Protein AF-A0A946JUH9-F1 (afdb_monomer_lite)

pLDDT: mean 84.05, std 14.05, range [28.42, 97.38]

Radius of gyration: 72.24 Å; chains: 1; bounding box: 137×57×230 Å

Foldseek 3Di:
DDDDDDDDDDPDPPPPDPQLPVPDDDDQVVFDFKEKAKEAEDEPPDDQDFPKKKFKDQVNHTFWMWTWDQDVVVRGTITIIMGGHRDQWDTKIWMWMQHPVVSDIWTWDDIDTDHGHYYHADSVGGHYIYTYGPPPPPDLPDQVVPQDDDQVVFDFKEKAKEAEAEPPDDDDFAKKKFKDQVPDTFWIFGWDQDVVVRGTITIIMGGHRDQWDTKIWMWIADPVVRDIWTWDDIDTDHGHYYAADPVGGHYTYTYPPPDDDPQPEFCCDPQFPGHDPPHPHYPVPGHFQDFLVSHGPDPWHQDPQRDTNDPNPQCLPQHGVWAFQDELVRHTPDPFHQDPQRDTNDPPPQCQPQHGVFDFQDFPVRHTPDPFHQDPQRDTNDPPPQCLPQHGVWAFQDFPVRDTPDPWYQDPVGRTNDPPPPDDWDWDWDKDADPVGDIDTDIDTPDDDPDDDDDDPDDDDDD

Structure (mmCIF, N/CA/C/O backbone):
data_AF-A0A946JUH9-F1
#
_entry.id   AF-A0A946JUH9-F1
#
loop_
_atom_site.group_PDB
_atom_site.id
_atom_site.type_symbol
_atom_site.label_atom_id
_atom_site.label_alt_id
_atom_site.label_comp_id
_atom_site.label_asym_id
_atom_site.label_entity_id
_atom_site.label_seq_id
_atom_site.pdbx_PDB_ins_code
_atom_site.Cartn_x
_atom_site.Cartn_y
_atom_site.Cartn_z
_atom_site.occupancy
_atom_site.B_iso_or_equiv
_atom_site.auth_seq_id
_atom_site.auth_comp_id
_atom_site.auth_asym_id
_atom_site.auth_atom_id
_atom_site.pdbx_PDB_model_num
ATOM 1 N N . MET A 1 1 ? 28.384 -38.200 64.371 1.00 39.59 1 MET A N 1
ATOM 2 C CA . MET A 1 1 ? 27.593 -37.032 63.929 1.00 39.59 1 MET A CA 1
ATOM 3 C C . MET A 1 1 ? 26.420 -37.548 63.113 1.00 39.59 1 MET A C 1
ATOM 5 O O . MET A 1 1 ? 26.635 -38.022 62.009 1.00 39.59 1 MET A O 1
ATOM 9 N N . LYS A 1 2 ? 25.215 -37.586 63.692 1.00 33.09 2 LYS A N 1
ATOM 10 C CA . LYS A 1 2 ? 23.981 -37.935 62.971 1.00 33.09 2 LYS A CA 1
ATOM 11 C C . LYS A 1 2 ? 23.335 -36.624 62.531 1.00 33.09 2 LYS A C 1
ATOM 13 O O . LYS A 1 2 ? 22.926 -35.842 63.382 1.00 33.09 2 LYS A O 1
ATOM 18 N N . LEU A 1 3 ? 23.326 -36.377 61.225 1.00 28.42 3 LEU A N 1
ATOM 19 C CA . LEU A 1 3 ? 22.698 -35.216 60.605 1.00 28.42 3 LEU A CA 1
ATOM 20 C C . LEU A 1 3 ? 21.184 -35.475 60.556 1.00 28.42 3 LEU A C 1
ATOM 22 O O . LEU A 1 3 ? 20.739 -36.404 59.888 1.00 28.42 3 LEU A O 1
ATOM 26 N N . VAL A 1 4 ? 20.403 -34.709 61.316 1.00 38.12 4 VAL A N 1
ATOM 27 C CA . VAL A 1 4 ? 18.935 -34.757 61.279 1.00 38.12 4 VAL A CA 1
ATOM 28 C C . VAL A 1 4 ? 18.476 -33.706 60.272 1.00 38.12 4 VAL A C 1
ATOM 30 O O . VAL A 1 4 ? 18.537 -32.513 60.556 1.00 38.12 4 VAL A O 1
ATOM 33 N N . ILE A 1 5 ? 18.052 -34.148 59.089 1.00 34.88 5 ILE A N 1
ATOM 34 C CA . ILE A 1 5 ? 17.405 -33.301 58.082 1.00 34.88 5 ILE A CA 1
ATOM 35 C C . ILE A 1 5 ? 15.925 -33.200 58.467 1.00 34.88 5 ILE A C 1
ATOM 37 O O . ILE A 1 5 ? 15.214 -34.204 58.487 1.00 34.88 5 ILE A O 1
ATOM 41 N N . LYS A 1 6 ? 15.470 -31.996 58.830 1.00 38.69 6 LYS A N 1
ATOM 42 C CA . LYS A 1 6 ? 14.047 -31.697 59.022 1.00 38.69 6 LYS A CA 1
ATOM 43 C C . LYS A 1 6 ? 13.387 -31.585 57.648 1.00 38.69 6 LYS A C 1
ATOM 45 O O . LYS A 1 6 ? 13.707 -30.681 56.885 1.00 38.69 6 LYS A O 1
ATOM 50 N N . LEU A 1 7 ? 12.474 -32.506 57.359 1.00 34.91 7 LEU A N 1
ATOM 51 C CA . LEU A 1 7 ? 11.600 -32.479 56.191 1.00 34.91 7 LEU A CA 1
ATOM 52 C C . LEU A 1 7 ? 10.474 -31.462 56.463 1.00 34.91 7 LEU A C 1
ATOM 54 O O . LEU A 1 7 ? 9.610 -31.710 57.303 1.00 34.91 7 LEU A O 1
ATOM 58 N N . MET A 1 8 ? 10.519 -30.295 55.818 1.00 35.69 8 MET A N 1
ATOM 59 C CA . MET A 1 8 ? 9.390 -29.358 55.770 1.00 35.69 8 MET A CA 1
ATOM 60 C C . MET A 1 8 ? 8.390 -29.879 54.733 1.00 35.69 8 MET A C 1
ATOM 62 O O . MET A 1 8 ? 8.703 -29.941 53.548 1.00 35.69 8 MET A O 1
ATOM 66 N N . ALA A 1 9 ? 7.206 -30.287 55.188 1.00 35.84 9 ALA A N 1
ATOM 67 C CA . ALA A 1 9 ? 6.087 -30.622 54.320 1.00 35.84 9 ALA A CA 1
ATOM 68 C C . ALA A 1 9 ? 5.416 -29.321 53.856 1.00 35.84 9 ALA A C 1
ATOM 70 O O . ALA A 1 9 ? 4.782 -28.633 54.655 1.00 35.84 9 ALA A O 1
ATOM 71 N N . PHE A 1 10 ? 5.582 -28.979 52.579 1.00 32.69 10 PHE A N 1
ATOM 72 C CA . PHE A 1 10 ? 4.762 -27.974 51.908 1.00 32.69 10 PHE A CA 1
ATOM 73 C C . PHE A 1 10 ? 3.414 -28.626 51.581 1.00 32.69 10 PHE A C 1
ATOM 75 O O . PHE A 1 10 ? 3.333 -29.506 50.726 1.00 32.69 10 PHE A O 1
ATOM 82 N N . VAL A 1 11 ? 2.363 -28.235 52.301 1.00 40.44 11 VAL A N 1
ATOM 83 C CA . VAL A 1 11 ? 0.981 -28.534 51.914 1.00 40.44 11 VAL A CA 1
ATOM 84 C C . VAL A 1 11 ? 0.639 -27.548 50.803 1.00 40.44 11 VAL A C 1
ATOM 86 O O . VAL A 1 11 ? 0.364 -26.382 51.070 1.00 40.44 11 VAL A O 1
ATOM 89 N N . GLY A 1 12 ? 0.747 -27.998 49.554 1.00 33.56 12 GLY A N 1
ATOM 90 C CA . GLY A 1 12 ? 0.259 -27.249 48.402 1.00 33.56 12 GLY A CA 1
ATOM 91 C C . GLY A 1 12 ? -1.263 -27.187 48.461 1.00 33.56 12 GLY A C 1
ATOM 92 O O . GLY A 1 12 ? -1.931 -28.189 48.217 1.00 33.56 12 GLY A O 1
ATOM 93 N N . LEU A 1 13 ? -1.798 -26.026 48.829 1.00 39.12 13 LEU A N 1
ATOM 94 C CA . LEU A 1 13 ? -3.203 -25.690 48.654 1.00 39.12 13 LEU A CA 1
ATOM 95 C C . LEU A 1 13 ? -3.411 -25.437 47.155 1.00 39.12 13 LEU A C 1
ATOM 97 O O . LEU A 1 13 ? -2.993 -24.406 46.636 1.00 39.12 13 LEU A O 1
ATOM 101 N N . SER A 1 14 ? -3.980 -26.409 46.443 1.00 31.36 14 SER A N 1
ATOM 102 C CA . SER A 1 14 ? -4.407 -26.222 45.058 1.00 31.36 14 SER A CA 1
ATOM 103 C C . SER A 1 14 ? -5.628 -25.305 45.054 1.00 31.36 14 SER A C 1
ATOM 105 O O . SER A 1 14 ? -6.746 -25.755 45.310 1.00 31.36 14 SER A O 1
ATOM 107 N N . VAL A 1 15 ? -5.407 -24.017 44.802 1.00 39.25 15 VAL A N 1
ATOM 108 C CA . VAL A 1 15 ? -6.466 -23.101 44.376 1.00 39.25 15 VAL A CA 1
ATOM 109 C C . VAL A 1 15 ? -6.900 -23.585 42.997 1.00 39.25 15 VAL A C 1
ATOM 111 O O . VAL A 1 15 ? -6.157 -23.463 42.027 1.00 39.25 15 VAL A O 1
ATOM 114 N N . GLY A 1 16 ? -8.053 -24.247 42.933 1.00 33.62 16 GLY A N 1
ATOM 115 C CA . GLY A 1 16 ? -8.713 -24.520 41.666 1.00 33.62 16 GLY A CA 1
ATOM 116 C C . GLY A 1 16 ? -9.215 -23.192 41.130 1.00 33.62 16 GLY A C 1
ATOM 117 O O . GLY A 1 16 ? -10.188 -22.658 41.653 1.00 33.62 16 GLY A O 1
ATOM 118 N N . VAL A 1 17 ? -8.512 -22.640 40.146 1.00 34.53 17 VAL A N 1
ATOM 119 C CA . VAL A 1 17 ? -9.039 -21.551 39.327 1.00 34.53 17 VAL A CA 1
ATOM 120 C C . VAL A 1 17 ? -10.219 -22.150 38.562 1.00 34.53 17 VAL A C 1
ATOM 122 O O . VAL A 1 17 ? -10.067 -23.168 37.883 1.00 34.53 17 VAL A O 1
ATOM 125 N N . VAL A 1 18 ? -11.416 -21.609 38.781 1.00 37.03 18 VAL A N 1
ATOM 126 C CA . VAL A 1 18 ? -12.607 -21.977 38.013 1.00 37.03 18 VAL A CA 1
ATOM 127 C C . VAL A 1 18 ? -12.441 -21.301 36.660 1.00 37.03 18 VAL A C 1
ATOM 129 O O . VAL A 1 18 ? -12.626 -20.096 36.565 1.00 37.03 18 VAL A O 1
ATOM 132 N N . PHE A 1 19 ? -12.009 -22.061 35.658 1.00 36.50 19 PHE A N 1
ATOM 133 C CA . PHE A 1 19 ? -11.976 -21.595 34.275 1.00 36.50 19 PHE A CA 1
ATOM 134 C C . PHE A 1 19 ? -1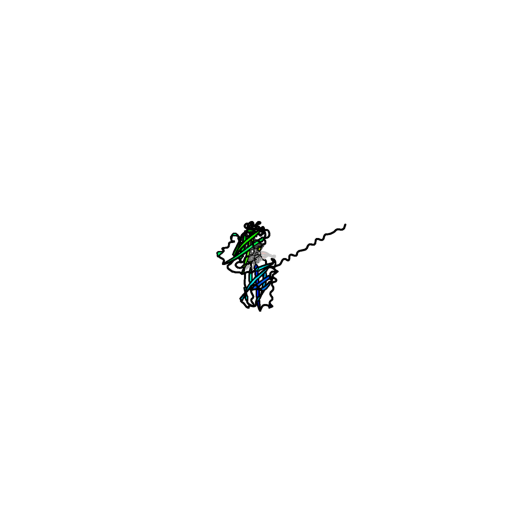3.411 -21.568 33.728 1.00 36.50 19 PHE A C 1
ATOM 136 O O . PHE A 1 19 ? -14.164 -22.527 33.934 1.00 36.50 19 PHE A O 1
ATOM 143 N N . ALA A 1 20 ? -13.790 -20.493 33.047 1.00 49.22 20 ALA A N 1
ATOM 144 C CA . ALA A 1 20 ? -15.082 -20.254 32.416 1.00 49.22 20 ALA A CA 1
ATOM 145 C C . ALA A 1 20 ? -15.255 -21.038 31.103 1.00 49.22 20 ALA A C 1
ATOM 147 O O . ALA A 1 20 ? -15.922 -20.570 30.187 1.00 49.22 20 ALA A O 1
ATOM 148 N N . ASN A 1 21 ? -14.716 -22.258 31.010 1.00 62.69 21 ASN A N 1
ATOM 149 C CA . ASN A 1 21 ? -14.970 -23.117 29.861 1.00 62.69 21 ASN A CA 1
ATOM 150 C C . ASN A 1 21 ? -16.470 -23.477 29.831 1.00 62.69 21 ASN A C 1
ATOM 152 O O . ASN A 1 21 ? -16.950 -24.187 30.729 1.00 62.69 21 ASN A O 1
ATOM 156 N N . PRO A 1 22 ? -17.226 -23.024 28.816 1.00 73.81 22 PRO A N 1
ATOM 157 C CA . PRO A 1 22 ? -18.679 -23.070 28.860 1.00 73.81 22 PRO A CA 1
ATOM 158 C C . PRO A 1 22 ? -19.262 -24.481 28.689 1.00 73.81 22 PRO A C 1
ATOM 160 O O . PRO A 1 22 ? -20.472 -24.657 28.837 1.00 73.81 22 PRO A O 1
ATOM 163 N N . ASN A 1 23 ? -18.434 -25.498 28.394 1.00 81.06 23 ASN A N 1
ATOM 164 C CA . ASN A 1 23 ? -18.867 -26.866 28.080 1.00 81.06 23 ASN A CA 1
ATOM 165 C C . ASN A 1 23 ? -20.041 -26.896 27.077 1.00 81.06 23 ASN A C 1
ATOM 167 O O . ASN A 1 23 ? -20.962 -27.710 27.204 1.00 81.06 23 ASN A O 1
ATOM 171 N N . TRP A 1 24 ? -20.033 -25.991 26.092 1.00 91.19 24 TRP A N 1
ATOM 172 C CA . TRP A 1 24 ? -21.095 -25.893 25.098 1.00 91.19 24 TRP A CA 1
ATOM 173 C C . TRP A 1 24 ? -21.166 -27.166 24.260 1.00 91.19 24 TRP A C 1
ATOM 175 O O . TRP A 1 24 ? -20.207 -27.591 23.620 1.00 91.19 24 TRP A O 1
ATOM 185 N N . SER A 1 25 ? -22.336 -27.793 24.272 1.00 91.31 25 SER A N 1
ATOM 186 C CA . SER A 1 25 ? -22.603 -29.004 23.514 1.00 91.31 25 SER A CA 1
ATOM 187 C C . SER A 1 25 ? -24.076 -29.055 23.151 1.00 91.31 25 SER A C 1
ATOM 189 O O . SER A 1 25 ? -24.942 -28.783 23.981 1.00 91.31 25 SER A O 1
ATOM 191 N N . VAL A 1 26 ? -24.357 -29.419 21.904 1.00 91.50 26 VAL A N 1
ATOM 192 C CA . VAL A 1 26 ? -25.716 -29.583 21.391 1.00 91.50 26 VAL A CA 1
ATOM 193 C C . VAL A 1 26 ? -25.864 -31.011 20.897 1.00 91.50 26 VAL A C 1
ATOM 195 O O . VAL A 1 26 ? -25.025 -31.498 20.141 1.00 91.50 26 VAL A O 1
ATOM 198 N N . ASN A 1 27 ? -26.932 -31.688 21.316 1.00 91.25 27 ASN A N 1
ATOM 199 C CA . ASN A 1 27 ? -27.293 -33.006 20.813 1.00 91.25 27 ASN A CA 1
ATOM 200 C C . ASN A 1 27 ? -28.280 -32.858 19.639 1.00 91.25 27 ASN A C 1
ATOM 202 O O . ASN A 1 27 ? -29.439 -32.505 19.861 1.00 91.25 27 ASN A O 1
ATOM 206 N N . PRO A 1 28 ? -27.876 -33.169 18.393 1.00 89.00 28 PRO A N 1
ATOM 207 C CA . PRO A 1 28 ? -28.740 -32.993 17.225 1.00 89.00 28 PRO A CA 1
ATOM 208 C C . PRO A 1 28 ? -30.030 -33.823 17.259 1.00 89.00 28 PRO A C 1
ATOM 210 O O . PRO A 1 28 ? -30.992 -33.481 16.581 1.00 89.00 28 PRO A O 1
ATOM 213 N N . ALA A 1 29 ? -30.067 -34.922 18.025 1.00 91.00 29 ALA A N 1
ATOM 214 C CA . ALA A 1 29 ? -31.231 -35.807 18.092 1.00 91.00 29 ALA A CA 1
ATOM 215 C C . ALA A 1 29 ? -32.443 -35.187 18.812 1.00 91.00 29 ALA A C 1
ATOM 217 O O . ALA A 1 29 ? -33.550 -35.711 18.683 1.00 91.00 29 ALA A O 1
ATOM 218 N N . ASP A 1 30 ? -32.242 -34.086 19.540 1.00 91.69 30 ASP A N 1
ATOM 219 C CA . ASP A 1 30 ? -33.296 -33.394 20.292 1.00 91.69 30 ASP A CA 1
ATOM 220 C C . ASP A 1 30 ? -34.093 -32.400 19.418 1.00 91.69 30 ASP A C 1
ATOM 222 O O . ASP A 1 30 ? -35.045 -31.767 19.887 1.00 91.69 30 ASP A O 1
ATOM 226 N N . TYR A 1 31 ? -33.732 -32.287 18.131 1.00 94.19 31 TYR A N 1
ATOM 227 C CA . TYR A 1 31 ? -34.246 -31.279 17.209 1.00 94.19 31 TYR A CA 1
ATOM 228 C C . TYR A 1 31 ? -34.718 -31.856 15.876 1.00 94.19 31 TYR A C 1
ATOM 230 O O . TYR A 1 31 ? -34.149 -32.809 15.343 1.00 94.19 31 TYR A O 1
ATOM 238 N N . GLN A 1 32 ? -35.762 -31.248 15.311 1.00 91.88 32 GLN A N 1
ATOM 239 C CA . GLN A 1 32 ? -36.353 -31.677 14.041 1.00 91.88 32 GLN A CA 1
ATOM 240 C C . GLN A 1 32 ? -35.767 -30.958 12.814 1.00 91.88 32 GLN A C 1
ATOM 242 O O . GLN A 1 32 ? -35.714 -31.551 11.734 1.00 91.88 32 GLN A O 1
ATOM 247 N N . TYR A 1 33 ? -35.347 -29.702 12.960 1.00 94.94 33 TYR A N 1
ATOM 248 C CA . TYR A 1 33 ? -34.859 -28.851 11.873 1.00 94.94 33 TYR A CA 1
ATOM 249 C C . TYR A 1 33 ? -33.417 -28.423 12.131 1.00 94.94 33 TYR A C 1
ATOM 251 O O . TYR A 1 33 ? -32.974 -28.341 13.278 1.00 94.94 33 TYR A O 1
ATOM 259 N N . ASN A 1 34 ? -32.681 -28.145 11.059 1.00 95.19 34 ASN A N 1
ATOM 260 C CA . ASN A 1 34 ? -31.307 -27.661 11.127 1.00 95.19 34 ASN A CA 1
ATOM 261 C C . ASN A 1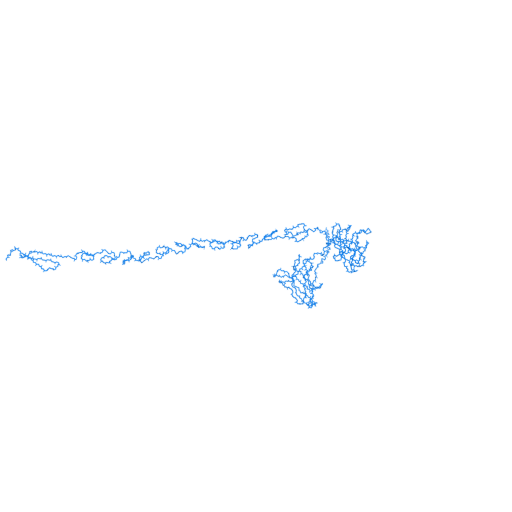 34 ? -31.060 -26.567 10.082 1.00 95.19 34 ASN A C 1
ATOM 263 O O . ASN A 1 34 ? -31.814 -26.444 9.120 1.00 95.19 34 ASN A O 1
ATOM 267 N N . GLY A 1 35 ? -30.007 -25.790 10.294 1.00 95.56 35 GLY A N 1
ATOM 268 C CA . GLY A 1 35 ? -29.459 -24.812 9.365 1.00 95.56 35 GLY A CA 1
ATOM 269 C C . GLY A 1 35 ? -27.963 -24.641 9.616 1.00 95.56 35 GLY A C 1
ATOM 270 O O . GLY A 1 35 ? -27.444 -25.076 10.646 1.00 95.56 35 GLY A O 1
ATOM 271 N N . SER A 1 36 ? -27.261 -24.018 8.677 1.00 96.00 36 SER A N 1
ATOM 272 C CA . SER A 1 36 ? -25.824 -23.760 8.772 1.00 96.00 36 SER A CA 1
ATOM 273 C C . SER A 1 36 ? -25.534 -22.270 8.672 1.00 96.00 36 SER A C 1
ATOM 275 O O . SER A 1 36 ? -26.049 -21.605 7.773 1.00 96.00 36 SER A O 1
ATOM 277 N N . VAL A 1 37 ? -24.659 -21.768 9.535 1.00 97.38 37 VAL A N 1
ATOM 278 C CA . VAL A 1 37 ? -24.162 -20.391 9.495 1.00 97.38 37 VAL A CA 1
ATOM 279 C C . VAL A 1 37 ? -22.643 -20.431 9.407 1.00 97.38 37 VAL A C 1
ATOM 281 O O . VAL A 1 37 ? -21.993 -21.105 10.202 1.00 97.38 37 VAL A O 1
ATOM 284 N N . THR A 1 38 ? -22.080 -19.731 8.425 1.00 97.00 38 THR A N 1
ATOM 285 C CA . THR A 1 38 ? -20.651 -19.413 8.376 1.00 97.00 38 THR A CA 1
ATOM 286 C C . THR A 1 38 ? -20.481 -17.958 8.779 1.00 97.00 38 THR A C 1
ATOM 288 O O . THR A 1 38 ? -20.911 -17.081 8.030 1.00 97.00 38 THR A O 1
ATOM 291 N N . SER A 1 39 ? -19.872 -17.694 9.932 1.00 96.25 39 SER A N 1
ATOM 292 C CA . SER A 1 39 ? -19.718 -16.340 10.473 1.00 96.25 39 SER A CA 1
ATOM 293 C C . SER A 1 39 ? -18.260 -15.933 10.673 1.00 96.25 39 SER A C 1
ATOM 295 O O . SER A 1 39 ? -17.367 -16.770 10.803 1.00 96.25 39 SER A O 1
ATOM 297 N N . SER A 1 40 ? -18.022 -14.626 10.679 1.00 94.00 40 SER A N 1
ATOM 298 C CA . SER A 1 40 ? -16.774 -13.993 11.108 1.00 94.00 40 SER A CA 1
ATOM 299 C C . SER A 1 40 ? -17.099 -13.113 12.300 1.00 94.00 40 SER A C 1
ATOM 301 O O . SER A 1 40 ? -18.089 -12.386 12.244 1.00 94.00 40 SER A O 1
ATOM 303 N N . VAL A 1 41 ? -16.272 -13.154 13.336 1.00 92.75 41 VAL A N 1
ATOM 304 C CA . VAL A 1 41 ? -16.483 -12.374 14.556 1.00 92.75 41 VAL A CA 1
ATOM 305 C C . VAL A 1 41 ? -15.416 -11.287 14.646 1.00 92.75 41 VAL A C 1
ATOM 307 O O . VAL A 1 41 ? -14.246 -11.561 14.382 1.00 92.75 41 VAL A O 1
ATOM 310 N N . SER A 1 42 ? -15.826 -10.072 14.995 1.00 88.19 42 SER A N 1
ATOM 311 C CA . SER A 1 42 ? -14.946 -8.940 15.283 1.00 88.19 42 SER A CA 1
ATOM 312 C C . SER A 1 42 ? -15.328 -8.365 16.641 1.00 88.19 42 SER A C 1
ATOM 314 O O . SER A 1 42 ? -16.404 -7.795 16.777 1.00 88.19 42 SER A O 1
ATOM 316 N N . VAL A 1 43 ? -14.465 -8.526 17.639 1.00 84.56 43 VAL A N 1
ATOM 317 C CA . VAL A 1 43 ? -14.651 -7.938 18.969 1.00 84.56 43 VAL A CA 1
ATOM 318 C C . VAL A 1 43 ? -13.447 -7.061 19.263 1.00 84.56 43 VAL A C 1
ATOM 320 O O . VAL A 1 43 ? -12.310 -7.522 19.142 1.00 84.56 43 VAL A O 1
ATOM 323 N N . ASP A 1 44 ? -13.692 -5.802 19.618 1.00 74.81 44 ASP A N 1
ATOM 324 C CA . ASP A 1 44 ? -12.621 -4.848 19.897 1.00 74.81 44 ASP A CA 1
ATOM 325 C C . ASP A 1 44 ? -11.757 -5.350 21.064 1.00 74.81 44 ASP A C 1
ATOM 327 O O . ASP A 1 44 ? -12.255 -5.699 22.135 1.00 74.81 44 ASP A O 1
ATOM 331 N N . GLY A 1 45 ? -10.445 -5.435 20.834 1.00 66.75 45 GLY A N 1
ATOM 332 C CA . GLY A 1 45 ? -9.477 -5.910 21.825 1.00 66.75 45 GLY A CA 1
ATOM 333 C C . GLY A 1 45 ? -9.316 -7.433 21.941 1.00 66.75 45 GLY A C 1
ATOM 334 O O . GLY A 1 45 ? -8.455 -7.864 22.706 1.00 66.75 45 GLY A O 1
ATOM 335 N N . LEU A 1 46 ? -10.060 -8.250 21.180 1.00 78.56 46 LEU A N 1
ATOM 336 C CA . LEU A 1 46 ? -9.874 -9.711 21.140 1.00 78.56 46 LEU A CA 1
ATOM 337 C C . LEU A 1 46 ? -9.331 -10.195 19.792 1.00 78.56 46 LEU A C 1
ATOM 339 O O . LEU A 1 46 ? -9.734 -9.740 18.721 1.00 78.56 46 LEU A O 1
ATOM 343 N N . SER A 1 47 ? -8.429 -11.176 19.846 1.00 82.00 47 SER A N 1
ATOM 344 C CA . SER A 1 47 ? -7.851 -11.813 18.664 1.00 82.00 47 SER A CA 1
ATOM 345 C C . SER A 1 47 ? -8.448 -13.201 18.459 1.00 82.00 47 SER A C 1
ATOM 347 O O . SER A 1 47 ? -8.044 -14.149 19.122 1.00 82.00 47 SER A O 1
ATOM 349 N N . ILE A 1 48 ? -9.314 -13.350 17.453 1.00 88.50 48 ILE A N 1
ATOM 350 C CA . ILE A 1 48 ? -9.930 -14.645 17.140 1.00 88.50 48 ILE A CA 1
ATOM 351 C C . ILE A 1 48 ? -8.886 -15.650 16.640 1.00 88.50 48 ILE A C 1
ATOM 353 O O . ILE A 1 48 ? -8.225 -15.439 15.611 1.00 88.50 48 ILE A O 1
ATOM 357 N N . GLY A 1 49 ? -8.786 -16.779 17.333 1.00 85.00 49 GLY A N 1
ATOM 358 C CA . GLY A 1 49 ? -7.760 -17.786 17.126 1.00 85.00 49 GLY A CA 1
ATOM 359 C C . GLY A 1 49 ? -8.228 -19.221 17.347 1.00 85.00 49 GLY A C 1
ATOM 360 O O . GLY A 1 49 ? -9.404 -19.542 17.502 1.00 85.00 49 GLY A O 1
ATOM 361 N N . ALA A 1 50 ? -7.265 -20.139 17.302 1.00 84.00 50 ALA A N 1
ATOM 362 C CA . ALA A 1 50 ? -7.529 -21.553 17.517 1.00 84.00 50 ALA A CA 1
ATOM 363 C C . ALA A 1 50 ? -7.878 -21.817 18.990 1.00 84.00 50 ALA A C 1
ATOM 365 O O . ALA A 1 50 ? -7.036 -21.631 19.865 1.00 84.00 50 ALA A O 1
ATOM 366 N N . GLY A 1 51 ? -9.081 -22.335 19.238 1.00 84.31 51 GLY A N 1
ATOM 367 C CA . GLY A 1 51 ? -9.592 -22.620 20.583 1.00 84.31 51 GLY A CA 1
ATOM 368 C C . GLY A 1 51 ? -10.895 -21.889 20.889 1.00 84.31 51 GLY A C 1
ATOM 369 O O . GLY A 1 51 ? -11.667 -22.377 21.712 1.00 84.31 51 GLY A O 1
ATOM 370 N N . ASP A 1 52 ? -11.165 -20.796 20.178 1.00 92.38 52 ASP A N 1
ATOM 371 C CA . ASP A 1 52 ? -12.386 -20.020 20.358 1.00 92.38 52 ASP A CA 1
ATOM 372 C C . ASP A 1 52 ? -13.598 -20.763 19.811 1.00 92.38 52 ASP A C 1
ATOM 374 O O . ASP A 1 52 ? -13.520 -21.523 18.834 1.00 92.38 52 ASP A O 1
ATOM 378 N N . GLN A 1 53 ? -14.743 -20.511 20.433 1.00 94.56 53 GLN A N 1
ATOM 379 C CA . GLN A 1 53 ? -16.005 -21.138 20.067 1.00 94.56 53 GLN A CA 1
ATOM 380 C C . GLN A 1 53 ? -17.091 -20.087 19.912 1.00 94.56 53 GLN A C 1
ATOM 382 O O . GLN A 1 53 ? -17.138 -19.107 20.647 1.00 94.56 53 GLN A O 1
ATOM 387 N N . ILE A 1 54 ? -18.024 -20.325 19.000 1.00 95.50 54 ILE A N 1
ATOM 388 C CA . ILE A 1 54 ? -19.255 -19.553 18.905 1.00 95.50 54 ILE A CA 1
ATOM 389 C C . ILE A 1 54 ? -20.443 -20.418 19.314 1.00 95.50 54 ILE A C 1
ATOM 391 O O . ILE A 1 54 ? -20.589 -21.552 18.853 1.00 95.50 54 ILE A O 1
ATOM 395 N N . GLY A 1 55 ? -21.306 -19.878 20.168 1.00 95.62 55 GLY A N 1
ATOM 396 C CA . GLY A 1 55 ? -22.586 -20.467 20.539 1.00 95.62 55 GLY A CA 1
ATOM 397 C C . GLY A 1 55 ? -23.741 -19.695 19.907 1.00 95.62 55 GLY A C 1
ATOM 398 O O . GLY A 1 55 ? -23.776 -18.471 19.978 1.00 95.62 55 GLY A O 1
ATOM 399 N N . ALA A 1 56 ? -24.700 -20.397 19.308 1.00 96.12 56 ALA A N 1
ATOM 400 C CA . ALA A 1 56 ? -25.961 -19.825 18.834 1.00 96.12 56 ALA A CA 1
ATOM 401 C C . ALA A 1 56 ? -27.094 -20.195 19.798 1.00 96.12 56 ALA A C 1
ATOM 403 O O . ALA A 1 56 ? -27.231 -21.367 20.148 1.00 96.12 56 ALA A O 1
ATOM 404 N N . PHE A 1 57 ? -27.923 -19.232 20.193 1.00 93.88 57 PHE A N 1
ATOM 405 C CA . PHE A 1 57 ? -28.933 -19.369 21.244 1.00 93.88 57 PHE A CA 1
ATOM 406 C C . PHE A 1 57 ? -30.310 -18.886 20.791 1.00 93.88 57 PHE A C 1
ATOM 408 O O . PHE A 1 57 ? -30.423 -17.917 20.044 1.00 93.88 57 PHE A O 1
ATOM 415 N N . VAL A 1 58 ? -31.366 -19.522 21.302 1.00 91.25 58 VAL A N 1
ATOM 416 C CA . VAL A 1 58 ? -32.747 -19.013 21.238 1.00 91.25 58 VAL A CA 1
ATOM 417 C C . VAL A 1 58 ? -33.220 -18.803 22.673 1.00 91.25 58 VAL A C 1
ATOM 419 O O . VAL A 1 58 ? -33.445 -19.771 23.400 1.00 91.25 58 VAL A O 1
ATOM 422 N N . GLY A 1 59 ? -33.337 -17.542 23.098 1.00 86.12 59 GLY A N 1
ATOM 423 C CA . GLY A 1 59 ? -33.422 -17.218 24.526 1.00 86.12 59 GLY A CA 1
ATOM 424 C C . GLY A 1 59 ? -32.137 -17.654 25.236 1.00 86.12 59 GLY A C 1
ATOM 425 O O . GLY A 1 59 ? -31.053 -17.300 24.785 1.00 86.12 59 GLY A O 1
ATOM 426 N N . ASP A 1 60 ? -32.261 -18.476 26.279 1.00 84.19 60 ASP A N 1
ATOM 427 C CA . ASP A 1 60 ? -31.120 -19.016 27.038 1.00 84.19 60 ASP A CA 1
ATOM 428 C C . ASP A 1 60 ? -30.660 -20.409 26.557 1.00 84.19 60 ASP A C 1
ATOM 430 O O . ASP A 1 60 ? -29.737 -20.998 27.119 1.00 84.19 60 ASP A O 1
ATOM 434 N N . GLU A 1 61 ? -31.309 -20.984 25.537 1.00 90.19 61 GLU A N 1
ATOM 435 C CA . GLU A 1 61 ? -31.063 -22.368 25.119 1.00 90.19 61 GLU A CA 1
ATOM 436 C C . GLU A 1 61 ? -30.085 -22.446 23.938 1.00 90.19 61 GLU A C 1
ATOM 438 O O . GLU A 1 61 ? -30.344 -21.893 22.866 1.00 90.19 61 GLU A O 1
ATOM 443 N N . LEU A 1 62 ? -28.971 -23.162 24.124 1.00 93.94 62 LEU A N 1
ATOM 444 C CA . LEU A 1 62 ? -27.942 -23.369 23.101 1.00 93.94 62 LEU A CA 1
ATOM 445 C C . LEU A 1 62 ? -28.473 -24.262 21.965 1.00 93.94 62 LEU A C 1
ATOM 447 O O . LEU A 1 62 ? -28.874 -25.409 22.174 1.00 93.94 62 LEU A O 1
ATOM 451 N N . ARG A 1 63 ? -28.443 -23.732 20.743 1.00 94.25 63 ARG A N 1
ATOM 452 C CA . ARG A 1 63 ? -28.930 -24.357 19.503 1.00 94.25 63 ARG A CA 1
ATOM 453 C C . ARG A 1 63 ? -27.835 -24.774 18.540 1.00 94.25 63 ARG A C 1
ATOM 455 O O . ARG A 1 63 ? -28.087 -25.612 17.682 1.00 94.25 63 ARG A O 1
ATOM 462 N N . GLY A 1 64 ? -26.643 -24.211 18.655 1.00 95.62 64 GLY A N 1
ATOM 463 C CA . GLY A 1 64 ? -25.506 -24.580 17.823 1.00 95.62 64 GLY A CA 1
ATOM 464 C C . GLY A 1 64 ? -24.205 -24.181 18.489 1.00 95.62 64 GLY A C 1
ATOM 465 O O . GLY A 1 64 ? -24.174 -23.201 19.227 1.00 95.62 64 GLY A O 1
ATOM 466 N N . VAL A 1 65 ? -23.149 -24.941 18.228 1.00 96.00 65 VAL A N 1
ATOM 467 C CA . VAL A 1 65 ? -21.783 -24.593 18.621 1.00 96.00 65 VAL A CA 1
ATOM 468 C C . VAL A 1 65 ? -20.863 -24.816 17.426 1.00 96.00 65 VAL A C 1
ATOM 470 O O . VAL A 1 65 ? -21.033 -25.797 16.695 1.00 96.00 65 VAL A O 1
ATOM 473 N N . GLY A 1 66 ? -19.944 -23.887 17.192 1.00 95.06 66 GLY A N 1
ATOM 474 C CA . GLY A 1 66 ? -18.943 -23.968 16.134 1.00 95.06 66 GLY A CA 1
ATOM 475 C C . GLY A 1 66 ? -17.581 -23.547 16.664 1.00 95.06 66 GLY A C 1
ATOM 476 O O . GLY A 1 66 ? -17.490 -22.595 17.431 1.00 95.06 66 GLY A O 1
ATOM 477 N N . ASP A 1 67 ? -16.532 -24.250 16.258 1.00 94.44 67 ASP A N 1
ATOM 478 C CA . ASP A 1 67 ? -15.156 -23.899 16.609 1.00 94.44 67 ASP A CA 1
ATOM 479 C C . ASP A 1 67 ? -14.565 -22.952 15.556 1.00 94.44 67 ASP A C 1
ATOM 481 O O . ASP A 1 67 ? -14.903 -23.034 14.366 1.00 94.44 67 ASP A O 1
ATOM 485 N N . ALA A 1 68 ? -13.656 -22.076 15.983 1.00 93.94 68 ALA A N 1
ATOM 486 C CA . ALA A 1 68 ? -12.903 -21.220 15.078 1.00 93.94 68 ALA A CA 1
ATOM 487 C C . ALA A 1 68 ? -12.051 -22.059 14.111 1.00 93.94 68 ALA A C 1
ATOM 489 O O . ALA A 1 68 ? -11.252 -22.913 14.505 1.00 93.94 68 ALA A O 1
ATOM 490 N N . ALA A 1 69 ? -12.193 -21.785 12.817 1.00 92.44 69 ALA A N 1
ATOM 491 C CA . ALA A 1 69 ? -11.449 -22.429 11.748 1.00 92.44 69 ALA A CA 1
ATOM 492 C C . ALA A 1 69 ? -10.724 -21.378 10.904 1.00 92.44 69 ALA A C 1
ATOM 494 O O . ALA A 1 69 ? -11.333 -20.454 10.369 1.00 92.44 69 ALA A O 1
ATOM 495 N N . PHE A 1 70 ? -9.411 -21.531 10.743 1.00 91.94 70 PHE A N 1
ATOM 496 C CA . PHE A 1 70 ? -8.637 -20.664 9.858 1.00 91.94 70 PHE A CA 1
ATOM 497 C C . PHE A 1 70 ? -9.018 -20.923 8.396 1.00 91.94 70 PHE A C 1
ATOM 499 O O . PHE A 1 70 ? -8.969 -22.070 7.940 1.00 91.94 70 PHE A O 1
ATOM 506 N N . PHE A 1 71 ? -9.363 -19.869 7.651 1.00 91.00 71 PHE A N 1
ATOM 507 C CA . PHE A 1 71 ? -9.662 -19.933 6.222 1.00 91.00 71 PHE A CA 1
ATOM 508 C C . PHE A 1 71 ? -8.510 -19.314 5.408 1.00 91.00 71 PHE A C 1
ATOM 510 O O . PHE A 1 71 ? -8.457 -18.096 5.220 1.00 91.00 71 PHE A O 1
ATOM 517 N N . PRO A 1 72 ? -7.578 -20.135 4.874 1.00 89.31 72 PRO A N 1
ATOM 518 C CA . PRO A 1 72 ? -6.385 -19.637 4.188 1.00 89.31 72 PRO A CA 1
ATOM 519 C C . PRO A 1 72 ? -6.629 -18.661 3.025 1.00 89.31 72 PRO A C 1
ATOM 521 O O . PRO A 1 72 ? -5.796 -17.778 2.844 1.00 89.31 72 PRO A O 1
ATOM 524 N N . PRO A 1 73 ? -7.710 -18.778 2.220 1.00 87.00 73 PRO A N 1
ATOM 525 C CA . PRO A 1 73 ? -7.928 -17.867 1.097 1.00 87.00 73 PRO A CA 1
ATOM 526 C C . PRO A 1 73 ? -8.150 -16.400 1.481 1.00 87.00 73 PRO A C 1
ATOM 528 O O . PRO A 1 73 ? -7.789 -15.533 0.691 1.00 87.00 73 PRO A O 1
ATOM 531 N N . THR A 1 74 ? -8.741 -16.116 2.648 1.00 84.44 74 THR A N 1
ATOM 532 C CA . THR A 1 74 ? -8.930 -14.737 3.144 1.00 84.44 74 THR A CA 1
ATOM 533 C C . THR A 1 74 ? -7.924 -14.361 4.228 1.00 84.44 74 THR A C 1
ATOM 535 O O . THR A 1 74 ? -7.743 -13.180 4.497 1.00 84.44 74 THR A O 1
ATOM 538 N N . GLY A 1 75 ? -7.253 -15.346 4.834 1.00 83.69 75 GLY A N 1
ATOM 539 C CA . GLY A 1 75 ? -6.317 -15.122 5.935 1.00 83.69 75 GLY A CA 1
ATOM 540 C C . GLY A 1 75 ? -7.000 -14.839 7.276 1.00 83.69 75 GLY A C 1
ATOM 541 O O . GLY A 1 75 ? -6.340 -14.359 8.190 1.00 83.69 75 GLY A O 1
ATOM 542 N N . SER A 1 76 ? -8.296 -15.135 7.407 1.00 85.31 76 SER A N 1
ATOM 543 C CA . SER A 1 76 ? -9.093 -14.865 8.613 1.00 85.31 76 SER A CA 1
ATOM 544 C C . SER A 1 76 ? -9.637 -16.154 9.232 1.00 85.31 76 SER A C 1
ATOM 546 O O . SER A 1 76 ? -9.801 -17.166 8.543 1.00 85.31 76 SER A O 1
ATOM 548 N N . HIS A 1 77 ? -9.951 -16.119 10.528 1.00 90.62 77 HIS A N 1
ATOM 549 C CA . HIS A 1 77 ? -10.725 -17.173 11.182 1.00 90.62 77 HIS A CA 1
ATOM 550 C C . HIS A 1 77 ? -12.222 -16.981 10.910 1.00 90.62 77 HIS A C 1
ATOM 552 O O . HIS A 1 77 ? -12.735 -15.863 10.918 1.00 90.62 77 HIS A O 1
ATOM 558 N N . ILE A 1 78 ? -12.913 -18.087 10.651 1.00 94.62 78 ILE A N 1
ATOM 559 C CA . ILE A 1 78 ? -14.364 -18.157 10.475 1.00 94.62 78 ILE A CA 1
ATOM 560 C C . ILE A 1 78 ? -14.923 -19.274 11.351 1.00 94.62 78 ILE A C 1
ATOM 562 O O . ILE A 1 78 ? -14.232 -20.248 11.645 1.00 94.62 78 ILE A O 1
ATOM 566 N N . PHE A 1 79 ? -16.192 -19.169 11.714 1.00 96.62 79 PHE A N 1
ATOM 567 C CA . PHE A 1 79 ? -16.905 -20.191 12.464 1.00 96.62 79 PHE A CA 1
ATOM 568 C C . PHE A 1 79 ? -17.913 -20.875 11.554 1.00 96.62 79 PHE A C 1
ATOM 570 O O . PHE A 1 79 ? -18.707 -20.212 10.887 1.00 96.62 79 PHE A O 1
ATOM 577 N N . LEU A 1 80 ? -17.879 -22.206 11.515 1.00 94.81 80 LEU A N 1
ATOM 578 C CA . LEU A 1 80 ? -18.860 -23.013 10.795 1.00 94.81 80 LEU A CA 1
ATOM 579 C C . LEU A 1 80 ? -19.782 -23.666 11.819 1.00 94.81 80 LEU A C 1
ATOM 581 O O . LEU A 1 80 ? -19.410 -24.643 12.468 1.00 94.81 80 LEU A O 1
ATOM 585 N N . THR A 1 81 ? -20.992 -23.136 11.937 1.00 96.25 81 THR A N 1
ATOM 586 C CA . THR A 1 81 ? -21.915 -23.500 13.011 1.00 96.25 81 THR A CA 1
ATOM 587 C C . THR A 1 81 ? -23.154 -24.168 12.440 1.00 96.25 81 THR A C 1
ATOM 589 O O . THR A 1 81 ? -23.896 -23.579 11.653 1.00 96.25 81 THR A O 1
ATOM 592 N N . MET A 1 82 ? -23.400 -25.408 12.866 1.00 95.44 82 MET A N 1
ATOM 593 C CA . MET A 1 82 ? -24.686 -26.072 12.657 1.00 95.44 82 MET A CA 1
ATOM 594 C C . MET A 1 82 ? -25.637 -25.682 13.785 1.00 95.44 82 MET A C 1
ATOM 596 O O . MET A 1 82 ? -25.307 -25.839 14.960 1.00 95.44 82 MET A O 1
ATOM 600 N N . ILE A 1 83 ? -26.813 -25.186 13.418 1.00 96.44 83 ILE A N 1
ATOM 601 C CA . ILE A 1 83 ? -27.828 -24.671 14.336 1.00 96.44 83 ILE A CA 1
ATOM 602 C C . ILE A 1 83 ? -29.086 -25.522 14.198 1.00 96.44 83 ILE A C 1
ATOM 604 O O . ILE A 1 83 ? -29.511 -25.830 13.085 1.00 96.44 83 ILE A O 1
ATOM 608 N N . PHE A 1 84 ? -29.688 -25.895 15.321 1.00 95.56 84 PHE A N 1
ATOM 609 C CA . PHE A 1 84 ? -30.835 -26.794 15.380 1.00 95.56 84 PHE A CA 1
ATOM 610 C C . PHE A 1 84 ? -32.068 -26.119 15.993 1.00 95.56 84 PHE A C 1
ATOM 612 O O . PHE A 1 84 ? -31.947 -25.238 16.839 1.00 95.56 84 PHE A O 1
ATOM 619 N N . SER A 1 85 ? -33.266 -26.539 15.583 1.00 94.44 85 SER A N 1
ATOM 620 C CA . SER A 1 85 ? -34.532 -26.019 16.117 1.00 94.44 85 SER A CA 1
ATOM 621 C C . SER A 1 85 ? -35.665 -27.050 16.028 1.00 94.44 85 SER A C 1
ATOM 623 O O . SER A 1 85 ? -35.618 -28.006 15.252 1.00 94.44 85 SER A O 1
ATOM 625 N N . ASN A 1 86 ? -36.719 -26.845 16.822 1.00 92.31 86 ASN A N 1
ATOM 626 C CA . ASN A 1 86 ? -37.993 -27.565 16.728 1.00 92.31 86 ASN A CA 1
ATOM 627 C C . ASN A 1 86 ? -39.096 -26.752 16.023 1.00 92.31 86 ASN A C 1
ATOM 629 O O . ASN A 1 86 ? -40.214 -27.245 15.856 1.00 92.31 86 ASN A O 1
ATOM 633 N N . GLN A 1 87 ? -38.786 -25.536 15.567 1.00 91.00 87 GLN A N 1
ATOM 634 C CA . GLN A 1 87 ? -39.651 -24.699 14.739 1.00 91.00 87 GLN A CA 1
ATOM 635 C C . GLN A 1 87 ? -39.064 -24.578 13.332 1.00 91.00 87 GLN A C 1
ATOM 637 O O . GLN A 1 87 ? -37.866 -24.390 13.158 1.00 91.00 87 GLN A O 1
ATOM 642 N N . ALA A 1 88 ? -39.911 -24.660 12.305 1.00 87.69 88 ALA A N 1
ATOM 643 C CA . ALA A 1 88 ? -39.440 -24.537 10.926 1.00 87.69 88 ALA A CA 1
ATOM 644 C C . ALA A 1 88 ? -39.023 -23.097 10.568 1.00 87.69 88 ALA A C 1
ATOM 646 O O . ALA A 1 88 ? -38.207 -22.916 9.672 1.00 87.69 88 ALA A O 1
ATOM 647 N N . THR A 1 89 ? -39.585 -22.082 11.235 1.00 90.94 89 THR A N 1
ATOM 648 C CA . THR A 1 89 ? -39.265 -20.652 11.062 1.00 90.94 89 THR A CA 1
ATOM 649 C C . THR A 1 89 ? -39.698 -19.850 12.292 1.00 90.94 89 THR A C 1
ATOM 651 O O . THR A 1 89 ? -40.660 -20.246 12.953 1.00 90.94 89 THR A O 1
ATOM 654 N N . GLY A 1 90 ? -39.117 -18.666 12.504 1.00 79.31 90 GLY A N 1
ATOM 655 C CA . GLY A 1 90 ? -39.672 -17.633 13.397 1.00 79.31 90 GLY A CA 1
ATOM 656 C C . GLY A 1 90 ? -39.022 -17.531 14.777 1.00 79.31 90 GLY A C 1
ATOM 657 O O . GLY A 1 90 ? -39.417 -16.675 15.564 1.00 79.31 90 GLY A O 1
ATOM 658 N N . GLU A 1 91 ? -38.021 -18.364 15.061 1.00 90.75 91 GLU A N 1
ATOM 659 C CA . GLU A 1 91 ? -37.119 -18.168 16.197 1.00 90.75 91 GLU A CA 1
ATOM 660 C C . GLU A 1 91 ? -36.024 -17.161 15.823 1.00 90.75 91 GLU A C 1
ATOM 662 O O . GLU A 1 91 ? -35.611 -17.100 14.667 1.00 90.75 91 GLU A O 1
ATOM 667 N N . SER A 1 92 ? -35.566 -16.365 16.789 1.00 91.81 92 SER A N 1
ATOM 668 C CA . SER A 1 92 ? -34.439 -15.445 16.610 1.00 91.81 92 SER A CA 1
ATOM 669 C C . SER A 1 92 ? -33.207 -16.040 17.274 1.00 91.81 92 SER A C 1
ATOM 671 O O . SER A 1 92 ? -33.262 -16.387 18.455 1.00 91.81 92 SER A O 1
ATOM 673 N N . LEU A 1 93 ? -32.126 -16.167 16.514 1.00 93.69 93 LEU A N 1
ATOM 674 C CA . LEU A 1 93 ? -30.829 -16.624 16.989 1.00 93.69 93 LEU A CA 1
ATOM 675 C C . LEU A 1 93 ? -30.037 -15.426 17.493 1.00 93.69 93 LEU A C 1
ATOM 677 O O . LEU A 1 93 ? -29.893 -14.453 16.758 1.00 93.69 93 LEU A O 1
ATOM 681 N N . ASN A 1 94 ? -29.507 -15.529 18.705 1.00 93.44 94 ASN A N 1
ATOM 682 C CA . ASN A 1 94 ? -28.480 -14.635 19.234 1.00 93.44 94 ASN A CA 1
ATOM 683 C C . ASN A 1 94 ? -27.173 -15.416 19.356 1.00 93.44 94 ASN A C 1
ATOM 685 O O . ASN A 1 94 ? -27.203 -16.637 19.541 1.00 93.44 94 ASN A O 1
ATOM 689 N N . PHE A 1 95 ? -26.038 -14.737 19.266 1.00 95.81 95 PHE A N 1
ATOM 690 C CA . PHE A 1 95 ? -24.736 -15.392 19.271 1.00 95.81 95 PHE A CA 1
ATOM 691 C C . PHE A 1 95 ? -23.899 -14.944 20.467 1.00 95.81 95 PHE A C 1
ATOM 693 O O . PHE A 1 95 ? -24.007 -13.811 20.924 1.00 95.81 95 PHE A O 1
ATOM 700 N N . LYS A 1 96 ? -23.067 -15.853 20.975 1.00 92.94 96 LYS A N 1
ATOM 701 C CA . LYS A 1 96 ? -22.037 -15.553 21.973 1.00 92.94 96 LYS A CA 1
ATOM 702 C C . LYS A 1 96 ? -20.704 -16.114 21.504 1.00 92.94 96 LYS A C 1
ATOM 704 O O . LYS A 1 96 ? -20.669 -17.230 20.981 1.00 92.94 96 LYS A O 1
ATOM 709 N N . LEU A 1 97 ? -19.628 -15.372 21.719 1.00 93.31 97 LEU A N 1
ATOM 710 C CA . LEU A 1 97 ? -18.255 -15.822 21.512 1.00 93.31 97 LEU A CA 1
ATOM 711 C C . LEU A 1 97 ? -17.682 -16.300 22.848 1.00 93.31 97 LEU A C 1
ATOM 713 O O . LEU A 1 97 ? -17.855 -15.633 23.860 1.00 93.31 97 LEU A O 1
ATOM 717 N N . TYR A 1 98 ? -16.998 -17.436 22.849 1.00 91.00 98 TYR A N 1
ATOM 718 C CA . TYR A 1 98 ? -16.077 -17.838 23.904 1.00 91.00 98 TYR A CA 1
ATOM 719 C C . TYR A 1 98 ? -14.652 -17.678 23.383 1.00 91.00 98 TYR A C 1
ATOM 721 O O . TYR A 1 98 ? -14.302 -18.300 22.378 1.00 91.00 98 TYR A O 1
ATOM 729 N N . ASP A 1 99 ? -13.864 -16.861 24.072 1.00 88.81 99 ASP A N 1
ATOM 730 C CA . ASP A 1 99 ? -12.452 -16.627 23.785 1.00 88.81 99 ASP A CA 1
ATOM 731 C C . ASP A 1 99 ? -11.591 -17.502 24.703 1.00 88.81 99 ASP A C 1
ATOM 733 O O . ASP A 1 99 ? -11.687 -17.435 25.932 1.00 88.81 99 ASP A O 1
ATOM 737 N N . ALA A 1 100 ? -10.771 -18.367 24.108 1.00 84.19 100 ALA A N 1
ATOM 738 C CA . ALA A 1 100 ? -9.984 -19.348 24.848 1.00 84.19 100 ALA A CA 1
ATOM 739 C C . ALA A 1 100 ? -8.708 -18.762 25.473 1.00 84.19 100 ALA A C 1
ATOM 741 O O . ALA A 1 100 ? -8.137 -19.387 26.371 1.00 84.19 100 ALA A O 1
ATOM 742 N N . GLU A 1 101 ? -8.239 -17.604 25.000 1.00 81.38 101 GLU A N 1
ATOM 743 C CA . GLU A 1 101 ? -7.035 -16.941 25.514 1.00 81.38 101 GLU A CA 1
ATOM 744 C C . GLU A 1 101 ? -7.323 -16.195 26.822 1.00 81.38 101 GLU A C 1
ATOM 746 O O . GLU A 1 101 ? -6.578 -16.319 27.799 1.00 81.38 101 GLU A O 1
ATOM 751 N N . THR A 1 102 ? -8.434 -15.466 26.854 1.00 74.75 102 THR A N 1
ATOM 752 C CA . THR A 1 102 ? -8.893 -14.652 27.985 1.00 74.75 102 THR A CA 1
ATOM 753 C C . THR A 1 102 ? -9.885 -15.382 28.889 1.00 74.75 102 THR A C 1
ATOM 755 O O . THR A 1 102 ? -10.116 -14.935 30.013 1.00 74.75 102 THR A O 1
ATOM 758 N N . ASP A 1 103 ? -10.423 -16.524 28.439 1.00 77.88 103 ASP A N 1
ATOM 759 C CA . ASP A 1 103 ? -11.433 -17.330 29.137 1.00 77.88 103 ASP A CA 1
ATOM 760 C C . ASP A 1 103 ? -12.713 -16.523 29.428 1.00 77.88 103 ASP A C 1
ATOM 762 O O . ASP A 1 103 ? -13.273 -16.561 30.525 1.00 77.88 103 ASP A O 1
ATOM 766 N N . GLN A 1 104 ? -13.164 -15.751 28.434 1.00 79.31 104 GLN A N 1
ATOM 767 C CA . GLN A 1 104 ? -14.328 -14.866 28.526 1.00 79.31 104 GLN A CA 1
ATOM 768 C C . GLN A 1 104 ? -15.442 -15.277 27.562 1.00 79.31 104 GLN A C 1
ATOM 770 O O . GLN A 1 104 ? -15.195 -15.843 26.498 1.00 79.31 104 GLN A O 1
ATOM 775 N N . ILE A 1 105 ? -16.688 -14.970 27.939 1.00 85.06 105 ILE A N 1
ATOM 776 C CA . ILE A 1 105 ? -17.860 -15.098 27.067 1.00 85.06 105 ILE A CA 1
ATOM 777 C C . ILE A 1 105 ? -18.359 -13.695 26.731 1.00 85.06 105 ILE A C 1
ATOM 779 O O . ILE A 1 105 ? -18.706 -12.938 27.636 1.00 85.06 105 ILE A O 1
ATOM 783 N N . VAL A 1 106 ? -18.425 -13.379 25.442 1.00 86.12 106 VAL A N 1
ATOM 784 C CA . VAL A 1 106 ? -18.868 -12.089 24.904 1.00 86.12 106 VAL A CA 1
ATOM 785 C C . VAL A 1 106 ? -20.206 -12.272 24.192 1.00 86.12 106 VAL A C 1
ATOM 787 O O . VAL A 1 106 ? -20.350 -13.171 23.360 1.00 86.12 106 VAL A O 1
ATOM 790 N N . ASP A 1 107 ? -21.192 -11.441 24.524 1.00 87.06 107 ASP A N 1
ATOM 791 C CA . ASP A 1 107 ? -22.449 -11.363 23.777 1.00 87.06 107 ASP A CA 1
ATOM 792 C C . ASP A 1 107 ? -22.211 -10.618 22.455 1.00 87.06 107 ASP A C 1
ATOM 794 O O . ASP A 1 107 ? -21.536 -9.591 22.434 1.00 87.06 107 ASP A O 1
ATOM 798 N N . LEU A 1 108 ? -22.737 -11.155 21.352 1.00 91.62 108 LEU A N 1
ATOM 799 C CA . LEU A 1 108 ? -22.606 -10.559 20.021 1.00 91.62 108 LEU A CA 1
ATOM 800 C C . LEU A 1 108 ? -23.897 -9.820 19.645 1.00 91.62 108 LEU A C 1
ATOM 802 O O . LEU A 1 108 ? -24.997 -10.266 19.984 1.00 91.62 108 LEU A O 1
ATOM 806 N N . ASP A 1 109 ? -23.756 -8.697 18.946 1.00 90.00 109 ASP A N 1
ATOM 807 C CA . ASP A 1 109 ? -24.819 -7.706 18.745 1.00 90.00 109 ASP A CA 1
ATOM 808 C C . ASP A 1 109 ? -25.878 -8.151 17.731 1.00 90.00 109 ASP A C 1
ATOM 810 O O . ASP A 1 109 ? -27.065 -7.815 17.838 1.00 90.00 109 ASP A O 1
ATOM 814 N N . GLU A 1 110 ? -25.464 -8.894 16.708 1.00 90.50 110 GLU A N 1
ATOM 815 C CA . GLU A 1 110 ? -26.353 -9.308 15.640 1.00 90.50 110 GLU A CA 1
ATOM 816 C C . GLU A 1 110 ? -27.208 -10.509 16.032 1.00 90.50 110 GLU A C 1
ATOM 818 O O . GLU A 1 110 ? -26.788 -11.473 16.675 1.00 90.50 110 GLU A O 1
ATOM 823 N N . SER A 1 111 ? -28.431 -10.489 15.512 1.00 92.38 111 SER A N 1
ATOM 824 C CA . SER A 1 111 ? -29.345 -11.617 15.572 1.00 92.38 111 SER A CA 1
ATOM 825 C C . SER A 1 111 ? -29.746 -12.060 14.172 1.00 92.38 111 SER A C 1
ATOM 827 O O . SER A 1 111 ? -29.778 -11.270 13.224 1.00 92.38 111 SER A O 1
ATOM 829 N N . LEU A 1 112 ? -30.063 -13.346 14.038 1.00 91.06 112 LEU A N 1
ATOM 830 C CA . LEU A 1 112 ? -30.434 -13.959 12.767 1.00 91.06 112 LEU A CA 1
ATOM 831 C C . LEU A 1 112 ? -31.740 -14.751 12.929 1.00 91.06 112 LEU A C 1
ATOM 833 O O . LEU A 1 112 ? -31.812 -15.633 13.785 1.00 91.06 112 LEU A O 1
ATOM 837 N N . PRO A 1 113 ? -32.792 -14.500 12.131 1.00 93.38 113 PRO A N 1
ATOM 838 C CA . PRO A 1 113 ? -33.992 -15.325 12.184 1.00 93.38 113 PRO A CA 1
ATOM 839 C C . PRO A 1 113 ? -33.697 -16.740 11.671 1.00 93.38 113 PRO A C 1
ATOM 841 O O . PRO A 1 113 ? -33.190 -16.919 10.565 1.00 93.38 113 PRO A O 1
ATOM 844 N N . PHE A 1 114 ? -34.067 -17.756 12.447 1.00 94.69 114 PHE A N 1
ATOM 845 C CA . PHE A 1 114 ? -33.937 -19.151 12.045 1.00 94.69 114 PHE A CA 1
ATOM 846 C C . PHE A 1 114 ? -34.998 -19.537 11.004 1.00 94.69 114 PHE A C 1
ATOM 848 O O . PHE A 1 114 ? -36.195 -19.253 11.165 1.00 94.69 114 PHE A O 1
ATOM 855 N N . ALA A 1 115 ? -34.562 -20.272 9.981 1.00 92.88 115 ALA A N 1
ATOM 856 C CA . ALA A 1 115 ? -35.405 -21.006 9.047 1.00 92.88 115 ALA A CA 1
ATOM 857 C C . ALA A 1 115 ? -34.813 -22.400 8.770 1.00 92.88 115 ALA A C 1
ATOM 859 O O . ALA A 1 115 ? -33.598 -22.566 8.682 1.00 92.88 115 ALA A O 1
ATOM 860 N N . SER A 1 116 ? -35.674 -23.407 8.610 1.00 94.75 116 SER A N 1
ATOM 861 C CA . SER A 1 116 ? -35.261 -24.771 8.259 1.00 94.75 116 SER A CA 1
ATOM 862 C C . SER A 1 116 ? -34.456 -24.781 6.965 1.00 94.75 116 SER A C 1
ATOM 864 O O . SER A 1 116 ? -34.837 -24.133 5.989 1.00 94.75 116 SER A O 1
ATOM 866 N N . ASP A 1 117 ? -33.376 -25.560 6.965 1.00 92.50 117 ASP A N 1
ATOM 867 C CA . ASP A 1 117 ? -32.448 -25.749 5.850 1.00 92.50 117 ASP A CA 1
ATOM 868 C C . ASP A 1 117 ? -31.784 -24.444 5.374 1.00 92.50 117 ASP A C 1
ATOM 870 O O . ASP A 1 117 ? -31.332 -24.350 4.231 1.00 92.50 117 ASP A O 1
ATOM 874 N N . MET A 1 118 ? -31.718 -23.421 6.237 1.00 94.75 118 MET A N 1
ATOM 875 C CA . MET A 1 118 ? -31.033 -22.173 5.908 1.00 94.75 118 MET A CA 1
ATOM 876 C C . MET A 1 118 ? -29.520 -22.377 5.787 1.00 94.75 118 MET A C 1
ATOM 878 O O . MET A 1 118 ? -28.909 -23.163 6.516 1.00 94.75 118 MET A O 1
ATOM 882 N N . THR A 1 119 ? -28.907 -21.616 4.886 1.00 95.12 119 THR A N 1
ATOM 883 C CA . THR A 1 119 ? -27.454 -21.497 4.756 1.00 95.12 119 THR A CA 1
ATOM 884 C C . THR A 1 119 ? -27.110 -20.018 4.730 1.00 95.12 119 THR A C 1
ATOM 886 O O . THR A 1 119 ? -27.359 -19.359 3.723 1.00 95.12 119 THR A O 1
ATOM 889 N N . GLU A 1 120 ? -26.564 -19.512 5.833 1.00 94.88 120 GLU A N 1
ATOM 890 C CA . GLU A 1 120 ? -26.174 -18.109 5.968 1.00 94.88 120 GLU A CA 1
ATOM 891 C C . GLU A 1 120 ? -24.652 -17.965 5.904 1.00 94.88 120 GLU A C 1
ATOM 893 O O . GLU A 1 120 ? -23.919 -18.682 6.587 1.00 94.88 120 GLU A O 1
ATOM 898 N N . GLY A 1 121 ? -24.175 -17.034 5.078 1.00 93.12 121 GLY A N 1
ATOM 899 C CA . GLY A 1 121 ? -22.750 -16.816 4.842 1.00 93.12 121 GLY A CA 1
ATOM 900 C C . GLY A 1 121 ? -22.027 -17.960 4.112 1.00 93.12 121 GLY A C 1
ATOM 901 O O . GLY A 1 121 ? -22.567 -19.028 3.819 1.00 93.12 121 GLY A O 1
ATOM 902 N N . ASN A 1 122 ? -20.764 -17.714 3.768 1.00 91.19 122 ASN A N 1
ATOM 903 C CA . ASN A 1 122 ? -19.818 -18.711 3.259 1.00 91.19 122 ASN A CA 1
ATOM 904 C C . ASN A 1 122 ? -18.373 -18.274 3.559 1.00 91.19 122 ASN A C 1
ATOM 906 O O . ASN A 1 122 ? -18.153 -17.169 4.036 1.00 91.19 122 ASN A O 1
ATOM 910 N N . GLY A 1 123 ? -17.374 -19.102 3.239 1.00 87.06 123 GLY A N 1
ATOM 911 C CA . GLY A 1 123 ? -15.969 -18.781 3.543 1.00 87.06 123 GLY A CA 1
ATOM 912 C C . GLY A 1 123 ? -15.423 -17.496 2.894 1.00 87.06 123 GLY A C 1
ATOM 913 O O . GLY A 1 123 ? -14.499 -16.901 3.431 1.00 87.06 123 GLY A O 1
ATOM 914 N N . PHE A 1 124 ? -15.986 -17.038 1.770 1.00 88.31 124 PHE A N 1
ATOM 915 C CA . PHE A 1 124 ? -15.591 -15.775 1.124 1.00 88.31 124 PHE A CA 1
ATOM 916 C C . PHE A 1 124 ? -16.440 -14.575 1.557 1.00 88.31 124 PHE A C 1
ATOM 918 O O . PHE A 1 124 ? -16.009 -13.438 1.405 1.00 88.31 124 PHE A O 1
ATOM 925 N N . SER A 1 125 ? -17.653 -14.823 2.047 1.00 90.88 125 SER A N 1
ATOM 926 C CA . SER A 1 125 ? -18.602 -13.804 2.496 1.00 90.88 125 SER A CA 1
ATOM 927 C C . SER A 1 125 ? -19.331 -14.323 3.737 1.00 90.88 125 SER A C 1
ATOM 929 O O . SER A 1 125 ? -20.481 -14.761 3.626 1.00 90.88 125 SER A O 1
ATOM 931 N N . PRO A 1 126 ? -18.651 -14.374 4.893 1.00 95.19 126 PRO A N 1
ATOM 932 C CA . PRO A 1 126 ? -19.249 -14.845 6.134 1.00 95.19 126 PRO A CA 1
ATOM 933 C C . PRO A 1 126 ? -20.286 -13.846 6.661 1.00 95.19 126 PRO A C 1
ATOM 935 O O . PRO A 1 126 ? -20.265 -12.667 6.310 1.00 95.19 126 PRO A O 1
ATOM 938 N N . PHE A 1 127 ? -21.194 -14.320 7.511 1.00 94.62 127 PHE A N 1
ATOM 939 C CA . PHE A 1 127 ? -22.067 -13.454 8.295 1.00 94.62 127 PHE A CA 1
ATOM 940 C C . PHE A 1 127 ? -21.230 -12.721 9.345 1.00 94.62 127 PHE A C 1
ATOM 942 O O . PHE A 1 127 ? -20.598 -13.357 10.190 1.00 94.62 127 PHE A O 1
ATOM 949 N N . SER A 1 128 ? -21.172 -11.398 9.252 1.00 93.56 128 SER A N 1
ATOM 950 C CA . SER A 1 128 ? -20.392 -10.579 10.174 1.00 93.56 128 SER A CA 1
ATOM 951 C C . SER A 1 128 ? -21.120 -10.448 11.503 1.00 93.56 128 SER A C 1
ATOM 953 O O . SER A 1 128 ? -22.290 -10.080 11.528 1.00 93.56 128 SER A O 1
ATOM 955 N N . LEU A 1 129 ? -20.407 -10.771 12.574 1.00 93.38 129 LEU A N 1
ATOM 956 C CA . LEU A 1 129 ? -20.839 -10.604 13.948 1.00 93.38 129 LEU A CA 1
ATOM 957 C C . LEU A 1 129 ? -19.867 -9.657 14.648 1.00 93.38 129 LEU A C 1
ATOM 959 O O . LEU A 1 129 ? -18.651 -9.858 14.542 1.00 93.38 129 LEU A O 1
ATOM 963 N N . SER A 1 130 ? -20.381 -8.669 15.364 1.00 91.25 130 SER A N 1
ATOM 964 C CA . SER A 1 130 ? -19.608 -7.822 16.261 1.00 91.25 130 SER A CA 1
ATOM 965 C C . SER A 1 130 ? -20.011 -8.028 17.710 1.00 91.25 130 SER A C 1
ATOM 967 O O . SER A 1 130 ? -21.073 -8.563 18.018 1.00 91.25 130 SER A O 1
ATOM 969 N N . GLY A 1 131 ? -19.128 -7.620 18.606 1.00 85.69 131 GLY A N 1
ATOM 970 C CA . GLY A 1 131 ? -19.434 -7.471 20.016 1.00 85.69 131 GLY A CA 1
ATOM 971 C C . GLY A 1 131 ? -18.368 -6.619 20.680 1.00 85.69 131 GLY A C 1
ATOM 972 O O . GLY A 1 131 ? -17.356 -6.271 20.070 1.00 85.69 131 GLY A O 1
ATOM 973 N N . GLU A 1 132 ? -18.578 -6.321 21.948 1.00 78.94 132 GLU A N 1
ATOM 974 C CA . GLU A 1 132 ? -17.627 -5.594 22.777 1.00 78.94 132 GLU A CA 1
ATOM 975 C C . GLU A 1 132 ? -17.330 -6.451 24.001 1.00 78.94 132 GLU A C 1
ATOM 977 O O . GLU A 1 132 ? -18.241 -7.041 24.593 1.00 78.94 132 GLU A O 1
ATOM 982 N N . VAL A 1 133 ? -16.057 -6.551 24.390 1.00 69.00 133 VAL A N 1
ATOM 983 C CA . VAL A 1 133 ? -15.729 -7.181 25.667 1.00 69.00 133 VAL A CA 1
ATOM 984 C C . VAL A 1 133 ? -16.430 -6.379 26.746 1.00 69.00 133 VAL A C 1
ATOM 986 O O . VAL A 1 133 ? -16.154 -5.194 26.920 1.00 69.00 133 VAL A O 1
ATOM 989 N N . ALA A 1 134 ? -17.326 -7.028 27.488 1.00 54.50 134 ALA A N 1
ATOM 990 C CA . ALA A 1 134 ? -17.872 -6.439 28.692 1.00 54.50 134 ALA A CA 1
ATOM 991 C C . ALA A 1 134 ? -16.700 -6.188 29.650 1.00 54.50 134 ALA A C 1
ATOM 993 O O . ALA A 1 134 ? -16.245 -7.091 30.358 1.00 54.50 134 ALA A O 1
ATOM 994 N N . THR A 1 135 ? -16.194 -4.955 29.655 1.00 41.03 135 THR A N 1
ATOM 995 C CA . THR A 1 135 ? -15.360 -4.450 30.738 1.00 41.03 135 THR A CA 1
ATOM 996 C C . THR A 1 135 ? -16.117 -4.745 32.031 1.00 41.03 135 THR A C 1
ATOM 998 O O . THR A 1 135 ? -17.335 -4.602 32.096 1.00 41.03 135 THR A O 1
ATOM 1001 N N . ALA A 1 136 ? -15.421 -5.345 32.994 1.00 39.12 136 ALA A N 1
ATOM 1002 C CA . ALA A 1 136 ? -15.989 -6.064 34.131 1.00 39.12 136 ALA A CA 1
ATOM 1003 C C . ALA A 1 136 ? -17.239 -5.408 34.761 1.00 39.12 136 ALA A C 1
ATOM 1005 O O . ALA A 1 136 ? -17.112 -4.568 35.643 1.00 39.12 136 ALA A O 1
ATOM 1006 N N . GLY A 1 137 ? -18.441 -5.853 34.368 1.00 37.84 137 GLY A N 1
ATOM 1007 C CA . GLY A 1 137 ? -19.712 -5.347 34.897 1.00 37.84 137 GLY A CA 1
ATOM 1008 C C . GLY A 1 137 ? -19.888 -3.826 34.745 1.00 37.84 137 GLY A C 1
ATOM 1009 O O . GLY A 1 137 ? -19.002 -3.122 34.273 1.00 37.84 137 GLY A O 1
ATOM 1010 N N . PRO A 1 138 ? -21.034 -3.253 35.145 1.00 39.44 138 PRO A N 1
ATOM 1011 C CA . PRO A 1 138 ? -21.079 -1.812 35.324 1.00 39.44 138 PRO A CA 1
ATOM 1012 C C . PRO A 1 138 ? -20.007 -1.462 36.359 1.00 39.44 138 PRO A C 1
ATOM 1014 O O . PRO A 1 138 ? -20.097 -1.903 37.509 1.00 39.44 138 PRO A O 1
ATOM 1017 N N . ALA A 1 139 ? -19.004 -0.684 35.951 1.00 47.75 139 ALA A N 1
ATOM 1018 C CA . ALA A 1 139 ? -18.079 -0.058 36.875 1.00 47.75 139 ALA A CA 1
ATOM 1019 C C . ALA A 1 139 ? -18.885 0.524 38.045 1.00 47.75 139 ALA A C 1
ATOM 1021 O O . ALA A 1 139 ? -19.997 1.048 37.873 1.00 47.75 139 ALA A O 1
ATOM 1022 N N . CYS A 1 140 ? -18.351 0.444 39.259 1.00 61.62 140 CYS A N 1
ATOM 1023 C CA . CYS A 1 140 ? -18.966 1.068 40.427 1.00 61.62 140 CYS A CA 1
ATOM 1024 C C . CYS A 1 140 ? -18.908 2.615 40.353 1.00 61.62 140 CYS A C 1
ATOM 1026 O O . CYS A 1 140 ? -18.895 3.272 41.382 1.00 61.62 140 CYS A O 1
ATOM 1028 N N . ASP A 1 141 ? -18.960 3.208 39.156 1.00 55.34 141 ASP A N 1
ATOM 1029 C CA . ASP A 1 141 ? -18.875 4.632 38.807 1.00 55.34 141 ASP A CA 1
ATOM 1030 C C . ASP A 1 141 ? -20.176 5.402 39.070 1.00 55.34 141 ASP A C 1
ATOM 1032 O O . ASP A 1 141 ? -20.539 6.357 38.379 1.00 55.34 141 ASP A O 1
ATOM 1036 N N . ALA A 1 142 ? -20.937 4.994 40.083 1.00 65.62 142 ALA A N 1
ATOM 1037 C CA . ALA A 1 142 ? -22.097 5.772 40.482 1.00 65.62 142 ALA A CA 1
ATOM 1038 C C . ALA A 1 142 ? -21.629 7.018 41.237 1.00 65.62 142 ALA A C 1
ATOM 1040 O O . ALA A 1 142 ? -21.202 6.899 42.382 1.00 65.62 142 ALA A O 1
ATOM 1041 N N . ASP A 1 143 ? -21.782 8.202 40.639 1.00 77.44 143 ASP A N 1
ATOM 1042 C CA . ASP A 1 143 ? -21.497 9.475 41.307 1.00 77.44 143 ASP A CA 1
ATOM 1043 C C . ASP A 1 143 ? -22.337 9.605 42.602 1.00 77.44 143 ASP A C 1
ATOM 1045 O O . ASP A 1 143 ? -23.565 9.762 42.527 1.00 77.44 143 ASP A O 1
ATOM 1049 N N . PRO A 1 144 ? -21.717 9.586 43.801 1.00 83.50 144 PRO A N 1
ATOM 1050 C CA . PRO A 1 144 ? -22.413 9.691 45.086 1.00 83.50 144 PRO A CA 1
ATOM 1051 C C . PRO A 1 144 ? -23.198 10.994 45.265 1.00 83.50 144 PRO A C 1
ATOM 1053 O O . PRO A 1 144 ? -24.083 11.074 46.128 1.00 83.50 144 PRO A O 1
ATOM 1056 N N . SER A 1 145 ? -22.893 12.024 44.468 1.00 84.00 145 SER A N 1
ATOM 1057 C CA . SER A 1 145 ? -23.627 13.290 44.456 1.00 84.00 145 SER A CA 1
ATOM 1058 C C . SER A 1 145 ? -25.062 13.129 43.939 1.00 84.00 145 SER A C 1
ATOM 1060 O O . SER A 1 145 ? -25.956 13.877 44.341 1.00 84.00 145 SER A O 1
ATOM 1062 N N . THR A 1 146 ? -25.305 12.101 43.121 1.00 82.12 146 THR A N 1
ATOM 1063 C CA . THR A 1 146 ? -26.623 11.781 42.555 1.00 82.12 146 THR A CA 1
ATOM 1064 C C . THR A 1 146 ? -27.498 10.962 43.503 1.00 82.12 146 THR A C 1
ATOM 1066 O O . THR A 1 146 ? -28.707 10.854 43.287 1.00 82.12 146 THR A O 1
ATOM 1069 N N . TRP A 1 147 ? -26.922 10.412 44.581 1.00 90.50 147 TRP A N 1
ATOM 1070 C CA . TRP A 1 147 ? -27.625 9.549 45.530 1.00 90.50 147 TRP A CA 1
ATOM 1071 C C . TRP A 1 147 ? -28.640 10.346 46.340 1.00 90.50 147 TRP A C 1
ATOM 1073 O O . TRP A 1 147 ? -28.347 10.909 47.404 1.00 90.50 147 TRP A O 1
ATOM 1083 N N . SER A 1 148 ? -29.859 10.362 45.820 1.00 90.19 148 SER A N 1
ATOM 1084 C CA . SER A 1 148 ? -31.019 10.996 46.414 1.00 90.19 148 SER A CA 1
ATOM 1085 C C . SER A 1 148 ? -32.270 10.212 46.044 1.00 90.19 148 SER A C 1
ATOM 1087 O O . SER A 1 148 ? -32.356 9.616 44.974 1.00 90.19 148 SER A O 1
ATOM 1089 N N . VAL A 1 149 ? -33.240 10.207 46.951 1.00 92.12 149 VAL A N 1
ATOM 1090 C CA . VAL A 1 149 ? -34.558 9.616 46.724 1.00 92.12 149 VAL A CA 1
ATOM 1091 C C . VAL A 1 149 ? -35.589 10.661 47.095 1.00 92.12 149 VAL A C 1
ATOM 1093 O O . VAL A 1 149 ? -35.424 11.363 48.094 1.00 92.12 149 VAL A O 1
ATOM 1096 N N . ASN A 1 150 ? -36.653 10.755 46.305 1.00 91.62 150 ASN A N 1
ATOM 1097 C CA . ASN A 1 150 ? -37.820 11.566 46.609 1.00 91.62 150 ASN A CA 1
ATOM 1098 C C . ASN A 1 150 ? -38.957 10.636 47.082 1.00 91.62 150 ASN A C 1
ATOM 1100 O O . ASN A 1 150 ? -39.658 10.065 46.250 1.00 91.62 150 ASN A O 1
ATOM 1104 N N . PRO A 1 151 ? -39.161 10.452 48.404 1.00 91.56 151 PRO A N 1
ATOM 1105 C CA . PRO A 1 151 ? -40.119 9.476 48.937 1.00 91.56 151 PRO A CA 1
ATOM 1106 C C . PRO A 1 151 ? -41.564 9.568 48.400 1.00 91.56 151 PRO A C 1
ATOM 1108 O O . PRO A 1 151 ? -42.195 8.524 48.269 1.00 91.56 151 PRO A O 1
ATOM 1111 N N . PRO A 1 152 ? -42.119 10.757 48.075 1.00 93.62 152 PRO A N 1
ATOM 1112 C CA . PRO A 1 152 ? -43.446 10.883 47.466 1.00 93.62 152 PRO A CA 1
ATOM 1113 C C . PRO A 1 152 ? -43.647 10.170 46.123 1.00 93.62 152 PRO A C 1
ATOM 1115 O O . PRO A 1 152 ? -44.798 9.962 45.744 1.00 93.62 152 PRO A O 1
ATOM 1118 N N . ASP A 1 153 ? -42.576 9.799 45.416 1.00 92.00 153 ASP A N 1
ATOM 1119 C CA . ASP A 1 153 ? -42.663 9.114 44.116 1.00 92.00 153 ASP A CA 1
ATOM 1120 C C . ASP A 1 153 ? -42.966 7.608 44.257 1.00 92.00 153 ASP A C 1
ATOM 1122 O O . ASP A 1 153 ? -43.069 6.884 43.262 1.00 92.00 153 ASP A O 1
ATOM 1126 N N . TYR A 1 154 ? -43.127 7.138 45.499 1.00 94.88 154 TYR A N 1
ATOM 1127 C CA . TYR A 1 154 ? -43.181 5.730 45.854 1.00 94.88 154 TYR A CA 1
ATOM 1128 C C . TYR A 1 154 ? -44.359 5.386 46.756 1.00 94.88 154 TYR A C 1
ATOM 1130 O O . TYR A 1 154 ? -44.670 6.094 47.716 1.00 94.88 154 TYR A O 1
ATOM 1138 N N . GLN A 1 155 ? -44.997 4.252 46.472 1.00 93.50 155 GLN A N 1
ATOM 1139 C CA . GLN A 1 155 ? -46.138 3.765 47.245 1.00 93.50 155 GLN A CA 1
ATOM 1140 C C . GLN A 1 155 ? -45.734 2.933 48.472 1.00 93.50 155 GLN A C 1
ATOM 1142 O O . GLN A 1 155 ? -46.426 2.973 49.493 1.00 93.50 155 GLN A O 1
ATOM 1147 N N . TYR A 1 156 ? -44.643 2.174 48.379 1.00 95.94 156 TYR A N 1
ATOM 1148 C CA . TYR A 1 156 ? -44.204 1.215 49.390 1.00 95.94 156 TYR A CA 1
ATOM 1149 C C . TYR A 1 156 ? -42.825 1.585 49.928 1.00 95.94 156 TYR A C 1
ATOM 1151 O O . TYR A 1 156 ? -42.019 2.213 49.241 1.00 95.94 156 TYR A O 1
ATOM 1159 N N . ASN A 1 157 ? -42.550 1.196 51.170 1.00 95.88 157 ASN A N 1
ATOM 1160 C CA . ASN A 1 157 ? -41.244 1.386 51.787 1.00 95.88 157 ASN A CA 1
ATOM 1161 C C . ASN A 1 157 ? -40.863 0.191 52.667 1.00 95.88 157 ASN A C 1
ATOM 1163 O O . ASN A 1 157 ? -41.727 -0.565 53.103 1.00 95.88 157 ASN A O 1
ATOM 1167 N N . GLY A 1 158 ? -39.568 0.047 52.912 1.00 95.88 158 GLY A N 1
ATOM 1168 C CA . GLY A 1 158 ? -38.965 -0.911 53.828 1.00 95.88 158 GLY A CA 1
ATOM 1169 C C . GLY A 1 158 ? -37.717 -0.306 54.465 1.00 95.88 158 GLY A C 1
ATOM 1170 O O . GLY A 1 158 ? -37.208 0.719 54.005 1.00 95.88 158 GLY A O 1
ATOM 1171 N N . SER A 1 159 ? -37.220 -0.921 55.533 1.00 95.88 159 SER A N 1
ATOM 1172 C CA . SER A 1 159 ? -36.026 -0.458 56.242 1.00 95.88 159 SER A CA 1
ATOM 1173 C C . SER A 1 159 ? -34.968 -1.549 56.326 1.00 95.88 159 SER A C 1
ATOM 1175 O O . SER A 1 159 ? -35.279 -2.715 56.561 1.00 95.88 159 SER A O 1
ATOM 1177 N N . VAL A 1 160 ? -33.708 -1.159 56.149 1.00 97.38 160 VAL A N 1
ATOM 1178 C CA . VAL A 1 160 ? -32.544 -2.034 56.291 1.00 97.38 160 VAL A CA 1
ATOM 1179 C C . VAL A 1 160 ? -31.546 -1.353 57.216 1.00 97.38 160 VAL A C 1
ATOM 1181 O O . VAL A 1 160 ? -31.140 -0.216 56.976 1.00 97.38 160 VAL A O 1
ATOM 1184 N N . THR A 1 161 ? -31.151 -2.042 58.284 1.00 97.00 161 THR A N 1
ATOM 1185 C CA . THR A 1 161 ? -30.007 -1.659 59.116 1.00 97.00 161 THR A CA 1
ATOM 1186 C C . THR A 1 161 ? -28.832 -2.554 58.758 1.00 97.00 161 THR A C 1
ATOM 1188 O O . THR A 1 161 ? -28.828 -3.729 59.131 1.00 97.00 161 THR A O 1
ATOM 1191 N N . SER A 1 162 ? -27.829 -2.014 58.069 1.00 96.31 162 SER A N 1
ATOM 1192 C CA . SER A 1 162 ? -26.667 -2.777 57.609 1.00 96.31 162 SER A CA 1
ATOM 1193 C C . SER A 1 162 ? -25.355 -2.345 58.263 1.00 96.31 162 SER A C 1
ATOM 1195 O O . SER A 1 162 ? -25.213 -1.221 58.738 1.00 96.31 162 SER A O 1
ATOM 1197 N N . SER A 1 163 ? -24.388 -3.258 58.307 1.00 94.31 163 SER A N 1
ATOM 1198 C CA . SER A 1 163 ? -22.969 -2.960 58.512 1.00 94.31 163 SER A CA 1
ATOM 1199 C C . SER A 1 163 ? -22.232 -3.220 57.206 1.00 94.31 163 SER A C 1
ATOM 1201 O O . SER A 1 163 ? -22.660 -4.060 56.421 1.00 94.31 163 SER A O 1
ATOM 1203 N N . VAL A 1 164 ? -21.147 -2.490 56.964 1.00 94.00 164 VAL A N 1
ATOM 1204 C CA . VAL A 1 164 ? -20.337 -2.638 55.751 1.00 94.00 164 VAL A CA 1
ATOM 1205 C C . VAL A 1 164 ? -18.946 -3.126 56.136 1.00 94.00 164 VAL A C 1
ATOM 1207 O O . VAL A 1 164 ? -18.344 -2.612 57.079 1.00 94.00 164 VAL A O 1
ATOM 1210 N N . SER A 1 165 ? -18.440 -4.115 55.406 1.00 89.81 165 SER A N 1
ATOM 1211 C CA . SER A 1 165 ? -17.082 -4.637 55.521 1.00 89.81 165 SER A CA 1
ATOM 1212 C C . SER A 1 165 ? -16.459 -4.708 54.133 1.00 89.81 165 SER A C 1
ATOM 1214 O O . SER A 1 165 ? -16.720 -5.646 53.385 1.00 89.81 165 SER A O 1
ATOM 1216 N N . VAL A 1 166 ? -15.627 -3.724 53.799 1.00 85.31 166 VAL A N 1
ATOM 1217 C CA . VAL A 1 166 ? -14.878 -3.702 52.540 1.00 85.31 166 VAL A CA 1
ATOM 1218 C C . VAL A 1 166 ? -13.398 -3.912 52.820 1.00 85.31 166 VAL A C 1
ATOM 1220 O O . VAL A 1 166 ? -12.838 -3.267 53.709 1.00 85.31 166 VAL A O 1
ATOM 1223 N N . ASP A 1 167 ? -12.761 -4.812 52.072 1.00 77.00 167 ASP A N 1
ATOM 1224 C CA . ASP A 1 167 ? -11.333 -5.096 52.230 1.00 77.00 167 ASP A CA 1
ATOM 1225 C C . ASP A 1 167 ? -10.504 -3.811 52.101 1.00 77.00 167 ASP A C 1
ATOM 1227 O O . ASP A 1 167 ? -10.637 -3.061 51.140 1.00 77.00 167 ASP A O 1
ATOM 1231 N N . GLY A 1 168 ? -9.653 -3.531 53.090 1.00 69.94 168 GLY A N 1
ATOM 1232 C CA . GLY A 1 168 ? -8.755 -2.369 53.075 1.00 69.94 168 GLY A CA 1
ATOM 1233 C C . GLY A 1 168 ? -9.384 -1.016 53.439 1.00 69.94 168 GLY A C 1
ATOM 1234 O O . GLY A 1 168 ? -8.630 -0.072 53.680 1.00 69.94 168 GLY A O 1
ATOM 1235 N N . LEU A 1 169 ? -10.712 -0.913 53.570 1.00 80.75 169 LEU A N 1
ATOM 1236 C CA . LEU A 1 169 ? -11.401 0.327 53.952 1.00 80.75 169 LEU A CA 1
ATOM 1237 C C . LEU A 1 169 ? -11.939 0.259 55.385 1.00 80.75 169 LEU A C 1
ATOM 1239 O O . LEU A 1 169 ? -12.392 -0.776 55.869 1.00 80.75 169 LEU A O 1
ATOM 1243 N N . SER A 1 170 ? -11.873 1.385 56.096 1.00 85.19 170 SER A N 1
ATOM 1244 C CA . SER A 1 170 ? -12.382 1.503 57.466 1.00 85.19 170 SER A CA 1
ATOM 1245 C C . SER A 1 170 ? -13.614 2.392 57.482 1.00 85.19 170 SER A C 1
ATOM 1247 O O . SER A 1 170 ? -13.493 3.593 57.274 1.00 85.19 170 SER A O 1
ATOM 1249 N N . VAL A 1 171 ? -14.776 1.813 57.793 1.00 90.06 171 VAL A N 1
ATOM 1250 C CA . VAL A 1 171 ? -16.034 2.567 57.854 1.00 90.06 171 VAL A CA 1
ATOM 1251 C C . VAL A 1 171 ? -15.948 3.697 58.881 1.00 90.06 171 VAL A C 1
ATOM 1253 O O . VAL A 1 171 ? -15.542 3.487 60.032 1.00 90.06 171 VAL A O 1
ATOM 1256 N N . GLY A 1 172 ? -16.355 4.893 58.468 1.00 89.38 172 GLY A N 1
ATOM 1257 C CA . GLY A 1 172 ? -16.238 6.114 59.248 1.00 89.38 172 GLY A CA 1
ATOM 1258 C C . GLY A 1 172 ? -17.387 7.098 59.054 1.00 89.38 172 GLY A C 1
ATOM 1259 O O . GLY A 1 172 ? -18.373 6.860 58.360 1.00 89.38 172 GLY A O 1
ATOM 1260 N N . ALA A 1 173 ? -17.259 8.241 59.728 1.00 90.19 173 ALA A N 1
ATOM 1261 C CA . ALA A 1 173 ? -18.227 9.323 59.626 1.00 90.19 173 ALA A CA 1
ATOM 1262 C C . ALA A 1 173 ? -18.234 9.911 58.208 1.00 90.19 173 ALA A C 1
ATOM 1264 O O . ALA A 1 173 ? -17.181 10.280 57.694 1.00 90.19 173 ALA A O 1
ATOM 1265 N N . GLY A 1 174 ? -19.426 10.082 57.634 1.00 88.12 174 GLY A N 1
ATOM 1266 C CA . GLY A 1 174 ? -19.610 10.656 56.298 1.00 88.12 174 GLY A CA 1
ATOM 1267 C C . GLY A 1 174 ? -19.751 9.619 55.187 1.00 88.12 174 GLY A C 1
ATOM 1268 O O . GLY A 1 174 ? -20.185 9.981 54.096 1.00 88.12 174 GLY A O 1
ATOM 1269 N N . ASP A 1 175 ? -19.454 8.350 55.464 1.00 94.88 175 ASP A N 1
ATOM 1270 C CA . ASP A 1 175 ? -19.698 7.271 54.516 1.00 94.88 175 ASP A CA 1
ATOM 1271 C C . ASP A 1 175 ? -21.195 7.069 54.281 1.00 94.88 175 ASP A C 1
ATOM 1273 O O . ASP A 1 175 ? -22.031 7.359 55.147 1.00 94.88 175 ASP A O 1
ATOM 1277 N N . ARG A 1 176 ? -21.537 6.539 53.107 1.00 94.81 176 ARG A N 1
ATOM 1278 C CA . ARG A 1 176 ? -22.927 6.354 52.679 1.00 94.81 176 ARG A CA 1
ATOM 1279 C C . ARG A 1 176 ? -23.108 4.985 52.045 1.00 94.81 176 ARG A C 1
ATOM 1281 O O . ARG A 1 176 ? -22.193 4.462 51.416 1.00 94.81 176 ARG A O 1
ATOM 1288 N N . VAL A 1 177 ? -24.308 4.438 52.162 1.00 95.75 177 VAL A N 1
ATOM 1289 C CA . VAL A 1 177 ? -24.767 3.280 51.395 1.00 95.75 177 VAL A CA 1
ATOM 1290 C C . VAL A 1 177 ? -25.970 3.708 50.570 1.00 95.75 177 VAL A C 1
ATOM 1292 O O . VAL A 1 177 ? -26.888 4.331 51.100 1.00 95.75 177 VAL A O 1
ATOM 1295 N N . ALA A 1 178 ? -25.977 3.368 49.287 1.00 94.75 178 ALA A N 1
ATOM 1296 C CA . ALA A 1 178 ? -27.134 3.519 48.418 1.00 94.75 178 ALA A CA 1
ATOM 1297 C C . ALA A 1 178 ? -27.679 2.150 48.012 1.00 94.75 178 ALA A C 1
ATOM 1299 O O . ALA A 1 178 ? -26.921 1.245 47.673 1.00 94.75 178 ALA A O 1
ATOM 1300 N N . ALA A 1 179 ? -29.000 2.027 48.051 1.00 94.75 179 ALA A N 1
ATOM 1301 C CA . ALA A 1 179 ? -29.762 0.883 47.581 1.00 94.75 179 ALA A CA 1
ATOM 1302 C C . ALA A 1 179 ? -30.283 1.169 46.167 1.00 94.75 179 ALA A C 1
ATOM 1304 O O . ALA A 1 179 ? -30.868 2.230 45.936 1.00 94.75 179 ALA A O 1
ATOM 1305 N N . TYR A 1 180 ? -30.100 0.226 45.250 1.00 91.56 180 TYR A N 1
ATOM 1306 C CA . TYR A 1 180 ? -30.470 0.314 43.841 1.00 91.56 180 TYR A CA 1
ATOM 1307 C C . TYR A 1 180 ? -31.457 -0.783 43.464 1.00 91.56 180 TYR A C 1
ATOM 1309 O O . TYR A 1 180 ? -31.366 -1.898 43.966 1.00 91.56 180 TYR A O 1
ATOM 1317 N N . VAL A 1 181 ? -32.369 -0.474 42.545 1.00 87.69 181 VAL A N 1
ATOM 1318 C CA . VAL A 1 181 ? -33.114 -1.479 41.775 1.00 87.69 181 VAL A CA 1
ATOM 1319 C C . VAL A 1 181 ? -32.829 -1.190 40.304 1.00 87.69 181 VAL A C 1
ATOM 1321 O O . VAL A 1 181 ? -33.272 -0.167 39.773 1.00 87.69 181 VAL A O 1
ATOM 1324 N N . GLY A 1 182 ? -32.029 -2.047 39.665 1.00 82.50 182 GLY A N 1
ATOM 1325 C CA . GLY A 1 182 ? -31.430 -1.739 38.365 1.00 82.50 182 GLY A CA 1
ATOM 1326 C C . GLY A 1 182 ? -30.528 -0.503 38.460 1.00 82.50 182 GLY A C 1
ATOM 1327 O O . GLY A 1 182 ? -29.625 -0.445 39.287 1.00 82.50 182 GLY A O 1
ATOM 1328 N N . SER A 1 183 ? -30.792 0.526 37.653 1.00 78.94 183 SER A N 1
ATOM 1329 C CA . SER A 1 183 ? -30.016 1.777 37.653 1.00 78.94 183 SER A CA 1
ATOM 1330 C C . SER A 1 183 ? -30.565 2.869 38.581 1.00 78.94 183 SER A C 1
ATOM 1332 O O . SER A 1 183 ? -29.990 3.954 38.650 1.00 78.94 183 SER A O 1
ATOM 1334 N N . GLU A 1 184 ? -31.694 2.640 39.259 1.00 86.06 184 GLU A N 1
ATOM 1335 C CA . GLU A 1 184 ? -32.396 3.681 40.015 1.00 86.06 184 GLU A CA 1
ATOM 1336 C C . GLU A 1 184 ? -32.115 3.595 41.519 1.00 86.06 184 GLU A C 1
ATOM 1338 O O . GLU A 1 184 ? -32.259 2.534 42.128 1.00 86.06 184 GLU A O 1
ATOM 1343 N N . VAL A 1 185 ? -31.757 4.728 42.135 1.00 92.94 185 VAL A N 1
ATOM 1344 C CA . VAL A 1 185 ? -31.544 4.830 43.585 1.00 92.94 185 VAL A CA 1
ATOM 1345 C C . VAL A 1 185 ? -32.893 4.742 44.298 1.00 92.94 185 VAL A C 1
ATOM 1347 O O . VAL A 1 185 ? -33.760 5.600 44.138 1.00 92.94 185 VAL A O 1
ATOM 1350 N N . ARG A 1 186 ? -33.059 3.710 45.124 1.00 93.75 186 ARG A N 1
ATOM 1351 C CA . ARG A 1 186 ? -34.270 3.445 45.915 1.00 93.75 186 ARG A CA 1
ATOM 1352 C C . ARG A 1 186 ? -34.108 3.737 47.396 1.00 93.75 186 ARG A C 1
ATOM 1354 O O . ARG A 1 186 ? -35.105 3.815 48.104 1.00 93.75 186 ARG A O 1
ATOM 1361 N N . GLY A 1 187 ? -32.887 3.913 47.882 1.00 95.75 187 GLY A N 1
ATOM 1362 C CA . GLY A 1 187 ? -32.632 4.254 49.276 1.00 95.75 187 GLY A CA 1
ATOM 1363 C C . GLY A 1 187 ? -31.230 4.791 49.474 1.00 95.75 187 GLY A C 1
ATOM 1364 O O . GLY A 1 187 ? -30.318 4.409 48.749 1.00 95.75 187 GLY A O 1
ATOM 1365 N N . VAL A 1 188 ? -31.050 5.669 50.458 1.00 96.06 188 VAL A N 1
ATOM 1366 C CA . VAL A 1 188 ? -29.719 6.123 50.874 1.00 96.06 188 VAL A CA 1
ATOM 1367 C C . VAL A 1 188 ? -29.662 6.172 52.394 1.00 96.06 188 VAL A C 1
ATOM 1369 O O . VAL A 1 188 ? -30.565 6.718 53.029 1.00 96.06 188 VAL A O 1
ATOM 1372 N N . GLY A 1 189 ? -28.620 5.579 52.967 1.00 95.62 189 GLY A N 1
ATOM 1373 C CA . GLY A 1 189 ? -28.338 5.582 54.396 1.00 95.62 189 GLY A CA 1
ATOM 1374 C C . GLY A 1 189 ? -26.956 6.160 54.666 1.00 95.62 189 GLY A C 1
ATOM 1375 O O . GLY A 1 189 ? -25.983 5.786 54.015 1.00 95.62 189 GLY A O 1
ATOM 1376 N N . ASP A 1 190 ? -26.862 7.055 55.641 1.00 95.12 190 ASP A N 1
ATOM 1377 C CA . ASP A 1 190 ? -25.586 7.604 56.098 1.00 95.12 190 ASP A CA 1
ATOM 1378 C C . ASP A 1 190 ? -25.035 6.775 57.270 1.00 95.12 190 ASP A C 1
ATOM 1380 O O . ASP A 1 190 ? -25.791 6.201 58.065 1.00 95.12 190 ASP A O 1
ATOM 1384 N N . ALA A 1 191 ? -23.709 6.725 57.395 1.00 95.38 191 ALA A N 1
ATOM 1385 C CA . ALA A 1 191 ? -23.041 6.007 58.471 1.00 95.38 191 ALA A CA 1
ATOM 1386 C C . ALA A 1 191 ? -23.372 6.608 59.847 1.00 95.38 191 ALA A C 1
ATOM 1388 O O . ALA A 1 191 ? -23.105 7.780 60.131 1.00 95.38 191 ALA A O 1
ATOM 1389 N N . ALA A 1 192 ? -23.881 5.771 60.748 1.00 94.06 192 ALA A N 1
ATOM 1390 C CA . ALA A 1 192 ? -24.177 6.112 62.130 1.00 94.06 192 ALA A CA 1
ATOM 1391 C C . ALA A 1 192 ? -23.405 5.202 63.094 1.00 94.06 192 ALA A C 1
ATOM 1393 O O . ALA A 1 192 ? -23.557 3.979 63.097 1.00 94.06 192 ALA A O 1
ATOM 1394 N N . PHE A 1 193 ? -22.582 5.800 63.956 1.00 92.50 193 PHE A N 1
ATOM 1395 C CA . PHE A 1 193 ? -21.863 5.057 64.986 1.00 92.50 193 PHE A CA 1
ATOM 1396 C C . PHE A 1 193 ? -22.825 4.613 66.089 1.00 92.50 193 PHE A C 1
ATOM 1398 O O . PHE A 1 193 ? -23.545 5.439 66.655 1.00 92.50 193 PHE A O 1
ATOM 1405 N N . PHE A 1 194 ? -22.806 3.326 66.433 1.00 91.81 194 PHE A N 1
ATOM 1406 C CA . PHE A 1 194 ? -23.633 2.765 67.495 1.00 91.81 194 PHE A CA 1
ATOM 1407 C C . PHE A 1 194 ? -22.770 2.384 68.715 1.00 91.81 194 PHE A C 1
ATOM 1409 O O . PHE A 1 194 ? -22.145 1.319 68.733 1.00 91.81 194 PHE A O 1
ATOM 1416 N N . PRO A 1 195 ? -22.732 3.223 69.775 1.00 90.44 195 PRO A N 1
ATOM 1417 C CA . PRO A 1 195 ? -21.849 3.013 70.926 1.00 90.44 195 PRO A CA 1
ATOM 1418 C C . PRO A 1 195 ? -21.969 1.655 71.641 1.00 90.44 195 PRO A C 1
ATOM 1420 O O . PRO A 1 195 ? -20.942 1.174 72.117 1.00 90.44 195 PRO A O 1
ATOM 1423 N N . PRO A 1 196 ? -23.156 1.016 71.750 1.00 90.00 196 PRO A N 1
ATOM 1424 C CA . PRO A 1 196 ? -23.278 -0.266 72.446 1.00 90.00 196 PRO A CA 1
ATOM 1425 C C . PRO A 1 196 ? -22.492 -1.421 71.815 1.00 90.00 196 PRO A C 1
ATOM 1427 O O . PRO A 1 196 ? -22.015 -2.282 72.550 1.00 90.00 196 PRO A O 1
ATOM 1430 N N . THR A 1 197 ? -22.354 -1.450 70.485 1.00 87.12 197 THR A N 1
ATOM 1431 C CA . THR A 1 197 ? -21.571 -2.478 69.772 1.00 87.12 197 THR A CA 1
ATOM 1432 C C . THR A 1 197 ? -20.194 -1.975 69.350 1.00 87.12 197 THR A C 1
ATOM 1434 O O . THR A 1 197 ? -19.309 -2.781 69.080 1.00 87.12 197 THR A O 1
ATOM 1437 N N . GLY A 1 198 ? -19.998 -0.652 69.307 1.00 84.81 198 GLY A N 1
ATOM 1438 C CA . GLY A 1 198 ? -18.779 -0.032 68.791 1.00 84.81 198 GLY A CA 1
ATOM 1439 C C . GLY A 1 198 ? -18.655 -0.109 67.267 1.00 84.81 198 GLY A C 1
ATOM 1440 O O . GLY A 1 198 ? -17.571 0.137 66.746 1.00 84.81 198 GLY A O 1
ATOM 1441 N N . ALA A 1 199 ? -19.737 -0.454 66.562 1.00 87.06 199 ALA A N 1
ATOM 1442 C CA . ALA A 1 199 ? -19.771 -0.585 65.111 1.00 87.06 199 ALA A CA 1
ATOM 1443 C C . ALA A 1 199 ? -20.527 0.576 64.450 1.00 87.06 199 ALA A C 1
ATOM 1445 O O . ALA A 1 199 ? -21.434 1.178 65.036 1.00 87.06 199 ALA A O 1
ATOM 1446 N N . TRP A 1 200 ? -20.169 0.861 63.202 1.00 93.56 200 TRP A N 1
ATOM 1447 C CA . TRP A 1 200 ? -20.934 1.736 62.322 1.00 93.56 200 TRP A CA 1
ATOM 1448 C C . TRP A 1 200 ? -22.070 0.950 61.671 1.00 93.56 200 TRP A C 1
ATOM 1450 O O . TRP A 1 200 ? -21.874 -0.182 61.230 1.00 93.56 200 TRP A O 1
ATOM 1460 N N . ASN A 1 201 ? -23.256 1.548 61.633 1.00 94.44 201 ASN A N 1
ATOM 1461 C CA . ASN A 1 201 ? -24.422 0.998 60.955 1.00 94.44 201 ASN A CA 1
ATOM 1462 C C . ASN A 1 201 ? -24.983 2.027 59.975 1.00 94.44 201 ASN A C 1
ATOM 1464 O O . ASN A 1 201 ? -24.933 3.227 60.237 1.00 94.44 201 ASN A O 1
ATOM 1468 N N . PHE A 1 202 ? -25.572 1.544 58.893 1.00 96.88 202 PHE A N 1
ATOM 1469 C CA . PHE A 1 202 ? -26.275 2.335 57.896 1.00 96.88 202 PHE A CA 1
ATOM 1470 C C . PHE A 1 202 ? -27.756 2.036 58.030 1.00 96.88 202 PHE A C 1
ATOM 1472 O O . PHE A 1 202 ? -28.178 0.887 57.891 1.00 96.88 202 PHE A O 1
ATOM 1479 N N . LEU A 1 203 ? -28.544 3.062 58.342 1.00 95.44 203 LEU A N 1
ATOM 1480 C CA . LEU A 1 203 ? -29.993 2.938 58.398 1.00 95.44 203 LEU A CA 1
ATOM 1481 C C . LEU A 1 203 ? -30.567 3.447 57.078 1.00 95.44 203 LEU A C 1
ATOM 1483 O O . LEU A 1 203 ? -30.607 4.652 56.838 1.00 95.44 203 LEU A O 1
ATOM 1487 N N . THR A 1 204 ? -30.984 2.518 56.226 1.00 96.75 204 THR A N 1
ATOM 1488 C CA . THR A 1 204 ? -31.413 2.806 54.857 1.00 96.75 204 THR A CA 1
ATOM 1489 C C . THR A 1 204 ? -32.908 2.552 54.730 1.00 96.75 204 THR A C 1
ATOM 1491 O O . THR A 1 204 ? -33.373 1.430 54.931 1.00 96.75 204 THR A O 1
ATOM 1494 N N . MET A 1 205 ? -33.666 3.594 54.391 1.00 96.00 205 MET A N 1
ATOM 1495 C CA . MET A 1 205 ? -35.049 3.444 53.935 1.00 96.00 205 MET A CA 1
ATOM 1496 C C . MET A 1 205 ? -35.038 3.169 52.436 1.00 96.00 205 MET A C 1
ATOM 1498 O O . MET A 1 205 ? -34.443 3.941 51.685 1.00 96.00 205 MET A O 1
ATOM 1502 N N . ILE A 1 206 ? -35.688 2.088 52.021 1.00 96.75 206 ILE A N 1
ATOM 1503 C CA . ILE A 1 206 ? -35.806 1.669 50.623 1.00 96.75 206 ILE A CA 1
ATOM 1504 C C . ILE A 1 206 ? -37.251 1.879 50.188 1.00 96.75 206 ILE A C 1
ATOM 1506 O O . ILE A 1 206 ? -38.171 1.515 50.920 1.00 96.75 206 ILE A O 1
ATOM 1510 N N . PHE A 1 207 ? -37.453 2.452 49.009 1.00 96.19 207 PHE A N 1
ATOM 1511 C CA . PHE A 1 207 ? -38.762 2.783 48.460 1.00 96.19 207 PHE A CA 1
ATOM 1512 C C . PHE A 1 207 ? -39.036 2.011 47.163 1.00 96.19 207 PHE A C 1
ATOM 1514 O O . PHE A 1 207 ? -38.116 1.744 46.395 1.00 96.19 207 PHE A O 1
ATOM 1521 N N . SER A 1 208 ? -40.299 1.659 46.912 1.00 94.75 208 SER A N 1
ATOM 1522 C CA . SER A 1 208 ? -40.717 0.931 45.706 1.00 94.75 208 SER A CA 1
ATOM 1523 C C . SER A 1 208 ? -42.158 1.264 45.296 1.00 94.75 208 SER A C 1
ATOM 1525 O O . SER A 1 208 ? -42.960 1.757 46.093 1.00 94.75 208 SER A O 1
ATOM 1527 N N . ASN A 1 209 ? -42.493 0.987 44.034 1.00 92.75 209 ASN A N 1
ATOM 1528 C CA . ASN A 1 209 ? -43.855 1.032 43.496 1.00 92.75 209 ASN A CA 1
ATOM 1529 C C . ASN A 1 209 ? -44.485 -0.361 43.329 1.00 92.75 209 ASN A C 1
ATOM 1531 O O . ASN A 1 209 ? -45.638 -0.467 42.909 1.00 92.75 209 ASN A O 1
ATOM 1535 N N . VAL A 1 210 ? -43.774 -1.424 43.715 1.00 91.00 210 VAL A N 1
ATOM 1536 C CA . VAL A 1 210 ? -44.318 -2.780 43.826 1.00 91.00 210 VAL A CA 1
ATOM 1537 C C . VAL A 1 210 ? -44.255 -3.272 45.269 1.00 91.00 210 VAL A C 1
ATOM 1539 O O . VAL A 1 210 ? -43.399 -2.872 46.050 1.00 91.00 210 VAL A O 1
ATOM 1542 N N . ALA A 1 211 ? -45.192 -4.141 45.646 1.00 90.12 211 ALA A N 1
ATOM 1543 C CA . ALA A 1 211 ? -45.273 -4.643 47.016 1.00 90.12 211 ALA A CA 1
ATOM 1544 C C . ALA A 1 211 ? -44.219 -5.724 47.334 1.00 90.12 211 ALA A C 1
ATOM 1546 O O . ALA A 1 211 ? -43.946 -5.956 48.510 1.00 90.12 211 ALA A O 1
ATOM 1547 N N . SER A 1 212 ? -43.660 -6.397 46.321 1.00 92.06 212 SER A N 1
ATOM 1548 C CA . SER A 1 212 ? -42.588 -7.391 46.463 1.00 92.06 212 SER A CA 1
ATOM 1549 C C . SER A 1 212 ? -41.948 -7.756 45.115 1.00 92.06 212 SER A C 1
ATOM 1551 O O . SER A 1 212 ? -42.585 -7.560 44.078 1.00 92.06 212 SER A O 1
ATOM 1553 N N . GLY A 1 213 ? -40.762 -8.376 45.136 1.00 81.88 213 GLY A N 1
ATOM 1554 C CA . GLY A 1 213 ? -40.152 -9.044 43.972 1.00 81.88 213 GLY A CA 1
ATOM 1555 C C . GLY A 1 213 ? -39.073 -8.247 43.232 1.00 81.88 213 GLY A C 1
ATOM 1556 O O . GLY A 1 213 ? -38.514 -8.744 42.259 1.00 81.88 213 GLY A O 1
ATOM 1557 N N . GLU A 1 214 ? -38.762 -7.028 43.679 1.00 89.56 214 GLU A N 1
ATOM 1558 C CA . GLU A 1 214 ? -37.596 -6.280 43.194 1.00 89.56 214 GLU A CA 1
ATOM 1559 C C . GLU A 1 214 ? -36.333 -6.749 43.916 1.00 89.56 214 GLU A C 1
ATOM 1561 O O . GLU A 1 214 ? -36.332 -6.896 45.135 1.00 89.56 214 GLU A O 1
ATOM 1566 N N . THR A 1 215 ? -35.248 -6.954 43.171 1.00 89.62 215 THR A N 1
ATOM 1567 C CA . THR A 1 215 ? -33.931 -7.207 43.765 1.00 89.62 215 THR A CA 1
ATOM 1568 C C . THR A 1 215 ? -33.254 -5.875 44.048 1.00 89.62 215 THR A C 1
ATOM 1570 O O . THR A 1 215 ? -33.119 -5.043 43.152 1.00 89.62 215 THR A O 1
ATOM 1573 N N . VAL A 1 216 ? -32.857 -5.680 45.300 1.00 93.12 216 VAL A N 1
ATOM 1574 C CA . VAL A 1 216 ? -32.124 -4.515 45.776 1.00 93.12 216 VAL A CA 1
ATOM 1575 C C . VAL A 1 216 ? -30.644 -4.847 45.846 1.00 93.12 216 VAL A C 1
ATOM 1577 O O . VAL A 1 216 ? -30.244 -5.773 46.552 1.00 93.12 216 VAL A O 1
ATOM 1580 N N . GLU A 1 217 ? -29.843 -4.041 45.167 1.00 93.06 217 GLU A N 1
ATOM 1581 C CA . GLU A 1 217 ? -28.383 -4.076 45.194 1.00 93.06 217 GLU A CA 1
ATOM 1582 C C . GLU A 1 217 ? -27.852 -2.899 46.012 1.00 93.06 217 GLU A C 1
ATOM 1584 O O . GLU A 1 217 ? -28.517 -1.866 46.133 1.00 93.06 217 GLU A O 1
ATOM 1589 N N . PHE A 1 218 ? -26.653 -3.024 46.576 1.00 93.62 218 PHE A N 1
ATOM 1590 C CA . PHE A 1 218 ? -26.080 -1.978 47.419 1.00 93.62 218 PHE A CA 1
ATOM 1591 C C . PHE A 1 218 ? -24.735 -1.490 46.887 1.00 93.62 218 PHE A C 1
ATOM 1593 O O . PHE A 1 218 ? -23.893 -2.266 46.444 1.00 93.62 218 PHE A O 1
ATOM 1600 N N . LYS A 1 219 ? -24.517 -0.178 46.987 1.00 91.19 219 LYS A N 1
ATOM 1601 C CA . LYS A 1 219 ? -23.228 0.475 46.739 1.00 91.19 219 LYS A CA 1
ATOM 1602 C C . LYS A 1 219 ? -22.804 1.235 47.988 1.00 91.19 219 LYS A C 1
ATOM 1604 O O . LYS A 1 219 ? -23.639 1.838 48.661 1.00 91.19 219 LYS A O 1
ATOM 1609 N N . TYR A 1 220 ? -21.517 1.215 48.293 1.00 92.25 220 TYR A N 1
ATOM 1610 C CA . TYR A 1 220 ? -20.909 1.889 49.434 1.00 92.25 220 TYR A CA 1
ATOM 1611 C C . TYR A 1 220 ? -19.982 2.997 48.948 1.00 92.25 220 TYR A C 1
ATOM 1613 O O . TYR A 1 220 ? -19.148 2.758 48.089 1.00 92.25 220 TYR A O 1
ATOM 1621 N N . HIS A 1 221 ? -20.120 4.197 49.502 1.00 91.50 221 HIS A N 1
ATOM 1622 C CA . HIS A 1 221 ? -19.213 5.312 49.261 1.00 91.50 221 HIS A CA 1
ATOM 1623 C C . HIS A 1 221 ? -18.416 5.598 50.531 1.00 91.50 221 HIS A C 1
ATOM 1625 O O . HIS A 1 221 ? -18.997 5.942 51.570 1.00 91.50 221 HIS A O 1
ATOM 1631 N N . HIS A 1 222 ? -17.094 5.494 50.429 1.00 90.38 222 HIS A N 1
ATOM 1632 C CA . HIS A 1 222 ? -16.167 5.818 51.503 1.00 90.38 222 HIS A CA 1
ATOM 1633 C C . HIS A 1 222 ? -15.738 7.283 51.394 1.00 90.38 222 HIS A C 1
ATOM 1635 O O . HIS A 1 222 ? -14.960 7.665 50.521 1.00 90.38 222 HIS A O 1
ATOM 1641 N N . ALA A 1 223 ? -16.213 8.125 52.309 1.00 86.31 223 ALA A N 1
ATOM 1642 C CA . ALA A 1 223 ? -16.055 9.572 52.211 1.00 86.31 223 ALA A CA 1
ATOM 1643 C C . ALA A 1 223 ? -14.602 10.049 52.317 1.00 86.31 223 ALA A C 1
ATOM 1645 O O . ALA A 1 223 ? -14.279 11.130 51.827 1.00 86.31 223 ALA A O 1
ATOM 1646 N N . ALA A 1 224 ? -13.725 9.274 52.961 1.00 81.50 224 ALA A N 1
ATOM 1647 C CA . ALA A 1 224 ? -12.328 9.663 53.124 1.00 81.50 224 ALA A CA 1
ATOM 1648 C C . ALA A 1 224 ? -11.467 9.392 51.878 1.00 81.50 224 ALA A C 1
ATOM 1650 O O . ALA A 1 224 ? -10.513 10.136 51.657 1.00 81.50 224 ALA A O 1
ATOM 1651 N N . SER A 1 225 ? -11.783 8.366 51.074 1.00 77.56 225 SER A N 1
ATOM 1652 C CA . SER A 1 225 ? -11.088 8.100 49.799 1.00 77.56 225 SER A CA 1
ATOM 1653 C C . SER A 1 225 ? -11.859 8.593 48.573 1.00 77.56 225 SER A C 1
ATOM 1655 O O . SER A 1 225 ? -11.249 8.765 47.525 1.00 77.56 225 SER A O 1
ATOM 1657 N N . GLY A 1 226 ? -13.169 8.836 48.694 1.00 78.94 226 GLY A N 1
ATOM 1658 C CA . GLY A 1 226 ? -14.063 9.102 47.562 1.00 78.94 226 GLY A CA 1
ATOM 1659 C C . GLY A 1 226 ? -14.438 7.845 46.771 1.00 78.94 226 GLY A C 1
ATOM 1660 O O . GLY A 1 226 ? -15.120 7.940 45.757 1.00 78.94 226 GLY A O 1
ATOM 1661 N N . GLU A 1 227 ? -13.992 6.673 47.221 1.00 79.88 227 GLU A N 1
ATOM 1662 C CA . GLU A 1 227 ? -14.181 5.407 46.521 1.00 79.88 227 GLU A CA 1
ATOM 1663 C C . GLU A 1 227 ? -15.628 4.926 46.626 1.00 79.88 227 GLU A C 1
ATOM 1665 O O . GLU A 1 227 ? -16.250 5.011 47.693 1.00 79.88 227 GLU A O 1
ATOM 1670 N N . VAL A 1 228 ? -16.144 4.391 45.519 1.00 85.62 228 VAL A N 1
ATOM 1671 C CA . VAL A 1 228 ? -17.451 3.744 45.448 1.00 85.62 228 VAL A CA 1
ATOM 1672 C C . VAL A 1 228 ? -17.250 2.262 45.168 1.00 85.62 228 VAL A C 1
ATOM 1674 O O . VAL A 1 228 ? -16.619 1.881 44.191 1.00 85.62 228 VAL A O 1
ATOM 1677 N N . VAL A 1 229 ? -17.801 1.424 46.039 1.00 85.50 229 VAL A N 1
ATOM 1678 C CA . VAL A 1 229 ? -17.622 -0.027 46.024 1.00 85.50 229 VAL A CA 1
ATOM 1679 C C . VAL A 1 229 ? -18.986 -0.689 45.896 1.00 85.50 229 VAL A C 1
ATOM 1681 O O . VAL A 1 229 ? -19.904 -0.390 46.664 1.00 85.50 229 VAL A O 1
ATOM 1684 N N . CYS A 1 230 ? -19.135 -1.594 44.934 1.00 86.38 230 CYS A N 1
ATOM 1685 C CA . CYS A 1 230 ? -20.323 -2.431 44.823 1.00 86.38 230 CYS A CA 1
ATOM 1686 C C . CYS A 1 230 ? -20.271 -3.524 45.893 1.00 86.38 230 CYS A C 1
ATOM 1688 O O . CYS A 1 230 ? -19.227 -4.132 46.129 1.00 86.38 230 CYS A O 1
ATOM 1690 N N . LEU A 1 231 ? -21.392 -3.738 46.572 1.00 89.56 231 LEU A N 1
ATOM 1691 C CA . LEU A 1 231 ? -21.492 -4.718 47.645 1.00 89.56 231 LEU A CA 1
ATOM 1692 C C . LEU A 1 231 ? -22.091 -6.014 47.093 1.00 89.56 231 LEU A C 1
ATOM 1694 O O . LEU A 1 231 ? -22.923 -5.990 46.189 1.00 89.56 231 LEU A O 1
ATOM 1698 N N . ASN A 1 232 ? -21.639 -7.140 47.630 1.00 86.50 232 ASN A N 1
ATOM 1699 C CA . ASN A 1 232 ? -21.889 -8.469 47.077 1.00 86.50 232 ASN A CA 1
ATOM 1700 C C . ASN A 1 232 ? -23.304 -8.982 47.364 1.00 86.50 232 ASN A C 1
ATOM 1702 O O . ASN A 1 232 ? -23.824 -9.836 46.647 1.00 86.50 232 ASN A O 1
ATOM 1706 N N . GLU A 1 233 ? -23.909 -8.528 48.458 1.00 89.31 233 GLU A N 1
ATOM 1707 C CA . GLU A 1 233 ? -25.199 -9.017 48.913 1.00 89.31 233 GLU A CA 1
ATOM 1708 C C . GLU A 1 233 ? -26.345 -8.211 48.312 1.00 89.31 233 GLU A C 1
ATOM 1710 O O . GLU A 1 233 ? -26.307 -6.984 48.213 1.00 89.31 233 GLU A O 1
ATOM 1715 N N . THR A 1 234 ? -27.419 -8.923 47.996 1.00 92.38 234 THR A N 1
ATOM 1716 C CA . THR A 1 234 ? -28.680 -8.354 47.536 1.00 92.38 234 THR A CA 1
ATOM 1717 C C . THR A 1 234 ? -29.810 -8.750 48.478 1.00 92.38 234 THR A C 1
ATOM 1719 O O . THR A 1 234 ? -29.704 -9.708 49.250 1.00 92.38 234 THR A O 1
ATOM 1722 N N . ILE A 1 235 ? -30.902 -7.990 48.445 1.00 91.56 235 ILE A N 1
ATOM 1723 C CA . ILE A 1 235 ? -32.122 -8.279 49.209 1.00 91.56 235 ILE A CA 1
ATOM 1724 C C . ILE A 1 235 ? -33.317 -8.207 48.264 1.00 91.56 235 ILE A C 1
ATOM 1726 O O . ILE A 1 235 ? -33.405 -7.301 47.445 1.00 91.56 235 ILE A O 1
ATOM 1730 N N . GLU A 1 236 ? -34.274 -9.120 48.394 1.00 93.50 236 GLU A N 1
ATOM 1731 C CA . GLU A 1 236 ? -35.567 -8.979 47.723 1.00 93.50 236 GLU A CA 1
ATOM 1732 C C . GLU A 1 236 ? -36.457 -7.999 48.505 1.00 93.50 236 GLU A C 1
ATOM 1734 O O . GLU A 1 236 ? -36.741 -8.209 49.685 1.00 93.50 236 GLU A O 1
ATOM 1739 N N . PHE A 1 237 ? -36.911 -6.924 47.860 1.00 94.81 237 PHE A N 1
ATOM 1740 C CA . PHE A 1 237 ? -37.797 -5.943 48.477 1.00 94.81 237 PHE A CA 1
ATOM 1741 C C . PHE A 1 237 ? -39.160 -6.559 48.818 1.00 94.81 237 PHE A C 1
ATOM 1743 O O . PHE A 1 237 ? -39.772 -7.240 47.990 1.00 94.81 237 PHE A O 1
ATOM 1750 N N . GLN A 1 238 ? -39.678 -6.240 50.007 1.00 93.38 238 GLN A N 1
ATOM 1751 C CA . GLN A 1 238 ? -41.066 -6.465 50.416 1.00 93.38 238 GLN A CA 1
ATOM 1752 C C . GLN A 1 238 ? -41.614 -5.223 51.136 1.00 93.38 238 GLN A C 1
ATOM 1754 O O . GLN A 1 238 ? -40.909 -4.582 51.918 1.00 93.38 238 GLN A O 1
ATOM 1759 N N . SER A 1 239 ? -42.886 -4.887 50.902 1.00 94.94 239 SER A N 1
ATOM 1760 C CA . SER A 1 239 ? -43.558 -3.781 51.597 1.00 94.94 239 SER A CA 1
ATOM 1761 C C . SER A 1 239 ? -43.491 -3.967 53.110 1.00 94.94 239 SER A C 1
ATOM 1763 O O . SER A 1 239 ? -43.778 -5.049 53.622 1.00 94.94 239 SER A O 1
ATOM 1765 N N . ASP A 1 240 ? -43.152 -2.889 53.814 1.00 93.25 240 ASP A N 1
ATOM 1766 C CA . ASP A 1 240 ? -43.020 -2.820 55.269 1.00 93.25 240 ASP A CA 1
ATOM 1767 C C . ASP A 1 240 ? -41.951 -3.770 55.849 1.00 93.25 240 ASP A C 1
ATOM 1769 O O . ASP A 1 240 ? -41.961 -4.068 57.048 1.00 93.25 240 ASP A O 1
ATOM 1773 N N . MET A 1 241 ? -41.001 -4.237 55.024 1.00 94.94 241 MET A N 1
ATOM 1774 C CA . MET A 1 241 ? -39.901 -5.076 55.502 1.00 94.94 241 MET A CA 1
ATOM 1775 C C . MET A 1 241 ? -38.994 -4.326 56.482 1.00 94.94 241 MET A C 1
ATOM 1777 O O . MET A 1 241 ? -38.805 -3.109 56.408 1.00 94.94 241 MET A O 1
ATOM 1781 N N . THR A 1 242 ? -38.413 -5.071 57.418 1.00 95.19 242 THR A N 1
ATOM 1782 C CA . THR A 1 242 ? -37.406 -4.574 58.359 1.00 95.19 242 THR A CA 1
ATOM 1783 C C . THR A 1 242 ? -36.282 -5.594 58.435 1.00 95.19 242 THR A C 1
ATOM 1785 O O . THR A 1 242 ? -36.437 -6.627 59.085 1.00 95.19 242 THR A O 1
ATOM 1788 N N . GLU A 1 243 ? -35.161 -5.295 57.786 1.00 94.19 243 GLU A N 1
ATOM 1789 C CA . GLU A 1 243 ? -33.984 -6.163 57.765 1.00 94.19 243 GLU A CA 1
ATOM 1790 C C . GLU A 1 243 ? -32.894 -5.648 58.702 1.00 94.19 243 GLU A C 1
ATOM 1792 O O . GLU A 1 243 ? -32.414 -4.519 58.592 1.00 94.19 243 GLU A O 1
ATOM 1797 N N . GLY A 1 244 ? -32.486 -6.503 59.638 1.00 91.88 244 GLY A N 1
ATOM 1798 C CA . GLY A 1 244 ? -31.481 -6.181 60.645 1.00 91.88 244 GLY A CA 1
ATOM 1799 C C . GLY A 1 244 ? -31.918 -5.143 61.690 1.00 91.88 244 GLY A C 1
ATOM 1800 O O . GLY A 1 244 ? -33.013 -4.584 61.681 1.00 91.88 244 GLY A O 1
ATOM 1801 N N . ASN A 1 245 ? -31.040 -4.908 62.661 1.00 92.06 245 ASN A N 1
ATOM 1802 C CA . ASN A 1 245 ? -31.143 -3.827 63.644 1.00 92.06 245 ASN A CA 1
ATOM 1803 C C . ASN A 1 245 ? -29.744 -3.441 64.151 1.00 92.06 245 ASN A C 1
ATOM 1805 O O . ASN A 1 245 ? -28.768 -4.128 63.875 1.00 92.06 245 ASN A O 1
ATOM 1809 N N . ALA A 1 246 ? -29.634 -2.379 64.951 1.00 88.00 246 ALA A N 1
ATOM 1810 C CA . ALA A 1 246 ? -28.337 -1.874 65.420 1.00 88.00 246 ALA A CA 1
ATOM 1811 C C . ALA A 1 246 ? -27.516 -2.864 66.285 1.00 88.00 246 ALA A C 1
ATOM 1813 O O . ALA A 1 246 ? -26.310 -2.682 66.447 1.00 88.00 246 ALA A O 1
ATOM 1814 N N . MET A 1 247 ? -28.145 -3.903 66.852 1.00 88.69 247 MET A N 1
ATOM 1815 C CA . MET A 1 247 ? -27.461 -4.981 67.587 1.00 88.69 247 MET A CA 1
ATOM 1816 C C . MET A 1 247 ? -27.121 -6.189 66.698 1.00 88.69 247 MET A C 1
ATOM 1818 O O . MET A 1 247 ? -26.241 -6.968 67.054 1.00 88.69 247 MET A O 1
ATOM 1822 N N . SER A 1 248 ? -27.835 -6.369 65.584 1.00 90.69 248 SER A N 1
ATOM 1823 C CA . SER A 1 248 ? -27.721 -7.490 64.645 1.00 90.69 248 SER A CA 1
ATOM 1824 C C . SER A 1 248 ? -28.048 -6.988 63.240 1.00 90.69 248 SER A C 1
ATOM 1826 O O . SER A 1 248 ? -29.175 -7.146 62.765 1.00 90.69 248 SER A O 1
ATOM 1828 N N . SER A 1 249 ? -27.090 -6.312 62.614 1.00 93.75 249 SER A N 1
ATOM 1829 C CA . SER A 1 249 ? -27.261 -5.685 61.306 1.00 93.75 249 SER A CA 1
ATOM 1830 C C . SER A 1 249 ? -27.093 -6.681 60.161 1.00 93.75 249 SER A C 1
ATOM 1832 O O . SER A 1 249 ? -26.491 -7.744 60.320 1.00 93.75 249 SER A O 1
ATOM 1834 N N . PHE A 1 250 ? -27.641 -6.330 59.001 1.00 94.50 250 PHE A N 1
ATOM 1835 C CA . PHE A 1 250 ? -27.385 -7.032 57.750 1.00 94.50 250 PHE A CA 1
ATOM 1836 C C . PHE A 1 250 ? -25.939 -6.772 57.306 1.00 94.50 250 PHE A C 1
ATOM 1838 O O . PHE A 1 250 ? -25.514 -5.620 57.241 1.00 94.50 250 PHE A O 1
ATOM 1845 N N . SER A 1 251 ? -25.159 -7.821 57.062 1.00 93.06 251 SER A N 1
ATOM 1846 C CA . SER A 1 251 ? -23.747 -7.677 56.699 1.00 93.06 251 SER A CA 1
ATOM 1847 C C . SER A 1 251 ? -23.620 -7.476 55.196 1.00 93.06 251 SER A C 1
ATOM 1849 O O . SER A 1 251 ? -23.943 -8.386 54.442 1.00 93.06 251 SER A O 1
ATOM 1851 N N . LEU A 1 252 ? -23.123 -6.311 54.794 1.00 93.50 252 LEU A N 1
ATOM 1852 C CA . LEU A 1 252 ? -22.741 -6.004 53.424 1.00 93.50 252 LEU A CA 1
ATOM 1853 C C . LEU A 1 252 ? -21.221 -6.121 53.298 1.00 93.50 252 LEU A C 1
ATOM 1855 O O . LEU A 1 252 ? -20.484 -5.504 54.071 1.00 93.50 252 LEU A O 1
ATOM 1859 N N . THR A 1 253 ? -20.744 -6.902 52.343 1.00 90.38 253 THR A N 1
ATOM 1860 C CA . THR A 1 253 ? -19.331 -7.080 52.040 1.00 90.38 253 THR A CA 1
ATOM 1861 C C . THR A 1 253 ? -19.017 -6.587 50.642 1.00 90.38 253 THR A C 1
ATOM 1863 O O . THR A 1 253 ? -19.859 -6.604 49.752 1.00 90.38 253 THR A O 1
ATOM 1866 N N . GLY A 1 254 ? -17.791 -6.129 50.445 1.00 83.75 254 GLY A N 1
ATOM 1867 C CA . GLY A 1 254 ? -17.291 -5.759 49.131 1.00 83.75 254 GLY A CA 1
ATOM 1868 C C . GLY A 1 254 ? -15.782 -5.901 49.101 1.00 83.75 254 GLY A C 1
ATOM 1869 O O . GLY A 1 254 ? -15.120 -5.940 50.140 1.00 83.75 254 GLY A O 1
ATOM 1870 N N . THR A 1 255 ? -15.225 -5.964 47.907 1.00 75.62 255 THR A N 1
ATOM 1871 C CA . THR A 1 255 ? -13.779 -5.907 47.722 1.00 75.62 255 THR A CA 1
ATOM 1872 C C . THR A 1 255 ? -13.482 -4.550 47.118 1.00 75.62 255 THR A C 1
ATOM 1874 O O . THR A 1 255 ? -14.016 -4.230 46.059 1.00 75.62 255 THR A O 1
ATOM 1877 N N . SER A 1 256 ? -12.671 -3.733 47.801 1.00 66.62 256 SER A N 1
ATOM 1878 C CA . SER A 1 256 ? -12.099 -2.569 47.131 1.00 66.62 256 SER A CA 1
ATOM 1879 C C . SER A 1 256 ? -11.261 -3.119 45.984 1.00 66.62 256 SER A C 1
ATOM 1881 O O . SER A 1 256 ? -10.360 -3.940 46.196 1.00 66.62 256 SER A O 1
ATOM 1883 N N . SER A 1 257 ? -11.584 -2.740 44.751 1.00 58.38 257 SER A N 1
ATOM 1884 C CA . SER A 1 257 ? -10.666 -2.905 43.629 1.00 58.38 257 SER A CA 1
ATOM 1885 C C . SER A 1 257 ? -9.511 -1.950 43.911 1.00 58.38 257 SER A C 1
ATOM 1887 O O . SER A 1 257 ? -9.554 -0.786 43.524 1.00 58.38 257 SER A O 1
ATOM 1889 N N . GLY A 1 258 ? -8.585 -2.402 44.761 1.00 46.34 258 GLY A N 1
ATOM 1890 C CA . GLY A 1 258 ? -7.713 -1.534 45.533 1.00 46.34 258 GLY A CA 1
ATOM 1891 C C . GLY A 1 258 ? -7.095 -0.433 44.690 1.00 46.34 258 GLY A C 1
ATOM 1892 O O . GLY A 1 258 ? -6.435 -0.729 43.704 1.00 46.34 258 GLY A O 1
ATOM 1893 N N . GLY A 1 259 ? -7.302 0.815 45.117 1.00 46.72 259 GLY A N 1
ATOM 1894 C CA . GLY A 1 259 ? -6.517 1.977 44.713 1.00 46.72 259 GLY A CA 1
ATOM 1895 C C . GLY A 1 259 ? -6.069 1.969 43.256 1.00 46.72 259 GLY A C 1
ATOM 1896 O O . GLY A 1 259 ? -4.869 1.887 42.996 1.00 46.72 259 GLY A O 1
ATOM 1897 N N . GLY A 1 260 ? -7.011 2.119 42.326 1.00 46.47 260 GLY A N 1
ATOM 1898 C CA . GLY A 1 260 ? -6.668 2.718 41.047 1.00 46.47 260 GLY A CA 1
ATOM 1899 C C . GLY A 1 260 ? -6.034 4.074 41.346 1.00 46.47 260 GLY A C 1
ATOM 1900 O O . GLY A 1 260 ? -6.651 4.951 41.954 1.00 46.47 260 GLY A O 1
ATOM 1901 N N . THR A 1 261 ? -4.762 4.235 40.995 1.00 50.28 261 THR A N 1
ATOM 1902 C CA . THR A 1 261 ? -4.203 5.562 40.725 1.00 50.28 261 THR A CA 1
ATOM 1903 C C . THR A 1 261 ? -5.219 6.352 39.892 1.00 50.28 261 THR A C 1
ATOM 1905 O O . THR A 1 261 ? -5.883 5.714 39.078 1.00 50.28 261 THR A O 1
ATOM 1908 N N . PRO A 1 262 ? -5.376 7.681 40.083 1.00 61.28 262 PRO A N 1
ATOM 1909 C CA . PRO A 1 262 ? -6.307 8.460 39.271 1.00 61.28 262 PRO A CA 1
ATOM 1910 C C . PRO A 1 262 ? -6.130 8.073 37.810 1.00 61.28 262 PRO A C 1
ATOM 1912 O O . PRO A 1 262 ? -4.984 7.950 37.375 1.00 61.28 262 PRO A O 1
ATOM 1915 N N . ASP A 1 263 ? -7.240 7.819 37.124 1.00 65.69 263 ASP A N 1
ATOM 1916 C CA . ASP A 1 263 ? -7.228 7.428 35.723 1.00 65.69 263 ASP A CA 1
ATOM 1917 C C . ASP A 1 263 ? -6.618 8.589 34.932 1.00 65.69 263 ASP A C 1
ATOM 1919 O O . ASP A 1 263 ? -7.240 9.639 34.740 1.00 65.69 263 ASP A O 1
ATOM 1923 N N . VAL A 1 264 ? -5.333 8.469 34.611 1.00 79.69 264 VAL A N 1
ATOM 1924 C CA . VAL A 1 264 ? -4.640 9.395 33.729 1.00 79.69 264 VAL A CA 1
ATOM 1925 C C . VAL A 1 264 ? -4.898 8.837 32.343 1.00 79.69 264 VAL A C 1
ATOM 1927 O O . VAL A 1 264 ? -4.212 7.927 31.884 1.00 79.69 264 VAL A O 1
ATOM 1930 N N . ALA A 1 265 ? -5.970 9.347 31.745 1.00 83.81 265 ALA A N 1
ATOM 1931 C CA . ALA A 1 265 ? -6.361 9.072 30.375 1.00 83.81 265 ALA A CA 1
ATOM 1932 C C . ALA A 1 265 ? -5.277 9.584 29.413 1.00 83.81 265 ALA A C 1
ATOM 1934 O O . ALA A 1 265 ? -4.908 10.762 29.469 1.00 83.81 265 ALA A O 1
ATOM 1935 N N . GLY A 1 266 ? -4.767 8.700 28.560 1.00 89.62 266 GLY A N 1
ATOM 1936 C CA . GLY A 1 266 ? -3.783 9.017 27.527 1.00 89.62 266 GLY A CA 1
ATOM 1937 C C . GLY A 1 266 ? -3.246 7.754 26.862 1.00 89.62 266 GLY A C 1
ATOM 1938 O O . GLY A 1 266 ? -3.522 6.644 27.310 1.00 89.62 266 GLY A O 1
ATOM 1939 N N . CYS A 1 267 ? -2.461 7.900 25.796 1.00 94.88 267 CYS A N 1
ATOM 1940 C CA . CYS A 1 267 ? -1.959 6.737 25.073 1.00 94.88 267 CYS A CA 1
ATOM 1941 C C . CYS A 1 267 ? -0.965 5.920 25.917 1.00 94.88 267 CYS A C 1
ATOM 1943 O O . CYS A 1 267 ? 0.109 6.411 26.276 1.00 94.88 267 CYS A O 1
ATOM 1945 N N . THR A 1 268 ? -1.304 4.656 26.186 1.00 93.12 268 THR A N 1
ATOM 1946 C CA . THR A 1 268 ? -0.471 3.740 26.993 1.00 93.12 268 THR A CA 1
ATOM 1947 C C . THR A 1 268 ? 0.510 2.894 26.174 1.00 93.12 268 THR A C 1
ATOM 1949 O O . THR A 1 268 ? 1.323 2.168 26.746 1.00 93.12 268 THR A O 1
ATOM 1952 N N . ASP A 1 269 ? 0.442 2.968 24.844 1.00 92.50 269 ASP A N 1
ATOM 1953 C CA . ASP A 1 269 ? 1.290 2.203 23.926 1.00 92.50 269 ASP A CA 1
ATOM 1954 C C . ASP A 1 269 ? 2.628 2.922 23.689 1.00 92.50 269 ASP A C 1
ATOM 1956 O O . ASP A 1 269 ? 2.660 4.024 23.142 1.00 92.50 269 ASP A O 1
ATOM 1960 N N . ASP A 1 270 ? 3.744 2.298 24.075 1.00 93.81 270 ASP A N 1
ATOM 1961 C CA . ASP A 1 270 ? 5.092 2.873 23.961 1.00 93.81 270 ASP A CA 1
ATOM 1962 C C . ASP A 1 270 ? 5.593 3.016 22.513 1.00 93.81 270 ASP A C 1
ATOM 1964 O O . ASP A 1 270 ? 6.602 3.686 22.263 1.00 93.81 270 ASP A O 1
ATOM 1968 N N . SER A 1 271 ? 4.882 2.418 21.554 1.00 92.19 271 SER A N 1
ATOM 1969 C CA . SER A 1 271 ? 5.135 2.554 20.121 1.00 92.19 271 SER A CA 1
ATOM 1970 C C . SER A 1 271 ? 4.385 3.720 19.467 1.00 92.19 271 SER A C 1
ATOM 1972 O O . SER A 1 271 ? 4.680 4.069 18.318 1.00 92.19 271 SER A O 1
ATOM 1974 N N . ALA A 1 272 ? 3.455 4.356 20.185 1.00 93.19 272 ALA A N 1
ATOM 1975 C CA . ALA A 1 272 ? 2.709 5.506 19.696 1.00 93.19 272 ALA A CA 1
ATOM 1976 C C . ALA A 1 272 ? 3.495 6.822 19.829 1.00 93.19 272 ALA A C 1
ATOM 1978 O O . ALA A 1 272 ? 4.306 7.045 20.728 1.00 93.19 272 ALA A O 1
ATOM 1979 N N . CYS A 1 273 ? 3.204 7.753 18.931 1.00 93.75 273 CYS A N 1
ATOM 1980 C CA . CYS A 1 273 ? 3.795 9.084 18.846 1.00 93.75 273 CYS A CA 1
ATOM 1981 C C . CYS A 1 273 ? 3.435 10.004 20.013 1.00 93.75 273 CYS A C 1
ATOM 1983 O O . CYS A 1 273 ? 4.200 10.910 20.349 1.00 93.75 273 CYS A O 1
ATOM 1985 N N . ASN A 1 274 ? 2.270 9.786 20.609 1.00 92.69 274 ASN A N 1
ATOM 1986 C CA . ASN A 1 274 ? 1.745 10.521 21.753 1.00 92.69 274 ASN A CA 1
ATOM 1987 C C . ASN A 1 274 ? 1.695 9.653 23.020 1.00 92.69 274 ASN A C 1
ATOM 1989 O O . ASN A 1 274 ? 0.869 9.921 23.889 1.00 92.69 274 ASN A O 1
ATOM 1993 N N . TYR A 1 275 ? 2.571 8.643 23.120 1.00 93.88 275 TYR A N 1
ATOM 1994 C CA . TYR A 1 275 ? 2.757 7.862 24.342 1.00 93.88 275 TYR A CA 1
ATOM 1995 C C . TYR A 1 275 ? 2.950 8.777 25.559 1.00 93.88 275 TYR A C 1
ATOM 1997 O O . TYR A 1 275 ? 3.825 9.654 25.560 1.00 93.88 275 TYR A O 1
ATOM 2005 N N . ASP A 1 276 ? 2.152 8.545 26.597 1.00 91.38 276 ASP A N 1
ATOM 2006 C CA . ASP A 1 276 ? 2.223 9.245 27.874 1.00 91.38 276 ASP A CA 1
ATOM 2007 C C . ASP A 1 276 ? 2.633 8.253 28.967 1.00 91.38 276 ASP A C 1
ATOM 2009 O O . ASP A 1 276 ? 1.887 7.347 29.331 1.00 91.38 276 ASP A O 1
ATOM 2013 N N . ASP A 1 277 ? 3.830 8.437 29.527 1.00 92.56 277 ASP A N 1
ATOM 2014 C CA . ASP A 1 277 ? 4.369 7.561 30.573 1.00 92.56 277 ASP A CA 1
ATOM 2015 C C . ASP A 1 277 ? 3.646 7.688 31.922 1.00 92.56 277 ASP A C 1
ATOM 2017 O O . ASP A 1 277 ? 3.875 6.884 32.833 1.00 92.56 277 ASP A O 1
ATOM 2021 N N . SER A 1 278 ? 2.789 8.699 32.060 1.00 86.00 278 SER A N 1
ATOM 2022 C CA . SER A 1 278 ? 1.922 8.899 33.211 1.00 86.00 278 SER A CA 1
ATOM 2023 C C . SER A 1 278 ? 0.522 8.325 33.016 1.00 86.00 278 SER A C 1
ATOM 2025 O O . SER A 1 278 ? -0.190 8.193 34.017 1.00 86.00 278 SER A O 1
ATOM 2027 N N . ALA A 1 279 ? 0.149 7.949 31.785 1.00 88.69 279 ALA A N 1
ATOM 2028 C CA . ALA A 1 279 ? -1.139 7.345 31.488 1.00 88.69 279 ALA A CA 1
ATOM 2029 C C . ALA A 1 279 ? -1.230 5.908 32.018 1.00 88.69 279 ALA A C 1
ATOM 2031 O O . ALA A 1 279 ? -0.287 5.119 31.943 1.00 88.69 279 ALA A O 1
ATOM 2032 N N . ASN A 1 280 ? -2.385 5.569 32.582 1.00 83.19 280 ASN A N 1
ATOM 2033 C CA . ASN A 1 280 ? -2.693 4.236 33.114 1.00 83.19 280 ASN A CA 1
ATOM 2034 C C . ASN A 1 280 ? -4.015 3.668 32.570 1.00 83.19 280 ASN A C 1
ATOM 2036 O O . ASN A 1 280 ? -4.407 2.572 32.969 1.00 83.19 280 ASN A O 1
ATOM 2040 N N . SER A 1 281 ? -4.654 4.401 31.658 1.00 84.12 281 SER A N 1
ATOM 2041 C CA . SER A 1 281 ? -5.896 4.054 30.981 1.00 84.12 281 SER A CA 1
ATOM 2042 C C . SER A 1 281 ? -5.877 4.670 29.591 1.00 84.12 281 SER A C 1
ATOM 2044 O O . SER A 1 281 ? -5.665 5.876 29.440 1.00 84.12 281 SER A O 1
ATOM 2046 N N . ASP A 1 282 ? -6.013 3.812 28.583 1.00 87.69 282 ASP A N 1
ATOM 2047 C CA . ASP A 1 282 ? -5.997 4.214 27.183 1.00 87.69 282 ASP A CA 1
ATOM 2048 C C . ASP A 1 282 ? -7.316 4.907 26.832 1.00 87.69 282 ASP A C 1
ATOM 2050 O O . ASP A 1 282 ? -8.398 4.336 26.980 1.00 87.69 282 ASP A O 1
ATOM 2054 N N . ASP A 1 283 ? -7.228 6.148 26.367 1.00 88.75 283 ASP A N 1
ATOM 2055 C CA . ASP A 1 283 ? -8.380 6.947 25.948 1.00 88.75 283 ASP A CA 1
ATOM 2056 C C . ASP A 1 283 ? -8.670 6.839 24.442 1.00 88.75 283 ASP A C 1
ATOM 2058 O O . ASP A 1 283 ? -9.516 7.566 23.914 1.00 88.75 283 ASP A O 1
ATOM 2062 N N . GLY A 1 284 ? -7.963 5.945 23.742 1.00 89.50 284 GLY A N 1
ATOM 2063 C CA . GLY A 1 284 ? -8.068 5.748 22.301 1.00 89.50 284 GLY A CA 1
ATOM 2064 C C . GLY A 1 284 ? -7.429 6.875 21.489 1.00 89.50 284 GLY A C 1
ATOM 2065 O O . GLY A 1 284 ? -7.657 6.960 20.281 1.00 89.50 284 GLY A O 1
ATOM 2066 N N . SER A 1 285 ? -6.643 7.757 22.121 1.00 91.00 285 SER A N 1
ATOM 2067 C CA . SER A 1 285 ? -5.970 8.861 21.432 1.00 91.00 285 SER A CA 1
ATOM 2068 C C . SER A 1 285 ? -4.657 8.466 20.754 1.00 91.00 285 SER A C 1
ATOM 2070 O O . SER A 1 285 ? -4.044 9.333 20.134 1.00 91.00 285 SER A O 1
ATOM 2072 N N . CYS A 1 286 ? -4.198 7.213 20.862 1.00 93.50 286 CYS A N 1
ATOM 2073 C CA . CYS A 1 286 ? -2.917 6.768 20.306 1.00 93.50 286 CYS A CA 1
ATOM 2074 C C . CYS A 1 286 ? -2.767 7.105 18.810 1.00 93.50 286 CYS A C 1
ATOM 2076 O O . CYS A 1 286 ? -3.466 6.580 17.944 1.00 93.50 286 CYS A O 1
ATOM 2078 N N . GLU A 1 287 ? -1.806 7.973 18.504 1.00 91.50 287 GLU A N 1
ATOM 2079 C CA . GLU A 1 287 ? -1.359 8.293 17.157 1.00 91.50 287 GLU A CA 1
ATOM 2080 C C . GLU A 1 287 ? -0.135 7.446 16.840 1.00 91.50 287 GLU A C 1
ATOM 2082 O O . GLU A 1 287 ? 0.891 7.542 17.509 1.00 91.50 287 GLU A O 1
ATOM 2087 N N . TYR A 1 288 ? -0.213 6.631 15.796 1.00 90.31 288 TYR A N 1
ATOM 2088 C CA . TYR A 1 288 ? 0.905 5.796 15.373 1.00 90.31 288 TYR A CA 1
ATOM 2089 C C . TYR A 1 288 ? 1.711 6.463 14.258 1.00 90.31 288 TYR A C 1
ATOM 2091 O O . TYR A 1 288 ? 1.159 7.266 13.497 1.00 90.31 288 TYR A O 1
ATOM 2099 N N . PRO A 1 289 ? 3.009 6.131 14.122 1.00 91.12 289 PRO A N 1
ATOM 2100 C CA . PRO A 1 289 ? 3.798 6.604 12.999 1.00 91.12 289 PRO A CA 1
ATOM 2101 C C . PRO A 1 289 ? 3.121 6.240 11.673 1.00 91.12 289 PRO A C 1
ATOM 2103 O O . PRO A 1 289 ? 2.721 5.096 11.451 1.00 91.12 289 PRO A O 1
ATOM 2106 N N . SER A 1 290 ? 2.982 7.233 10.803 1.00 86.75 290 SER A N 1
ATOM 2107 C CA . SER A 1 290 ? 2.255 7.137 9.541 1.00 86.75 290 SER A CA 1
ATOM 2108 C C . SER A 1 290 ? 3.147 7.555 8.376 1.00 86.75 290 SER A C 1
ATOM 2110 O O . SER A 1 290 ? 4.342 7.812 8.543 1.00 86.75 290 SER A O 1
ATOM 2112 N N . GLY A 1 291 ? 2.567 7.589 7.177 1.00 86.19 291 GLY A N 1
ATOM 2113 C CA . GLY A 1 291 ? 3.289 7.933 5.961 1.00 86.19 291 GLY A CA 1
ATOM 2114 C C . GLY A 1 291 ? 4.285 6.858 5.522 1.00 86.19 291 GLY A C 1
ATOM 2115 O O . GLY A 1 291 ? 4.500 5.836 6.177 1.00 86.19 291 GLY A O 1
ATOM 2116 N N . CYS A 1 292 ? 4.897 7.088 4.369 1.00 90.31 292 CYS A N 1
ATOM 2117 C CA . CYS A 1 292 ? 5.892 6.182 3.789 1.00 90.31 292 CYS A CA 1
ATOM 2118 C C . CYS A 1 292 ? 7.247 6.186 4.522 1.00 90.31 292 CYS A C 1
ATOM 2120 O O . CYS A 1 292 ? 8.080 5.316 4.277 1.00 90.31 292 CYS A O 1
ATOM 2122 N N . ASP A 1 293 ? 7.480 7.139 5.426 1.00 91.12 293 ASP A N 1
ATOM 2123 C CA . ASP A 1 293 ? 8.683 7.250 6.254 1.00 91.12 293 ASP A CA 1
ATOM 2124 C C . ASP A 1 293 ? 8.477 6.726 7.681 1.00 91.12 293 ASP A C 1
ATOM 2126 O O . ASP A 1 293 ? 9.430 6.713 8.461 1.00 91.12 293 ASP A O 1
ATOM 2130 N N . SER A 1 294 ? 7.265 6.251 8.011 1.00 88.88 294 SER A N 1
ATOM 2131 C CA . SER A 1 294 ? 6.915 5.746 9.345 1.00 88.88 294 SER A CA 1
ATOM 2132 C C . SER A 1 294 ? 7.258 6.756 10.444 1.00 88.88 294 SER A C 1
ATOM 2134 O O . SER A 1 294 ? 7.856 6.405 11.464 1.00 88.88 294 SER A O 1
ATOM 2136 N N . ALA A 1 295 ? 6.921 8.025 10.213 1.00 89.19 295 ALA A N 1
ATOM 2137 C CA . ALA A 1 295 ? 7.175 9.115 11.142 1.00 89.19 295 ALA A CA 1
ATOM 2138 C C . ALA A 1 295 ? 5.872 9.660 11.736 1.00 89.19 295 ALA A C 1
ATOM 2140 O O . ALA A 1 295 ? 4.794 9.597 11.145 1.00 89.19 295 ALA A O 1
ATOM 2141 N N . CYS A 1 296 ? 5.979 10.218 12.938 1.00 90.88 296 CYS A N 1
ATOM 2142 C CA . CYS A 1 296 ? 4.854 10.823 13.638 1.00 90.88 296 CYS A CA 1
ATOM 2143 C C . CYS A 1 296 ? 4.341 12.070 12.913 1.00 90.88 296 CYS A C 1
ATOM 2145 O O . CYS A 1 296 ? 5.119 12.990 12.649 1.00 90.88 296 CYS A O 1
ATOM 2147 N N . GLY A 1 297 ? 3.037 12.108 12.622 1.00 85.06 297 GLY A N 1
ATOM 2148 C CA . GLY A 1 297 ? 2.400 13.223 11.913 1.00 85.06 297 GLY A CA 1
ATOM 2149 C C . GLY A 1 297 ? 2.847 13.362 10.456 1.00 85.06 297 GLY A C 1
ATOM 2150 O O . GLY A 1 297 ? 2.849 14.470 9.919 1.00 85.06 297 GLY A O 1
ATOM 2151 N N . SER A 1 298 ? 3.286 12.265 9.833 1.00 88.88 298 SER A N 1
ATOM 2152 C CA . SER A 1 298 ? 3.708 12.278 8.438 1.00 88.88 298 SER A CA 1
ATOM 2153 C C . SER A 1 298 ? 2.517 12.142 7.497 1.00 88.88 298 SER A C 1
ATOM 2155 O O . SER A 1 298 ? 1.790 11.146 7.528 1.00 88.88 298 SER A O 1
ATOM 2157 N N . ASP A 1 299 ? 2.389 13.133 6.617 1.00 87.94 299 ASP A N 1
ATOM 2158 C CA . ASP A 1 299 ? 1.508 13.119 5.446 1.00 87.94 299 ASP A CA 1
ATOM 2159 C C . ASP A 1 299 ? 2.271 12.705 4.172 1.00 87.94 299 ASP A C 1
ATOM 2161 O O . ASP A 1 299 ? 1.766 12.857 3.055 1.00 87.94 299 ASP A O 1
ATOM 2165 N N . LEU A 1 300 ? 3.521 12.239 4.308 1.00 89.81 300 LEU A N 1
ATOM 2166 C CA . LEU A 1 300 ? 4.318 11.832 3.160 1.00 89.81 300 LEU A CA 1
ATOM 2167 C C . LEU A 1 300 ? 3.745 10.551 2.558 1.00 89.81 300 LEU A C 1
ATOM 2169 O O . LEU A 1 300 ? 3.506 9.554 3.241 1.00 89.81 300 LEU A O 1
ATOM 2173 N N . VAL A 1 301 ? 3.570 10.583 1.244 1.00 88.38 301 VAL A N 1
ATOM 2174 C CA . VAL A 1 301 ? 3.151 9.442 0.434 1.00 88.38 301 VAL A CA 1
ATOM 2175 C C . VAL A 1 301 ? 4.270 9.060 -0.518 1.00 88.38 301 VAL A C 1
ATOM 2177 O O . VAL A 1 301 ? 5.106 9.895 -0.878 1.00 88.38 301 VAL A O 1
ATOM 2180 N N . GLU A 1 302 ? 4.294 7.792 -0.912 1.00 90.62 302 GLU A N 1
ATOM 2181 C CA . GLU A 1 302 ? 5.125 7.370 -2.031 1.00 90.62 302 GLU A CA 1
ATOM 2182 C C . GLU A 1 302 ? 4.624 8.046 -3.308 1.00 90.62 302 GLU A C 1
ATOM 2184 O O . GLU A 1 302 ? 3.417 8.106 -3.570 1.00 90.62 302 GLU A O 1
ATOM 2189 N N . ASP A 1 303 ? 5.553 8.562 -4.105 1.00 88.88 303 ASP A N 1
ATOM 2190 C CA . ASP A 1 303 ? 5.243 8.971 -5.465 1.00 88.88 303 ASP A CA 1
ATOM 2191 C C . ASP A 1 303 ? 5.112 7.751 -6.399 1.00 88.88 303 ASP A C 1
ATOM 2193 O O . ASP A 1 303 ? 5.176 6.593 -5.981 1.00 88.88 303 ASP A O 1
ATOM 2197 N N . ALA A 1 304 ? 4.927 7.994 -7.699 1.00 87.25 304 ALA A N 1
ATOM 2198 C CA . ALA A 1 304 ? 4.802 6.922 -8.692 1.00 87.25 304 ALA A CA 1
ATOM 2199 C C . ALA A 1 304 ? 6.037 5.997 -8.772 1.00 87.25 304 ALA A C 1
ATOM 2201 O O . ALA A 1 304 ? 5.942 4.912 -9.350 1.00 87.25 304 ALA A O 1
ATOM 2202 N N . CYS A 1 305 ? 7.165 6.413 -8.193 1.00 88.62 305 CYS A N 1
ATOM 2203 C CA . CYS A 1 305 ? 8.430 5.698 -8.167 1.00 88.62 305 CYS A CA 1
ATOM 2204 C C . CYS A 1 305 ? 8.783 5.082 -6.817 1.00 88.62 305 CYS A C 1
ATOM 2206 O O . CYS A 1 305 ? 9.876 4.530 -6.668 1.00 88.62 305 CYS A O 1
ATOM 2208 N N . GLY A 1 306 ? 7.860 5.113 -5.854 1.00 88.12 306 GLY A N 1
ATOM 2209 C CA . GLY A 1 306 ? 8.103 4.568 -4.522 1.00 88.12 306 GLY A CA 1
ATOM 2210 C C . GLY A 1 306 ? 9.017 5.455 -3.677 1.00 88.12 306 GLY A C 1
ATOM 2211 O O . GLY A 1 306 ? 9.518 5.007 -2.647 1.00 88.12 306 GLY A O 1
ATOM 2212 N N . VAL A 1 307 ? 9.283 6.700 -4.097 1.00 89.44 307 VAL A N 1
ATOM 2213 C CA . VAL A 1 307 ? 10.069 7.638 -3.292 1.00 89.44 307 VAL A CA 1
ATOM 2214 C C . VAL A 1 307 ? 9.145 8.319 -2.306 1.00 89.44 307 VAL A C 1
ATOM 2216 O O . VAL A 1 307 ? 8.189 9.002 -2.679 1.00 89.44 307 VAL A O 1
ATOM 2219 N N . CYS A 1 308 ? 9.449 8.158 -1.023 1.00 92.75 308 CYS A N 1
ATOM 2220 C CA . CYS A 1 308 ? 8.684 8.801 0.025 1.00 92.75 308 CYS A CA 1
ATOM 2221 C C . CYS A 1 308 ? 8.843 10.327 -0.017 1.00 92.75 308 CYS A C 1
ATOM 2223 O O . CYS A 1 308 ? 9.958 10.838 0.106 1.00 92.75 308 CYS A O 1
ATOM 2225 N N . GLY A 1 309 ? 7.737 11.056 -0.201 1.00 87.94 309 GLY A N 1
ATOM 2226 C CA . GLY A 1 309 ? 7.766 12.511 -0.372 1.00 87.94 309 GLY A CA 1
ATOM 2227 C C . GLY A 1 309 ? 8.420 12.970 -1.681 1.00 87.94 309 GLY A C 1
ATOM 2228 O O . GLY A 1 309 ? 8.829 14.129 -1.777 1.00 87.94 309 GLY A O 1
ATOM 2229 N N . GLY A 1 310 ? 8.552 12.070 -2.660 1.00 86.75 310 GLY A N 1
ATOM 2230 C CA . GLY A 1 310 ? 9.073 12.387 -3.984 1.00 86.75 310 GLY A CA 1
ATOM 2231 C C . GLY A 1 310 ? 8.136 13.305 -4.772 1.00 86.75 310 GLY A C 1
ATOM 2232 O O . GLY A 1 310 ? 6.923 13.338 -4.555 1.00 86.75 310 GLY A O 1
ATOM 2233 N N . ASP A 1 311 ? 8.705 14.085 -5.688 1.00 85.50 311 ASP A N 1
ATOM 2234 C CA . ASP A 1 311 ? 7.953 14.947 -6.607 1.00 85.50 311 ASP A CA 1
ATOM 2235 C C . ASP A 1 311 ? 7.640 14.253 -7.946 1.00 85.50 311 ASP A C 1
ATOM 2237 O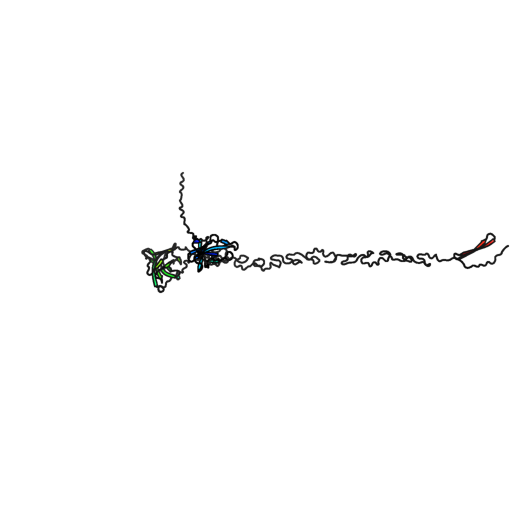 O . ASP A 1 311 ? 7.125 14.894 -8.867 1.00 85.50 311 ASP A O 1
ATOM 2241 N N . GLY A 1 312 ? 7.930 12.949 -8.059 1.00 81.00 312 GLY A N 1
ATOM 2242 C CA . GLY A 1 312 ? 7.750 12.161 -9.275 1.00 81.00 312 GLY A CA 1
ATOM 2243 C C . GLY A 1 312 ? 8.778 12.452 -10.368 1.00 81.00 312 GLY A C 1
ATOM 2244 O O . GLY A 1 312 ? 8.560 12.059 -11.513 1.00 81.00 312 GLY A O 1
ATOM 2245 N N . SER A 1 313 ? 9.876 13.154 -10.063 1.00 85.44 313 SER A N 1
ATOM 2246 C CA . SER A 1 313 ? 10.917 13.467 -11.052 1.00 85.44 313 SER A CA 1
ATOM 2247 C C . SER A 1 313 ? 11.856 12.297 -11.368 1.00 85.44 313 SER A C 1
ATOM 2249 O O . SER A 1 313 ? 12.620 12.377 -12.332 1.00 85.44 313 SER A O 1
ATOM 2251 N N . ASP A 1 314 ? 11.769 11.201 -10.612 1.00 84.88 314 ASP A N 1
ATOM 2252 C CA . ASP A 1 314 ? 12.586 10.001 -10.800 1.00 84.88 314 ASP A CA 1
ATOM 2253 C C . ASP A 1 314 ? 12.211 9.180 -12.046 1.00 84.88 314 ASP A C 1
ATOM 2255 O O . ASP A 1 314 ? 13.017 8.363 -12.493 1.00 84.88 314 ASP A O 1
ATOM 2259 N N . ASP A 1 315 ? 11.032 9.405 -12.641 1.00 87.62 315 ASP A N 1
ATOM 2260 C CA . ASP A 1 315 ? 10.674 8.874 -13.963 1.00 87.62 315 ASP A CA 1
ATOM 2261 C C . ASP A 1 315 ? 10.762 9.969 -15.030 1.00 87.62 315 ASP A C 1
ATOM 2263 O O . ASP A 1 315 ? 9.832 10.734 -15.292 1.00 87.62 315 ASP A O 1
ATOM 2267 N N . VAL A 1 316 ? 11.904 10.005 -15.708 1.00 86.25 316 VAL A N 1
ATOM 2268 C CA . VAL A 1 316 ? 12.163 10.899 -16.844 1.00 86.25 316 VAL A CA 1
ATOM 2269 C C . VAL A 1 316 ? 11.702 10.309 -18.191 1.00 86.25 316 VAL A C 1
ATOM 2271 O O . VAL A 1 316 ? 12.182 10.719 -19.250 1.00 86.25 316 VAL A O 1
ATOM 2274 N N . GLY A 1 317 ? 10.762 9.356 -18.171 1.00 85.88 317 GLY A N 1
ATOM 2275 C CA . GLY A 1 317 ? 10.163 8.717 -19.351 1.00 85.88 317 GLY A CA 1
ATOM 2276 C C . GLY A 1 317 ? 10.737 7.340 -19.691 1.00 85.88 317 GLY A C 1
ATOM 2277 O O . GLY A 1 317 ? 10.483 6.826 -20.781 1.00 85.88 317 GLY A O 1
ATOM 2278 N N . CYS A 1 318 ? 11.512 6.759 -18.777 1.00 90.12 318 CYS A N 1
ATOM 2279 C CA . CYS A 1 318 ? 12.203 5.477 -18.935 1.00 90.12 318 CYS A CA 1
ATOM 2280 C C . CYS A 1 318 ? 11.955 4.509 -17.776 1.00 90.12 318 CYS A C 1
ATOM 2282 O O . CYS A 1 318 ? 12.568 3.444 -17.724 1.00 90.12 318 CYS A O 1
ATOM 2284 N N . GLY A 1 319 ? 11.026 4.857 -16.886 1.00 85.25 319 GLY A N 1
ATOM 2285 C CA . GLY A 1 319 ? 10.840 4.176 -15.621 1.00 85.25 319 GLY A CA 1
ATOM 2286 C C . GLY A 1 319 ? 11.676 4.812 -14.518 1.00 85.25 319 GLY A C 1
ATOM 2287 O O . GLY A 1 319 ? 12.583 5.614 -14.747 1.00 85.25 319 GLY A O 1
ATOM 2288 N N . CYS A 1 320 ? 11.322 4.449 -13.297 1.00 91.06 320 CYS A N 1
ATOM 2289 C CA . CYS A 1 320 ? 11.858 5.048 -12.090 1.00 91.06 320 CYS A CA 1
ATOM 2290 C C . CYS A 1 320 ? 13.346 4.768 -11.908 1.00 91.06 320 CYS A C 1
ATOM 2292 O O . CYS A 1 320 ? 13.776 3.617 -11.982 1.00 91.06 320 CYS A O 1
ATOM 2294 N N . PHE A 1 321 ? 14.106 5.829 -11.625 1.00 87.50 321 PHE A N 1
ATOM 2295 C CA . PHE A 1 321 ? 15.559 5.816 -11.415 1.00 87.50 321 PHE A CA 1
ATOM 2296 C C . PHE A 1 321 ? 16.380 5.365 -12.629 1.00 87.50 321 PHE A C 1
ATOM 2298 O O . PHE A 1 321 ? 17.591 5.157 -12.515 1.00 87.50 321 PHE A O 1
ATOM 2305 N N . GLU A 1 322 ? 15.746 5.234 -13.792 1.00 88.81 322 GLU A N 1
ATOM 2306 C CA . GLU A 1 322 ? 16.430 4.900 -15.029 1.00 88.81 322 GLU A CA 1
ATOM 2307 C C . GLU A 1 322 ? 16.961 6.162 -15.704 1.00 88.81 322 GLU A C 1
ATOM 2309 O O . GLU A 1 322 ? 16.390 7.254 -15.625 1.00 88.81 322 GLU A O 1
ATOM 2314 N N . ALA A 1 323 ? 18.082 6.014 -16.407 1.00 88.06 323 ALA A N 1
ATOM 2315 C CA . ALA A 1 323 ? 18.583 7.095 -17.237 1.00 88.06 323 ALA A CA 1
ATOM 2316 C C . ALA A 1 323 ? 17.546 7.415 -18.322 1.00 88.06 323 ALA A C 1
ATOM 2318 O O . ALA A 1 323 ? 17.080 6.525 -19.039 1.00 88.06 323 ALA A O 1
ATOM 2319 N N . GLY A 1 324 ? 17.203 8.697 -18.443 1.00 88.06 324 GLY A N 1
ATOM 2320 C CA . GLY A 1 324 ? 16.228 9.150 -19.426 1.00 88.06 324 GLY A CA 1
ATOM 2321 C C . GLY A 1 324 ? 16.628 8.838 -20.869 1.00 88.06 324 GLY A C 1
ATOM 2322 O O . GLY A 1 324 ? 17.754 8.402 -21.133 1.00 88.06 324 GLY A O 1
ATOM 2323 N N . PRO A 1 325 ? 15.710 9.077 -21.821 1.00 93.00 325 PRO A N 1
ATOM 2324 C CA . PRO A 1 325 ? 15.993 8.921 -23.239 1.00 93.00 325 PRO A CA 1
ATOM 2325 C C . PRO A 1 325 ? 17.242 9.721 -23.619 1.00 93.00 325 PRO A C 1
ATOM 2327 O O . PRO A 1 325 ? 17.297 10.937 -23.418 1.00 93.00 325 PRO A O 1
ATOM 2330 N N . SER A 1 326 ? 18.257 9.041 -24.141 1.00 91.06 326 SER A N 1
ATOM 2331 C CA . SER A 1 326 ? 19.537 9.654 -24.495 1.00 91.06 326 SER A CA 1
ATOM 2332 C C . SER A 1 326 ? 20.092 9.066 -25.789 1.00 91.06 326 SER A C 1
ATOM 2334 O O . SER A 1 326 ? 19.432 8.272 -26.460 1.00 91.06 326 SER A O 1
ATOM 2336 N N . GLY A 1 327 ? 21.290 9.506 -26.175 1.00 89.62 327 GLY A N 1
ATOM 2337 C CA . GLY A 1 327 ? 21.918 9.106 -27.429 1.00 89.62 327 GLY A CA 1
ATOM 2338 C C . GLY A 1 327 ? 21.190 9.635 -28.669 1.00 89.62 327 GLY A C 1
ATOM 2339 O O . GLY A 1 327 ? 20.253 10.429 -28.595 1.00 89.62 327 GLY A O 1
ATOM 2340 N N . CYS A 1 328 ? 21.650 9.210 -29.839 1.00 92.06 328 CYS A N 1
ATOM 2341 C CA . CYS A 1 328 ? 21.050 9.570 -31.125 1.00 92.06 328 CYS A CA 1
ATOM 2342 C C . CYS A 1 328 ? 19.761 8.798 -31.456 1.00 92.06 328 CYS A C 1
ATOM 2344 O O . CYS A 1 328 ? 19.031 9.204 -32.361 1.00 92.06 328 CYS A O 1
ATOM 2346 N N . ASP A 1 329 ? 19.465 7.712 -30.737 1.00 92.81 329 ASP A N 1
ATOM 2347 C CA . ASP A 1 329 ? 18.273 6.876 -30.916 1.00 92.81 329 ASP A CA 1
ATOM 2348 C C . ASP A 1 329 ? 17.157 7.188 -29.906 1.00 92.81 329 ASP A C 1
ATOM 2350 O O . ASP A 1 329 ? 16.043 6.693 -30.066 1.00 92.81 329 ASP A O 1
ATOM 2354 N N . ASN A 1 330 ? 17.416 8.052 -28.914 1.00 89.94 330 ASN A N 1
ATOM 2355 C CA . ASN A 1 330 ? 16.493 8.391 -27.824 1.00 89.94 330 ASN A CA 1
ATOM 2356 C C . ASN A 1 330 ? 15.988 7.156 -27.061 1.00 89.94 330 ASN A C 1
ATOM 2358 O O . ASN A 1 330 ? 14.868 7.150 -26.546 1.00 89.94 330 ASN A O 1
ATOM 2362 N N . THR A 1 331 ? 16.801 6.103 -26.990 1.00 91.69 331 THR A N 1
ATOM 2363 C CA . THR A 1 331 ? 16.514 4.956 -26.128 1.00 91.69 331 THR A CA 1
ATOM 2364 C C . THR A 1 331 ? 16.995 5.265 -24.709 1.00 91.69 331 THR A C 1
ATOM 2366 O O . THR A 1 331 ? 17.989 5.968 -24.509 1.00 91.69 331 THR A O 1
ATOM 2369 N N . CYS A 1 332 ? 16.289 4.743 -23.709 1.00 93.06 332 CYS A N 1
ATOM 2370 C CA . CYS A 1 332 ? 16.643 4.870 -22.296 1.00 93.06 332 CYS A CA 1
ATOM 2371 C C . CYS A 1 332 ? 18.090 4.440 -22.028 1.00 93.06 332 CYS A C 1
ATOM 2373 O O . CYS A 1 332 ? 18.481 3.327 -22.385 1.00 93.06 332 CYS A O 1
ATOM 2375 N N . GLY A 1 333 ? 18.887 5.332 -21.432 1.00 88.75 333 GLY A N 1
ATOM 2376 C CA . GLY A 1 333 ? 20.289 5.070 -21.091 1.00 88.75 333 GLY A CA 1
ATOM 2377 C C . GLY A 1 333 ? 21.231 4.846 -22.280 1.00 88.75 333 GLY A C 1
ATOM 2378 O O . GLY A 1 333 ? 22.355 4.380 -22.088 1.00 88.75 333 GLY A O 1
ATOM 2379 N N . SER A 1 334 ? 20.806 5.161 -23.505 1.00 93.00 334 SER A N 1
ATOM 2380 C CA . SER A 1 334 ? 21.642 4.987 -24.690 1.00 93.00 334 SER A CA 1
ATOM 2381 C C . SER A 1 334 ? 22.822 5.954 -24.695 1.00 93.00 334 SER A C 1
ATOM 2383 O O . SER A 1 334 ? 22.677 7.166 -24.517 1.00 93.00 334 SER A O 1
ATOM 2385 N N . THR A 1 335 ? 24.007 5.410 -24.947 1.00 92.62 335 THR A N 1
ATOM 2386 C CA . THR A 1 335 ? 25.237 6.173 -25.183 1.00 92.62 335 THR A CA 1
ATOM 2387 C C . THR A 1 335 ? 25.600 6.206 -26.665 1.00 92.62 335 THR A C 1
ATOM 2389 O O . THR A 1 335 ? 26.742 6.512 -27.003 1.00 92.62 335 THR A O 1
ATOM 2392 N N . LEU A 1 336 ? 24.683 5.796 -27.550 1.00 91.62 336 LEU A N 1
ATOM 2393 C CA . LEU A 1 336 ? 24.939 5.806 -28.983 1.00 91.62 336 LEU A CA 1
ATOM 2394 C C . LEU A 1 336 ? 25.062 7.249 -29.458 1.00 91.62 336 LEU A C 1
ATOM 2396 O O . LEU A 1 336 ? 24.224 8.097 -29.154 1.00 91.62 336 LEU A O 1
ATOM 2400 N N . GLU A 1 337 ? 26.105 7.512 -30.230 1.00 89.25 337 GLU A N 1
ATOM 2401 C CA . GLU A 1 337 ? 26.315 8.786 -30.899 1.00 89.25 337 GLU A CA 1
ATOM 2402 C C . GLU A 1 337 ? 26.201 8.589 -32.407 1.00 89.25 337 GLU A C 1
ATOM 2404 O O . GLU A 1 337 ? 26.355 7.481 -32.931 1.00 89.25 337 GLU A O 1
ATOM 2409 N N . ASN A 1 338 ? 25.895 9.680 -33.099 1.00 90.94 338 ASN A N 1
ATOM 2410 C CA . ASN A 1 338 ? 25.989 9.693 -34.545 1.00 90.94 338 ASN A CA 1
ATOM 2411 C C . ASN A 1 338 ? 27.463 9.617 -34.935 1.00 90.94 338 ASN A C 1
ATOM 2413 O O . ASN A 1 338 ? 28.282 10.378 -34.414 1.00 90.94 338 ASN A O 1
ATOM 2417 N N . ASP A 1 339 ? 27.786 8.740 -35.877 1.00 89.81 339 ASP A N 1
ATOM 2418 C CA . ASP A 1 339 ? 29.093 8.768 -36.516 1.00 89.81 339 ASP A CA 1
ATOM 2419 C C . ASP A 1 339 ? 29.252 10.007 -37.423 1.00 89.81 339 ASP A C 1
ATOM 2421 O O . ASP A 1 339 ? 28.376 10.876 -37.512 1.00 89.81 339 ASP A O 1
ATOM 2425 N N . ALA A 1 340 ? 30.389 10.108 -38.119 1.00 87.44 340 ALA A N 1
ATOM 2426 C CA . ALA A 1 340 ? 30.673 11.229 -39.020 1.00 87.44 340 ALA A CA 1
ATOM 2427 C C . ALA A 1 340 ? 29.644 11.382 -40.161 1.00 87.44 340 ALA A C 1
ATOM 2429 O O . ALA A 1 340 ? 29.541 12.463 -40.745 1.00 87.44 340 ALA A O 1
ATOM 2430 N N . CYS A 1 341 ? 28.873 10.329 -40.442 1.00 88.69 341 CYS A N 1
ATOM 2431 C CA . CYS A 1 341 ? 27.842 10.274 -41.466 1.00 88.69 341 CYS A CA 1
ATOM 2432 C C . CYS A 1 341 ? 26.420 10.447 -40.942 1.00 88.69 341 CYS A C 1
ATOM 2434 O O . CYS A 1 341 ? 25.468 10.435 -41.725 1.00 88.69 341 CYS A O 1
ATOM 2436 N N . GLY A 1 342 ? 26.265 10.689 -39.641 1.00 89.06 342 GLY A N 1
ATOM 2437 C CA . GLY A 1 342 ? 24.956 10.875 -39.034 1.00 89.06 342 GLY A CA 1
ATOM 2438 C C . GLY A 1 342 ? 24.228 9.562 -38.752 1.00 89.06 342 GLY A C 1
ATOM 2439 O O . GLY A 1 342 ? 23.040 9.612 -38.431 1.00 89.06 342 GLY A O 1
ATOM 2440 N N . VAL A 1 343 ? 24.895 8.407 -38.873 1.00 90.25 343 VAL A N 1
ATOM 2441 C CA . VAL A 1 343 ? 24.302 7.113 -38.525 1.00 90.25 343 VAL A CA 1
ATOM 2442 C C . VAL A 1 343 ? 24.455 6.884 -37.034 1.00 90.25 343 VAL A C 1
ATOM 2444 O O . VAL A 1 343 ? 25.560 6.879 -36.490 1.00 90.25 343 VAL A O 1
ATOM 2447 N N . CYS A 1 344 ? 23.328 6.668 -36.366 1.00 93.38 344 CYS A N 1
ATOM 2448 C CA . CYS A 1 344 ? 23.321 6.395 -34.943 1.00 93.38 344 CYS A CA 1
ATOM 2449 C C . CYS A 1 344 ? 23.948 5.029 -34.634 1.00 93.38 344 CYS A C 1
ATOM 2451 O O . CYS A 1 344 ? 23.458 4.005 -35.112 1.00 93.38 344 CYS A O 1
ATOM 2453 N N . GLY A 1 345 ? 25.028 5.010 -33.845 1.00 88.25 345 GLY A N 1
ATOM 2454 C CA . GLY A 1 345 ? 25.782 3.785 -33.554 1.00 88.25 345 GLY A CA 1
ATOM 2455 C C . GLY A 1 345 ? 26.544 3.215 -34.756 1.00 88.25 345 GLY A C 1
ATOM 2456 O O . GLY A 1 345 ? 26.926 2.044 -34.724 1.00 88.25 345 GLY A O 1
ATOM 2457 N N . GLY A 1 346 ? 26.736 4.015 -35.810 1.00 87.38 346 GLY A N 1
ATOM 2458 C CA . GLY A 1 346 ? 27.525 3.637 -36.978 1.00 87.38 346 GLY A CA 1
ATOM 2459 C C . GLY A 1 346 ? 29.010 3.474 -36.646 1.00 87.38 346 GLY A C 1
ATOM 2460 O O . GLY A 1 346 ? 29.533 4.078 -35.707 1.00 87.38 346 GLY A O 1
ATOM 2461 N N . ASP A 1 347 ? 29.700 2.634 -37.416 1.00 85.00 347 ASP A N 1
ATOM 2462 C CA . ASP A 1 347 ? 31.149 2.430 -37.317 1.00 85.00 347 ASP A CA 1
ATOM 2463 C C . ASP A 1 347 ? 31.942 3.328 -38.288 1.00 85.00 347 ASP A C 1
ATOM 2465 O O . ASP A 1 347 ? 33.162 3.186 -38.405 1.00 85.00 347 ASP A O 1
ATOM 2469 N N . GLY A 1 348 ? 31.263 4.264 -38.968 1.00 81.06 348 GLY A N 1
ATOM 2470 C CA . GLY A 1 348 ? 31.852 5.168 -39.953 1.00 81.06 348 GLY A CA 1
ATOM 2471 C C . GLY A 1 348 ? 32.135 4.526 -41.312 1.00 81.06 348 GLY A C 1
ATOM 2472 O O . GLY A 1 348 ? 32.831 5.132 -42.126 1.00 81.06 348 GLY A O 1
ATOM 2473 N N . SER A 1 349 ? 31.631 3.317 -41.579 1.00 84.88 349 SER A N 1
ATOM 2474 C CA . SER A 1 349 ? 31.823 2.640 -42.871 1.00 84.88 349 SER A CA 1
ATOM 2475 C C . SER A 1 349 ? 30.999 3.230 -44.022 1.00 84.88 349 SER A C 1
ATOM 2477 O O . SER A 1 349 ? 31.247 2.896 -45.182 1.00 84.88 349 SER A O 1
ATOM 2479 N N . ASP A 1 350 ? 30.069 4.139 -43.724 1.00 85.50 350 ASP A N 1
ATOM 2480 C CA . ASP A 1 350 ? 29.225 4.811 -44.713 1.00 85.50 350 ASP A CA 1
ATOM 2481 C C . ASP A 1 350 ? 29.977 5.839 -45.577 1.00 85.50 350 ASP A C 1
ATOM 2483 O O . ASP A 1 350 ? 29.468 6.221 -46.630 1.00 85.50 350 ASP A O 1
ATOM 2487 N N . ASP A 1 351 ? 31.181 6.275 -45.180 1.00 87.38 351 ASP A N 1
ATOM 2488 C CA . ASP A 1 351 ? 32.075 7.078 -46.025 1.00 87.38 351 ASP A CA 1
ATOM 2489 C C . ASP A 1 351 ? 33.248 6.234 -46.534 1.00 87.38 351 ASP A C 1
ATOM 2491 O O . ASP A 1 351 ? 34.270 6.037 -45.873 1.00 87.38 351 ASP A O 1
ATOM 2495 N N . VAL A 1 352 ? 33.114 5.767 -47.771 1.00 87.19 352 VAL A N 1
ATOM 2496 C CA . VAL A 1 352 ? 34.154 5.018 -48.490 1.00 87.19 352 VAL A CA 1
ATOM 2497 C C . VAL A 1 352 ? 35.055 5.922 -49.350 1.00 87.19 352 VAL A C 1
ATOM 2499 O O . VAL A 1 352 ? 35.684 5.456 -50.302 1.00 87.19 352 VAL A O 1
ATOM 2502 N N . GLY A 1 353 ? 35.145 7.217 -49.017 1.00 85.50 353 GLY A N 1
ATOM 2503 C CA . GLY A 1 353 ? 36.046 8.199 -49.635 1.00 85.50 353 GLY A CA 1
ATOM 2504 C C . GLY A 1 353 ? 35.372 9.191 -50.586 1.00 85.50 353 GLY A C 1
ATOM 2505 O O . GLY A 1 353 ? 36.064 10.008 -51.195 1.00 85.50 353 GLY A O 1
ATOM 2506 N N . CYS A 1 354 ? 34.046 9.130 -50.714 1.00 89.62 354 CYS A N 1
ATOM 2507 C CA . CYS A 1 354 ? 33.238 10.006 -51.567 1.00 89.62 354 CYS A CA 1
ATOM 2508 C C . CYS A 1 354 ? 32.152 10.770 -50.807 1.00 89.62 354 CYS A C 1
ATOM 2510 O O . CYS A 1 354 ? 31.297 11.405 -51.425 1.00 89.62 354 CYS A O 1
ATOM 2512 N N . GLY A 1 355 ? 32.228 10.754 -49.477 1.00 84.62 355 GLY A N 1
ATOM 2513 C CA . GLY A 1 355 ? 31.180 11.251 -48.611 1.00 84.62 355 GLY A CA 1
ATOM 2514 C C . GLY A 1 355 ? 30.202 10.148 -48.227 1.00 84.62 355 GLY A C 1
ATOM 2515 O O . GLY A 1 355 ? 30.201 9.040 -48.761 1.00 84.62 355 GLY A O 1
ATOM 2516 N N . CYS A 1 356 ? 29.376 10.481 -47.250 1.00 89.56 356 CYS A N 1
ATOM 2517 C CA . CYS A 1 356 ? 28.481 9.548 -46.594 1.00 89.56 356 CYS A CA 1
ATO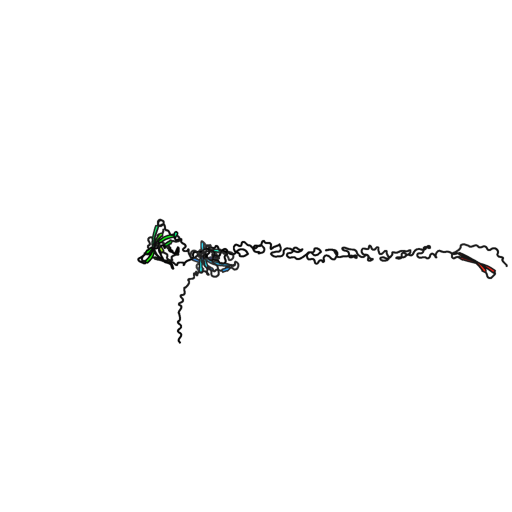M 2518 C C . CYS A 1 356 ? 27.392 9.019 -47.522 1.00 89.56 356 CYS A C 1
ATOM 2520 O O . CYS A 1 356 ? 26.712 9.800 -48.188 1.00 89.56 356 CYS A O 1
ATOM 2522 N N . PHE A 1 357 ? 27.201 7.699 -47.496 1.00 87.88 357 PHE A N 1
ATOM 2523 C CA . PHE A 1 357 ? 26.236 6.953 -48.310 1.00 87.88 357 PHE A CA 1
ATOM 2524 C C . PHE A 1 357 ? 26.457 7.064 -49.822 1.00 87.88 357 PHE A C 1
ATOM 2526 O O . PHE A 1 357 ? 25.592 6.660 -50.602 1.00 87.88 357 PHE A O 1
ATOM 2533 N N . GLU A 1 358 ? 27.613 7.574 -50.241 1.00 86.69 358 GLU A N 1
ATOM 2534 C CA . GLU A 1 358 ? 27.998 7.618 -51.641 1.00 86.69 358 GLU A CA 1
ATOM 2535 C C . GLU A 1 358 ? 28.861 6.396 -51.982 1.00 86.69 358 GLU A C 1
ATOM 2537 O O . GLU A 1 358 ? 29.696 5.965 -51.180 1.00 86.69 358 GLU A O 1
ATOM 2542 N N . PRO A 1 359 ? 28.700 5.811 -53.181 1.00 86.06 359 PRO A N 1
ATOM 2543 C CA . PRO A 1 359 ? 29.615 4.790 -53.659 1.00 86.06 359 PRO A CA 1
ATOM 2544 C C . PRO A 1 359 ? 31.050 5.315 -53.648 1.00 86.06 359 PRO A C 1
ATOM 2546 O O . PRO A 1 359 ? 31.307 6.473 -53.982 1.00 86.06 359 PRO A O 1
ATOM 2549 N N . GLY A 1 360 ? 31.993 4.434 -53.317 1.00 86.56 360 GLY A N 1
ATOM 2550 C CA . GLY A 1 360 ? 33.408 4.779 -53.331 1.00 86.56 360 GLY A CA 1
ATOM 2551 C C . GLY A 1 360 ? 33.887 5.234 -54.714 1.00 86.56 360 GLY A C 1
ATOM 2552 O O . GLY A 1 360 ? 33.186 5.049 -55.722 1.00 86.56 360 GLY A O 1
ATOM 2553 N N . PRO A 1 361 ? 35.096 5.814 -54.782 1.00 91.25 361 PRO A N 1
ATOM 2554 C CA . PRO A 1 361 ? 35.670 6.249 -56.043 1.00 91.25 361 PRO A CA 1
ATOM 2555 C C . PRO A 1 361 ? 35.652 5.106 -57.065 1.00 91.25 361 PRO A C 1
ATOM 2557 O O . PRO A 1 361 ? 36.027 3.974 -56.756 1.00 91.25 361 PRO A O 1
ATOM 2560 N N . SER A 1 362 ? 35.149 5.389 -58.263 1.00 89.06 362 SER A N 1
ATOM 2561 C CA . SER A 1 362 ? 34.885 4.386 -59.300 1.00 89.06 362 SER A CA 1
ATOM 2562 C C . SER A 1 362 ? 35.304 4.905 -60.675 1.00 89.06 362 SER A C 1
ATOM 2564 O O . SER A 1 362 ? 35.910 5.971 -60.781 1.00 89.06 362 SER A O 1
ATOM 2566 N N . GLY A 1 363 ? 35.060 4.109 -61.717 1.00 88.06 363 GLY A N 1
ATOM 2567 C CA . GLY A 1 363 ? 35.542 4.382 -63.067 1.00 88.06 363 GLY A CA 1
ATOM 2568 C C . GLY A 1 363 ? 37.059 4.230 -63.219 1.00 88.06 363 GLY A C 1
ATOM 2569 O O . GLY A 1 363 ? 37.781 3.909 -62.275 1.00 88.06 363 GLY A O 1
ATOM 2570 N N . CYS A 1 364 ? 37.550 4.447 -64.435 1.00 89.88 364 CYS A N 1
ATOM 2571 C CA . CYS A 1 364 ? 38.984 4.432 -64.750 1.00 89.88 364 CYS A CA 1
ATOM 2572 C C . CYS A 1 364 ? 39.759 5.631 -64.164 1.00 89.88 364 CYS A C 1
ATOM 2574 O O . CYS A 1 364 ? 40.985 5.588 -64.075 1.00 89.88 364 CYS A O 1
ATOM 2576 N N . ASP A 1 365 ? 39.063 6.685 -63.726 1.00 90.62 365 ASP A N 1
ATOM 2577 C CA . ASP A 1 365 ? 39.641 7.895 -63.132 1.00 90.62 365 ASP A CA 1
ATOM 2578 C C . ASP A 1 365 ? 39.613 7.902 -61.595 1.00 90.62 365 ASP A C 1
ATOM 2580 O O . ASP A 1 365 ? 40.190 8.803 -60.986 1.00 90.62 365 ASP A O 1
ATOM 2584 N N . ASN A 1 366 ? 39.000 6.893 -60.960 1.00 88.25 366 ASN A N 1
ATOM 2585 C CA . ASN A 1 366 ? 38.800 6.817 -59.508 1.00 88.25 366 ASN A CA 1
ATOM 2586 C C . ASN A 1 366 ? 38.189 8.109 -58.940 1.00 88.25 366 ASN A C 1
ATOM 2588 O O . ASN A 1 366 ? 38.623 8.607 -57.899 1.00 88.25 366 ASN A O 1
ATOM 2592 N N . ALA A 1 367 ? 37.203 8.673 -59.638 1.00 89.69 367 ALA A N 1
ATOM 2593 C CA . ALA A 1 367 ? 36.430 9.805 -59.149 1.00 89.69 367 ALA A CA 1
ATOM 2594 C C . ALA A 1 367 ? 35.083 9.338 -58.575 1.00 89.69 367 ALA A C 1
ATOM 2596 O O . ALA A 1 367 ? 34.526 8.302 -58.949 1.00 89.69 367 ALA A O 1
ATOM 2597 N N . CYS A 1 368 ? 34.544 10.112 -57.637 1.00 90.75 368 CYS A N 1
ATOM 2598 C CA . CYS A 1 368 ? 33.250 9.838 -57.020 1.00 90.75 368 CYS A CA 1
ATOM 2599 C C . CYS A 1 368 ? 32.115 9.921 -58.044 1.00 90.75 368 CYS A C 1
ATOM 2601 O O . CYS A 1 368 ? 32.018 10.901 -58.783 1.00 90.75 368 CYS A O 1
ATOM 2603 N N . GLY A 1 369 ? 31.265 8.891 -58.094 1.00 84.38 369 GLY A N 1
ATOM 2604 C CA . GLY A 1 369 ? 30.154 8.800 -59.050 1.00 84.38 369 GLY A CA 1
ATOM 2605 C C . GLY A 1 369 ? 30.575 8.624 -60.516 1.00 84.38 369 GLY A C 1
ATOM 2606 O O . GLY A 1 369 ? 29.738 8.765 -61.412 1.00 84.38 369 GLY A O 1
ATOM 2607 N N . SER A 1 370 ? 31.851 8.335 -60.783 1.00 89.50 370 SER A N 1
ATOM 2608 C CA . SER A 1 370 ? 32.333 8.162 -62.148 1.00 89.50 370 SER A CA 1
ATOM 2609 C C . SER A 1 370 ? 31.849 6.848 -62.749 1.00 89.50 370 SER A C 1
ATOM 2611 O O . SER A 1 370 ? 31.969 5.766 -62.179 1.00 89.50 370 SER A O 1
ATOM 2613 N N . THR A 1 371 ? 31.311 6.957 -63.956 1.00 89.50 371 THR A N 1
ATOM 2614 C CA . THR A 1 371 ? 30.965 5.813 -64.809 1.00 89.50 371 THR A CA 1
ATOM 2615 C C . THR A 1 371 ? 31.922 5.697 -65.989 1.00 89.50 371 THR A C 1
ATOM 2617 O O . THR A 1 371 ? 31.675 4.911 -66.904 1.00 89.50 371 THR A O 1
ATOM 2620 N N . LEU A 1 372 ? 33.002 6.491 -65.985 1.00 89.94 372 LEU A N 1
ATOM 2621 C CA . LEU A 1 372 ? 33.987 6.476 -67.050 1.00 89.94 372 LEU A CA 1
ATOM 2622 C C . LEU A 1 372 ? 34.664 5.113 -67.090 1.00 89.94 372 LEU A C 1
ATOM 2624 O O . LEU A 1 372 ? 35.080 4.558 -66.073 1.00 89.94 372 LEU A O 1
ATOM 2628 N N . VAL A 1 373 ? 34.765 4.583 -68.297 1.00 87.38 373 VAL A N 1
ATOM 2629 C CA . VAL A 1 373 ? 35.486 3.356 -68.598 1.00 87.38 373 VAL A CA 1
ATOM 2630 C C . VAL A 1 373 ? 36.592 3.690 -69.579 1.00 87.38 373 VAL A C 1
ATOM 2632 O O . VAL A 1 373 ? 36.491 4.664 -70.332 1.00 87.38 373 VAL A O 1
ATOM 2635 N N . ASP A 1 374 ? 37.646 2.889 -69.545 1.00 88.44 374 ASP A N 1
ATOM 2636 C CA . ASP A 1 374 ? 38.672 2.952 -70.569 1.00 88.44 374 ASP A CA 1
ATOM 2637 C C . ASP A 1 374 ? 38.052 2.581 -71.916 1.00 88.44 374 ASP A C 1
ATOM 2639 O O . ASP A 1 374 ? 37.296 1.606 -72.026 1.00 88.44 374 ASP A O 1
ATOM 2643 N N . ASP A 1 375 ? 38.360 3.365 -72.944 1.00 87.00 375 ASP A N 1
ATOM 2644 C CA . ASP A 1 375 ? 38.052 2.978 -74.312 1.00 87.00 375 ASP A CA 1
ATOM 2645 C C . ASP A 1 375 ? 38.986 1.849 -74.794 1.00 87.00 375 ASP A C 1
ATOM 2647 O O . ASP A 1 375 ? 39.833 1.332 -74.058 1.00 87.00 375 ASP A O 1
ATOM 2651 N N . ALA A 1 376 ? 38.843 1.433 -76.055 1.00 85.25 376 ALA A N 1
ATOM 2652 C CA . ALA A 1 376 ? 39.667 0.363 -76.624 1.00 85.25 376 ALA A CA 1
ATOM 2653 C C . ALA A 1 376 ? 41.180 0.676 -76.623 1.00 85.25 376 ALA A C 1
ATOM 2655 O O . ALA A 1 376 ? 41.990 -0.246 -76.738 1.00 85.25 376 ALA A O 1
ATOM 2656 N N . CYS A 1 377 ? 41.548 1.950 -76.475 1.00 85.44 377 CYS A N 1
ATOM 2657 C CA . CYS A 1 377 ? 42.914 2.448 -76.438 1.00 85.44 377 CYS A CA 1
ATOM 2658 C C . CYS A 1 377 ? 43.441 2.719 -75.027 1.00 85.44 377 CYS A C 1
ATOM 2660 O O . CYS A 1 377 ? 44.596 3.124 -74.876 1.00 85.44 377 CYS A O 1
ATOM 2662 N N . GLY A 1 378 ? 42.641 2.444 -73.993 1.00 85.44 378 GLY A N 1
ATOM 2663 C CA . GLY A 1 378 ? 43.031 2.671 -72.606 1.00 85.44 378 GLY A CA 1
ATOM 2664 C C . GLY A 1 378 ? 42.904 4.130 -72.169 1.00 85.44 378 GLY A C 1
ATOM 2665 O O . GLY A 1 378 ? 43.495 4.503 -71.156 1.00 85.44 378 GLY A O 1
ATOM 2666 N N . VAL A 1 379 ? 42.190 4.969 -72.929 1.00 87.69 379 VAL A N 1
ATOM 2667 C CA . VAL A 1 379 ? 41.912 6.351 -72.528 1.00 87.69 379 VAL A CA 1
ATOM 2668 C C . VAL A 1 379 ? 40.633 6.378 -71.713 1.00 87.69 379 VAL A C 1
ATOM 2670 O O . VAL A 1 379 ? 39.553 6.030 -72.194 1.00 87.69 379 VAL A O 1
ATOM 2673 N N . CYS A 1 380 ? 40.747 6.838 -70.471 1.00 89.88 380 CYS A N 1
ATOM 2674 C CA . CYS A 1 380 ? 39.602 6.966 -69.588 1.00 89.88 380 CYS A CA 1
ATOM 2675 C C . CYS A 1 380 ? 38.605 8.010 -70.114 1.00 89.88 380 CYS A C 1
ATOM 2677 O O . CYS A 1 380 ? 38.945 9.188 -70.240 1.00 89.88 380 CYS A O 1
ATOM 2679 N N . GLY A 1 381 ? 37.376 7.583 -70.428 1.00 84.56 381 GLY A N 1
ATOM 2680 C CA . GLY A 1 381 ? 36.363 8.455 -71.034 1.00 84.56 381 GLY A CA 1
ATOM 2681 C C . GLY A 1 381 ? 36.666 8.870 -72.478 1.00 84.56 381 GLY A C 1
ATOM 2682 O O . GLY A 1 381 ? 36.076 9.839 -72.959 1.00 84.56 381 GLY A O 1
ATOM 2683 N N . GLY A 1 382 ? 37.583 8.167 -73.149 1.00 84.25 382 GLY A N 1
ATOM 2684 C CA . GLY A 1 382 ? 37.891 8.376 -74.560 1.00 84.25 382 GLY A CA 1
ATOM 2685 C C . GLY A 1 382 ? 36.696 8.060 -75.462 1.00 84.25 382 GLY A C 1
ATOM 2686 O O . GLY A 1 382 ? 35.850 7.220 -75.149 1.00 84.25 382 GLY A O 1
ATOM 2687 N N . ASP A 1 383 ? 36.612 8.754 -76.596 1.00 81.06 383 ASP A N 1
ATOM 2688 C CA . ASP A 1 383 ? 35.601 8.514 -77.630 1.00 81.06 383 ASP A CA 1
ATOM 2689 C C . ASP A 1 383 ? 36.089 7.540 -78.720 1.00 81.06 383 ASP A C 1
ATOM 2691 O O . ASP A 1 383 ? 35.400 7.337 -79.723 1.00 81.06 383 ASP A O 1
ATOM 2695 N N . GLY A 1 384 ? 37.257 6.914 -78.516 1.00 77.06 384 GLY A N 1
ATOM 2696 C CA . GLY A 1 384 ? 37.882 5.991 -79.459 1.00 77.06 384 GLY A CA 1
ATOM 2697 C C . GLY A 1 384 ? 38.564 6.666 -80.651 1.00 77.06 384 GLY A C 1
ATOM 2698 O O . GLY A 1 384 ? 38.946 5.971 -81.591 1.00 77.06 384 GLY A O 1
ATOM 2699 N N . SER A 1 385 ? 38.730 7.994 -80.642 1.00 81.19 385 SER A N 1
ATOM 2700 C CA . SER A 1 385 ? 39.413 8.728 -81.722 1.00 81.19 385 SER A CA 1
ATOM 2701 C C . SER A 1 385 ? 40.917 8.461 -81.797 1.00 81.19 385 SER A C 1
ATOM 2703 O O . SER A 1 385 ? 41.551 8.805 -82.795 1.00 81.19 385 SER A O 1
ATOM 2705 N N . ASP A 1 386 ? 41.494 7.876 -80.750 1.00 81.56 386 ASP A N 1
ATOM 2706 C CA . ASP A 1 386 ? 42.927 7.613 -80.651 1.00 81.56 386 ASP A CA 1
ATOM 2707 C C . ASP A 1 386 ? 43.402 6.492 -81.588 1.00 81.56 386 ASP A C 1
ATOM 2709 O O . ASP A 1 386 ? 44.600 6.394 -81.849 1.00 81.56 386 ASP A O 1
ATOM 2713 N N . ASP A 1 387 ? 42.491 5.683 -82.144 1.00 83.25 387 ASP A N 1
ATOM 2714 C CA . ASP A 1 387 ? 42.788 4.744 -83.230 1.00 83.25 387 ASP A CA 1
ATOM 2715 C C . ASP A 1 387 ? 42.156 5.209 -84.548 1.00 83.25 387 ASP A C 1
ATOM 2717 O O . ASP A 1 387 ? 40.994 4.946 -84.863 1.00 83.25 387 ASP A O 1
ATOM 2721 N N . VAL A 1 388 ? 42.966 5.870 -85.373 1.00 82.50 388 VAL A N 1
ATOM 2722 C CA . VAL A 1 388 ? 42.592 6.306 -86.729 1.00 82.50 388 VAL A CA 1
ATOM 2723 C C . VAL A 1 388 ? 42.829 5.222 -87.798 1.00 82.50 388 VAL A C 1
ATOM 2725 O O . VAL A 1 388 ? 42.958 5.532 -88.984 1.00 82.50 388 VAL A O 1
ATOM 2728 N N . GLY A 1 389 ? 42.879 3.945 -87.397 1.00 81.25 389 GLY A N 1
ATOM 2729 C CA . GLY A 1 389 ? 43.029 2.778 -88.277 1.00 81.25 389 GLY A CA 1
ATOM 2730 C C . GLY A 1 389 ? 44.442 2.190 -88.333 1.00 81.25 389 GLY A C 1
ATOM 2731 O O . GLY A 1 389 ? 44.719 1.352 -89.192 1.00 81.25 389 GLY A O 1
ATOM 2732 N N . CYS A 1 390 ? 45.326 2.626 -87.435 1.00 86.06 390 CYS A N 1
ATOM 2733 C CA . CYS A 1 390 ? 46.741 2.246 -87.377 1.00 86.06 390 CYS A CA 1
ATOM 2734 C C . CYS A 1 390 ? 47.186 1.761 -85.991 1.00 86.06 390 CYS A C 1
ATOM 2736 O O . CYS A 1 390 ? 48.371 1.499 -85.787 1.00 86.06 390 CYS A O 1
ATOM 2738 N N . GLY A 1 391 ? 46.239 1.596 -85.065 1.00 80.38 391 GLY A N 1
ATOM 2739 C CA . GLY A 1 391 ? 46.508 1.349 -83.659 1.00 80.38 391 GLY A CA 1
ATOM 2740 C C . GLY A 1 391 ? 46.475 2.640 -82.846 1.00 80.38 391 GLY A C 1
ATOM 2741 O O . GLY A 1 391 ? 46.616 3.747 -83.364 1.00 80.38 391 GLY A O 1
ATOM 2742 N N . CYS A 1 392 ? 46.263 2.474 -81.547 1.00 86.69 392 CYS A N 1
ATOM 2743 C CA . CYS A 1 392 ? 46.088 3.571 -80.608 1.00 86.69 392 CYS A CA 1
ATOM 2744 C C . CYS A 1 392 ? 47.313 4.487 -80.542 1.00 86.69 392 CYS A C 1
ATOM 2746 O O . CYS A 1 392 ? 48.432 4.013 -80.343 1.00 86.69 392 CYS A O 1
ATOM 2748 N N . PHE A 1 393 ? 47.072 5.794 -80.647 1.00 83.75 393 PHE A N 1
ATOM 2749 C CA . PHE A 1 393 ? 48.069 6.871 -80.625 1.00 83.75 393 PHE A CA 1
ATOM 2750 C C . PHE A 1 393 ? 49.096 6.829 -81.764 1.00 83.75 393 PHE A C 1
ATOM 2752 O O . PHE A 1 393 ? 50.099 7.546 -81.716 1.00 83.75 393 PHE A O 1
ATOM 2759 N N . GLU A 1 394 ? 48.848 6.029 -82.799 1.00 84.25 394 GLU A N 1
ATOM 2760 C CA . GLU A 1 394 ? 49.692 5.972 -83.986 1.00 84.25 394 GLU A CA 1
ATOM 2761 C C . GLU A 1 394 ? 49.221 6.972 -85.046 1.00 84.25 394 GLU A C 1
ATOM 2763 O O . GLU A 1 394 ? 48.042 7.318 -85.157 1.00 84.25 394 GLU A O 1
ATOM 2768 N N . ALA A 1 395 ? 50.160 7.451 -85.863 1.00 83.00 395 ALA A N 1
ATOM 2769 C CA . ALA A 1 395 ? 49.812 8.304 -86.989 1.00 83.00 395 ALA A CA 1
ATOM 2770 C C . ALA A 1 395 ? 48.970 7.512 -88.000 1.00 83.00 395 ALA A C 1
ATOM 2772 O O . ALA A 1 395 ? 49.349 6.416 -88.419 1.00 83.00 395 ALA A O 1
ATOM 2773 N N . GLY A 1 396 ? 47.842 8.094 -88.412 1.00 83.56 396 GLY A N 1
ATOM 2774 C CA . GLY A 1 396 ? 46.954 7.474 -89.390 1.00 83.56 396 GLY A CA 1
ATOM 2775 C C . GLY A 1 396 ? 47.615 7.221 -90.749 1.00 83.56 396 GLY A C 1
ATOM 2776 O O . GLY A 1 396 ? 48.745 7.661 -90.997 1.00 83.56 396 GLY A O 1
ATOM 2777 N N . PRO A 1 397 ? 46.910 6.519 -91.650 1.00 88.81 397 PRO A N 1
ATOM 2778 C CA . PRO A 1 397 ? 47.361 6.303 -93.019 1.00 88.81 397 PRO A CA 1
ATOM 2779 C C . PRO A 1 397 ? 47.722 7.633 -93.694 1.00 88.81 397 PRO A C 1
ATOM 2781 O O . PRO A 1 397 ? 46.923 8.573 -93.693 1.00 88.81 397 PRO A O 1
ATOM 2784 N N . SER A 1 398 ? 48.934 7.736 -94.239 1.00 87.06 398 SER A N 1
ATOM 2785 C CA . SER A 1 398 ? 49.423 8.955 -94.891 1.00 87.06 398 SER A CA 1
ATOM 2786 C C . SER A 1 398 ? 50.360 8.638 -96.060 1.00 87.06 398 SER A C 1
ATOM 2788 O O . SER A 1 398 ? 50.565 7.480 -96.411 1.00 87.06 398 SER A O 1
ATOM 2790 N N . GLY A 1 399 ? 50.920 9.677 -96.688 1.00 86.19 399 GLY A N 1
ATOM 2791 C CA . GLY A 1 399 ? 51.772 9.537 -97.871 1.00 86.19 399 GLY A CA 1
ATOM 2792 C C . GLY A 1 399 ? 50.984 9.224 -99.147 1.00 86.19 399 GLY A C 1
ATOM 2793 O O . GLY A 1 399 ? 49.760 9.276 -99.171 1.00 86.19 399 GLY A O 1
ATOM 2794 N N . CYS A 1 400 ? 51.692 8.940 -100.240 1.00 87.12 400 CYS A N 1
ATOM 2795 C CA . CYS A 1 400 ? 51.082 8.496 -101.501 1.00 87.12 400 CYS A CA 1
ATOM 2796 C C . CYS A 1 400 ? 50.776 6.988 -101.550 1.00 87.12 400 CYS A C 1
ATOM 2798 O O . CYS A 1 400 ? 50.295 6.507 -102.577 1.00 87.12 400 CYS A O 1
ATOM 2800 N N . ASP A 1 401 ? 51.078 6.250 -100.479 1.00 89.31 401 ASP A N 1
ATOM 2801 C CA . ASP A 1 401 ? 50.889 4.802 -100.345 1.00 89.31 401 ASP A CA 1
ATOM 2802 C C . ASP A 1 401 ? 49.866 4.402 -99.264 1.00 89.31 401 ASP A C 1
ATOM 2804 O O . ASP A 1 401 ? 49.630 3.210 -99.091 1.00 89.31 401 ASP A O 1
ATOM 2808 N N . ASP A 1 402 ? 49.258 5.371 -98.566 1.00 86.31 402 ASP A N 1
ATOM 2809 C CA . ASP A 1 402 ? 48.261 5.171 -97.500 1.00 86.31 402 ASP A CA 1
ATOM 2810 C C . ASP A 1 402 ? 48.715 4.183 -96.402 1.00 86.31 402 ASP A C 1
ATOM 2812 O O . ASP A 1 402 ? 47.909 3.479 -95.789 1.00 86.31 402 ASP A O 1
ATOM 2816 N N . THR A 1 403 ? 50.020 4.128 -96.124 1.00 88.38 403 THR A N 1
ATOM 2817 C CA . THR A 1 403 ? 50.564 3.351 -95.002 1.00 88.38 403 THR A CA 1
ATOM 2818 C C . THR A 1 403 ? 50.605 4.223 -93.744 1.00 88.38 403 THR A C 1
ATOM 2820 O O . THR A 1 403 ? 50.875 5.425 -93.815 1.00 88.38 403 THR A O 1
ATOM 2823 N N . CYS A 1 404 ? 50.363 3.626 -92.574 1.00 89.00 404 CYS A N 1
ATOM 2824 C CA . CYS A 1 404 ? 50.433 4.292 -91.269 1.00 89.00 404 CYS A CA 1
ATOM 2825 C C . CYS A 1 404 ? 51.743 5.078 -91.089 1.00 89.00 404 CYS A C 1
ATOM 2827 O O . CYS A 1 404 ? 52.830 4.500 -91.160 1.00 89.00 404 CYS A O 1
ATOM 2829 N N . GLY A 1 405 ? 51.642 6.397 -90.885 1.00 85.00 405 GLY A N 1
ATOM 2830 C CA . GLY A 1 405 ? 52.791 7.283 -90.659 1.00 85.00 405 GLY A CA 1
ATOM 2831 C C . GLY A 1 405 ? 53.731 7.489 -91.857 1.00 85.00 405 GLY A C 1
ATOM 2832 O O . GLY A 1 405 ? 54.840 8.004 -91.682 1.00 85.00 405 GLY A O 1
ATOM 2833 N N . SER A 1 406 ? 53.334 7.102 -93.074 1.00 88.69 406 SER A N 1
ATOM 2834 C CA . SER A 1 406 ? 54.178 7.272 -94.260 1.00 88.69 406 SER A CA 1
ATOM 2835 C C . SER A 1 406 ? 54.346 8.741 -94.656 1.00 88.69 406 SER A C 1
ATOM 2837 O O . SER A 1 406 ? 53.411 9.543 -94.643 1.00 88.69 406 SER A O 1
ATOM 2839 N N . THR A 1 407 ? 55.568 9.090 -95.055 1.00 88.00 407 THR A N 1
ATOM 2840 C CA . THR A 1 407 ? 55.937 10.418 -95.573 1.00 88.00 407 THR A CA 1
ATOM 2841 C C . THR A 1 407 ? 56.256 10.390 -97.069 1.00 88.00 407 THR A C 1
ATOM 2843 O O . THR A 1 407 ? 56.753 11.378 -97.614 1.00 88.00 407 THR A O 1
ATOM 2846 N N . LEU A 1 408 ? 55.991 9.265 -97.744 1.00 88.25 408 LEU A N 1
ATOM 2847 C CA . LEU A 1 408 ? 56.261 9.111 -99.170 1.00 88.25 408 LEU A CA 1
ATOM 2848 C C . LEU A 1 408 ? 55.420 10.092 -99.991 1.00 88.25 408 LEU A C 1
ATOM 2850 O O . LEU A 1 408 ? 54.232 10.287 -99.738 1.00 88.25 408 LEU A O 1
ATOM 2854 N N . ALA A 1 409 ? 56.045 10.690 -101.003 1.00 84.12 409 ALA A N 1
ATOM 2855 C CA . ALA A 1 409 ? 55.406 11.616 -101.926 1.00 84.12 409 ALA A CA 1
ATOM 2856 C C . ALA A 1 409 ? 55.604 11.160 -103.373 1.00 84.12 409 ALA A C 1
ATOM 2858 O O . ALA A 1 409 ? 56.570 10.467 -103.707 1.00 84.12 409 ALA A O 1
ATOM 2859 N N . THR A 1 410 ? 54.673 11.554 -104.233 1.00 87.50 410 THR A N 1
ATOM 2860 C CA . THR A 1 410 ? 54.746 11.289 -105.667 1.00 87.50 410 THR A CA 1
ATOM 2861 C C . THR A 1 410 ? 55.817 12.169 -106.305 1.00 87.50 410 THR A C 1
ATOM 2863 O O . THR A 1 410 ? 55.824 13.385 -106.103 1.00 87.50 410 THR A O 1
ATOM 2866 N N . ASP A 1 411 ? 56.717 11.566 -107.081 1.00 84.69 411 ASP A N 1
ATOM 2867 C CA . ASP A 1 411 ? 57.733 12.297 -107.834 1.00 84.69 411 ASP A CA 1
ATOM 2868 C C . ASP A 1 411 ? 57.147 13.011 -109.068 1.00 84.69 411 ASP A C 1
ATOM 2870 O O . ASP A 1 411 ? 55.969 12.877 -109.414 1.00 84.69 411 ASP A O 1
ATOM 2874 N N . SER A 1 412 ? 57.976 13.787 -109.769 1.00 83.12 412 SER A N 1
ATOM 2875 C CA . SER A 1 412 ? 57.561 14.536 -110.962 1.00 83.12 412 SER A CA 1
ATOM 2876 C C . SER A 1 412 ? 57.185 13.663 -112.164 1.00 83.12 412 SER A C 1
ATOM 2878 O O . SER A 1 412 ? 56.554 14.172 -113.091 1.00 83.12 412 SER A O 1
ATOM 2880 N N . CYS A 1 413 ? 57.559 12.379 -112.171 1.00 81.00 413 CYS A N 1
ATOM 2881 C CA . CYS A 1 413 ? 57.122 11.423 -113.188 1.00 81.00 413 CYS A CA 1
ATOM 2882 C C . CYS A 1 413 ? 55.829 10.681 -112.754 1.00 81.00 413 CYS A C 1
ATOM 2884 O O . CYS A 1 413 ? 55.333 9.841 -113.505 1.00 81.00 413 CYS A O 1
ATOM 2886 N N . GLY A 1 414 ? 55.248 11.000 -111.588 1.00 82.38 414 GLY A N 1
ATOM 2887 C CA . GLY A 1 414 ? 53.981 10.439 -111.111 1.00 82.38 414 GLY A CA 1
ATOM 2888 C C . GLY A 1 414 ? 54.109 9.154 -110.285 1.00 82.38 414 GLY A C 1
ATOM 2889 O O . GLY A 1 414 ? 53.100 8.488 -110.058 1.00 82.38 414 GLY A O 1
ATOM 2890 N N . VAL A 1 415 ? 55.313 8.789 -109.830 1.00 86.12 415 VAL A N 1
ATOM 2891 C CA . VAL A 1 415 ? 55.566 7.548 -109.080 1.00 86.12 415 VAL A CA 1
ATOM 2892 C C . VAL A 1 415 ? 55.734 7.842 -107.588 1.00 86.12 415 VAL A C 1
ATOM 2894 O O . VAL A 1 415 ? 56.524 8.701 -107.202 1.00 86.12 415 VAL A O 1
ATOM 2897 N N . CYS A 1 416 ? 55.010 7.116 -106.730 1.00 88.25 416 CYS A N 1
ATOM 2898 C CA . CYS A 1 416 ? 55.152 7.223 -105.276 1.00 88.25 416 CYS A CA 1
ATOM 2899 C C . CYS A 1 416 ? 56.556 6.769 -104.834 1.00 88.25 416 CYS A C 1
ATOM 2901 O O . CYS A 1 416 ? 56.934 5.624 -105.083 1.00 88.25 416 CYS A O 1
ATOM 2903 N N . GLY A 1 417 ? 57.344 7.669 -104.231 1.00 84.38 417 GLY A N 1
ATOM 2904 C CA . GLY A 1 417 ? 58.730 7.399 -103.821 1.00 84.38 417 GLY A CA 1
ATOM 2905 C C . GLY A 1 417 ? 59.748 7.283 -104.969 1.00 84.38 417 GLY A C 1
ATOM 2906 O O . GLY A 1 417 ? 60.825 6.726 -104.760 1.00 84.38 417 GLY A O 1
ATOM 2907 N N . GLY A 1 418 ? 59.415 7.757 -106.176 1.00 83.12 418 GLY A N 1
ATOM 2908 C CA . GLY A 1 418 ? 60.305 7.694 -107.341 1.00 83.12 418 GLY A CA 1
ATOM 2909 C C . GLY A 1 418 ? 61.460 8.711 -107.321 1.00 83.12 418 GLY A C 1
ATOM 2910 O O . GLY A 1 418 ? 61.445 9.686 -106.569 1.00 83.12 418 GLY A O 1
ATOM 2911 N N . ASP A 1 419 ? 62.481 8.472 -108.154 1.00 80.62 419 ASP A N 1
ATOM 2912 C CA . ASP A 1 419 ? 63.696 9.298 -108.262 1.00 80.62 419 ASP A CA 1
ATOM 2913 C C . ASP A 1 419 ? 63.714 10.244 -109.483 1.00 80.62 419 ASP A C 1
ATOM 2915 O O . ASP A 1 419 ? 64.719 10.910 -109.743 1.00 80.62 419 ASP A O 1
ATOM 2919 N N . GLY A 1 420 ? 62.615 10.316 -110.244 1.00 76.56 420 GLY A N 1
ATOM 2920 C CA . GLY A 1 420 ? 62.467 11.204 -111.400 1.00 76.56 420 GLY A CA 1
ATOM 2921 C C . GLY A 1 420 ? 63.229 10.798 -112.671 1.00 76.56 420 GLY A C 1
ATOM 2922 O O . GLY A 1 420 ? 63.226 11.558 -113.642 1.00 76.56 420 GLY A O 1
ATOM 2923 N N . THR A 1 421 ? 63.881 9.630 -112.720 1.00 75.69 421 THR A N 1
ATOM 2924 C CA . THR A 1 421 ? 64.718 9.234 -113.877 1.00 75.69 421 THR A CA 1
ATOM 2925 C C . THR A 1 421 ? 63.966 8.513 -114.996 1.00 75.69 421 THR A C 1
ATOM 2927 O O . THR A 1 421 ? 64.465 8.403 -116.118 1.00 75.69 421 THR A O 1
ATOM 2930 N N . SER A 1 422 ? 62.740 8.064 -114.738 1.00 73.94 422 SER A N 1
ATOM 2931 C CA . SER A 1 422 ? 61.945 7.261 -115.674 1.00 73.94 422 SER A CA 1
ATOM 2932 C C . SER A 1 422 ? 61.430 8.032 -116.901 1.00 73.94 422 SER A C 1
ATOM 2934 O O . SER A 1 422 ? 60.852 7.416 -117.796 1.00 73.94 422 SER A O 1
ATOM 2936 N N . CYS A 1 423 ? 61.652 9.354 -116.982 1.00 74.81 423 CYS A N 1
ATOM 2937 C CA . CYS A 1 423 ? 61.058 10.224 -117.999 1.00 74.81 423 CYS A CA 1
ATOM 2938 C C . CYS A 1 423 ? 62.038 11.073 -118.880 1.00 74.81 423 CYS A C 1
ATOM 2940 O O . CYS A 1 423 ? 61.631 12.112 -119.396 1.00 74.81 423 CYS A O 1
ATOM 2942 N N . VAL A 1 424 ? 63.298 10.644 -119.138 1.00 73.12 424 VAL A N 1
ATOM 2943 C CA . VAL A 1 424 ? 64.326 11.394 -119.941 1.00 73.12 424 VAL A CA 1
ATOM 2944 C C . VAL A 1 424 ? 64.754 10.694 -121.272 1.00 73.12 424 VAL A C 1
ATOM 2946 O O . VAL A 1 424 ? 64.956 9.483 -121.288 1.00 73.12 424 VAL A O 1
ATOM 2949 N N . ILE A 1 425 ? 64.944 11.436 -122.392 1.00 72.19 425 ILE A N 1
ATOM 2950 C CA . ILE A 1 425 ? 65.243 10.944 -123.782 1.00 72.19 425 ILE A CA 1
ATOM 2951 C C . ILE A 1 425 ? 66.602 11.484 -124.329 1.00 72.19 425 ILE A C 1
ATOM 2953 O O . ILE A 1 425 ? 66.923 12.637 -124.055 1.00 72.19 425 ILE A O 1
ATOM 2957 N N . ASN A 1 426 ? 67.382 10.715 -125.132 1.00 73.00 426 ASN A N 1
ATOM 2958 C CA . ASN A 1 426 ? 68.710 11.118 -125.679 1.00 73.00 426 ASN A CA 1
ATOM 2959 C C . ASN A 1 426 ? 68.993 10.639 -127.147 1.00 73.00 426 ASN A C 1
ATOM 2961 O O . ASN A 1 426 ? 68.575 9.536 -127.516 1.00 73.00 426 ASN A O 1
ATOM 2965 N N . VAL A 1 427 ? 69.701 11.446 -127.969 1.00 74.31 427 VAL A N 1
ATOM 2966 C CA . VAL A 1 427 ? 70.013 11.246 -129.421 1.00 74.31 427 VAL A CA 1
ATOM 2967 C C . VAL A 1 427 ? 71.444 11.727 -129.755 1.00 74.31 427 VAL A C 1
ATOM 2969 O O . VAL A 1 427 ? 71.763 12.874 -129.448 1.00 74.31 427 VAL A O 1
ATOM 2972 N N . ASP A 1 428 ? 72.275 10.901 -130.417 1.00 78.88 428 ASP A N 1
ATOM 2973 C CA . ASP A 1 428 ? 73.702 11.179 -130.715 1.00 78.88 428 ASP A CA 1
ATOM 2974 C C . ASP A 1 428 ? 74.146 10.789 -132.161 1.00 78.88 428 ASP A C 1
ATOM 2976 O O . ASP A 1 428 ? 73.647 9.811 -132.730 1.00 78.88 428 ASP A O 1
ATOM 2980 N N . PHE A 1 429 ? 75.085 11.539 -132.772 1.00 79.06 429 PHE A N 1
ATOM 2981 C CA . PHE A 1 429 ? 75.527 11.416 -134.187 1.00 79.06 429 PHE A CA 1
ATOM 2982 C C . PHE A 1 429 ? 77.035 11.706 -134.390 1.00 79.06 429 PHE A C 1
ATOM 2984 O O . PHE A 1 429 ? 77.525 12.748 -133.955 1.00 79.06 429 PHE A O 1
ATOM 2991 N N . SER A 1 430 ? 77.774 10.839 -135.109 1.00 81.00 430 SER A N 1
ATOM 2992 C CA . SER A 1 430 ? 79.230 10.996 -135.346 1.00 81.00 430 SER A CA 1
ATOM 2993 C C . SER A 1 430 ? 79.765 10.367 -136.658 1.00 81.00 430 SER A C 1
ATOM 2995 O O . SER A 1 430 ? 79.090 9.562 -137.300 1.00 81.00 430 SER A O 1
ATOM 2997 N N . LEU A 1 431 ? 80.990 10.748 -137.072 1.00 77.31 431 LEU A N 1
ATOM 2998 C CA . LEU A 1 431 ? 81.704 10.269 -138.278 1.00 77.31 431 LEU A CA 1
ATOM 2999 C C . LEU A 1 431 ? 83.058 9.627 -137.904 1.00 77.31 431 LEU A C 1
ATOM 3001 O O . LEU A 1 431 ? 83.745 10.156 -137.028 1.00 77.31 431 LEU A O 1
ATOM 3005 N N . GLY A 1 432 ? 83.469 8.545 -138.584 1.00 77.38 432 GLY A N 1
ATOM 3006 C CA . GLY A 1 432 ? 84.734 7.828 -138.321 1.00 77.38 432 GLY A CA 1
ATOM 3007 C C . GLY A 1 432 ? 85.461 7.319 -139.579 1.00 77.38 432 GLY A C 1
ATOM 3008 O O . GLY A 1 432 ? 84.854 7.193 -140.637 1.00 77.38 432 GLY A O 1
ATOM 3009 N N . ASP A 1 433 ? 86.768 7.048 -139.472 1.00 71.56 433 ASP A N 1
ATOM 3010 C CA . ASP A 1 433 ? 87.629 6.556 -140.570 1.00 71.56 433 ASP A CA 1
ATOM 3011 C C . ASP A 1 433 ? 87.560 5.021 -140.703 1.00 71.56 433 ASP A C 1
ATOM 3013 O O . ASP A 1 433 ? 87.646 4.303 -139.702 1.00 71.56 433 ASP A O 1
ATOM 3017 N N . ALA A 1 434 ? 87.419 4.511 -141.928 1.00 69.81 434 ALA A N 1
ATOM 3018 C CA . ALA A 1 434 ? 87.356 3.085 -142.236 1.00 69.81 434 ALA A CA 1
ATOM 3019 C C . ALA A 1 434 ? 88.694 2.594 -142.811 1.00 69.81 434 ALA A C 1
ATOM 3021 O O . ALA A 1 434 ? 89.268 3.205 -143.710 1.00 69.81 434 ALA A O 1
ATOM 3022 N N . ALA A 1 435 ? 89.160 1.423 -142.361 1.00 66.31 435 ALA A N 1
ATOM 3023 C CA . ALA A 1 435 ? 90.518 0.897 -142.590 1.00 66.31 435 ALA A CA 1
ATOM 3024 C C . ALA A 1 435 ? 90.985 0.770 -144.061 1.00 66.31 435 ALA A C 1
ATOM 3026 O O . ALA A 1 435 ? 92.174 0.584 -144.309 1.00 66.31 435 ALA A O 1
ATOM 3027 N N . ASN A 1 436 ? 90.076 0.884 -145.033 1.00 63.56 436 ASN A N 1
ATOM 3028 C CA . ASN A 1 436 ? 90.366 0.823 -146.468 1.00 63.56 436 ASN A CA 1
ATOM 3029 C C . ASN A 1 436 ? 90.315 2.207 -147.151 1.00 63.56 436 ASN A C 1
ATOM 3031 O O . ASN A 1 436 ? 90.213 2.273 -148.375 1.00 63.56 436 ASN A O 1
ATOM 3035 N N . GLY A 1 437 ? 90.353 3.298 -146.375 1.00 67.69 437 GLY A N 1
ATOM 3036 C CA . GLY A 1 437 ? 90.268 4.675 -146.875 1.00 67.69 437 GLY A CA 1
ATOM 3037 C C . GLY A 1 437 ? 88.840 5.169 -147.146 1.00 67.69 437 GLY A C 1
ATOM 3038 O O . GLY A 1 437 ? 88.653 6.038 -147.995 1.00 67.69 437 GLY A O 1
ATOM 3039 N N . GLY A 1 438 ? 87.832 4.604 -146.466 1.00 73.31 438 GLY A N 1
ATOM 3040 C CA . GLY A 1 438 ? 86.430 5.061 -146.506 1.00 73.31 438 GLY A CA 1
ATOM 3041 C C . GLY A 1 438 ? 86.034 5.851 -145.249 1.00 73.31 438 GLY A C 1
ATOM 3042 O O . GLY A 1 438 ? 86.784 5.866 -144.285 1.00 73.31 438 GLY A O 1
ATOM 3043 N N . VAL A 1 439 ? 84.855 6.485 -145.227 1.00 75.06 439 VAL A N 1
ATOM 3044 C CA . VAL A 1 439 ? 84.299 7.164 -144.034 1.00 75.06 439 VAL A CA 1
ATOM 3045 C C . VAL A 1 439 ? 82.983 6.496 -143.632 1.00 75.06 439 VAL A C 1
ATOM 3047 O O . VAL A 1 439 ? 82.076 6.403 -144.461 1.00 75.06 439 VAL A O 1
ATOM 3050 N N . ASP A 1 440 ? 82.873 6.088 -142.366 1.00 79.44 440 ASP A N 1
ATOM 3051 C C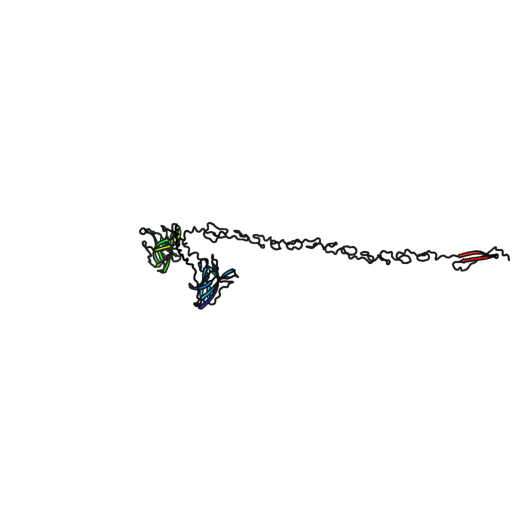A . ASP A 1 440 ? 81.663 5.517 -141.764 1.00 79.44 440 ASP A CA 1
ATOM 3052 C C . ASP A 1 440 ? 80.836 6.591 -141.034 1.00 79.44 440 ASP A C 1
ATOM 3054 O O . ASP A 1 440 ? 81.367 7.556 -140.474 1.00 79.44 440 ASP A O 1
ATOM 3058 N N . VAL A 1 441 ? 79.512 6.404 -141.015 1.00 78.44 441 VAL A N 1
ATOM 3059 C CA . VAL A 1 441 ? 78.542 7.288 -140.345 1.00 78.44 441 VAL A CA 1
ATOM 3060 C C . VAL A 1 441 ? 77.827 6.509 -139.238 1.00 78.44 441 VAL A C 1
ATOM 3062 O O . VAL A 1 441 ? 77.184 5.499 -139.527 1.00 78.44 441 VAL A O 1
ATOM 3065 N N . PHE A 1 442 ? 77.902 6.989 -137.990 1.00 79.69 442 PHE A N 1
ATOM 3066 C CA . PHE A 1 442 ? 77.272 6.368 -136.815 1.00 79.69 442 PHE A CA 1
ATOM 3067 C C . PHE A 1 442 ? 76.152 7.251 -136.238 1.00 79.69 442 PHE A C 1
ATOM 3069 O O . PHE A 1 442 ? 76.327 8.455 -136.053 1.00 79.69 442 PHE A O 1
ATOM 3076 N N . MET A 1 443 ? 75.012 6.642 -135.893 1.00 78.88 443 MET A N 1
ATOM 3077 C CA . MET A 1 443 ? 73.893 7.297 -135.200 1.00 78.88 443 MET A CA 1
ATOM 3078 C C . MET A 1 443 ? 73.333 6.377 -134.104 1.00 78.88 443 MET A C 1
ATOM 3080 O O . MET A 1 443 ? 73.027 5.2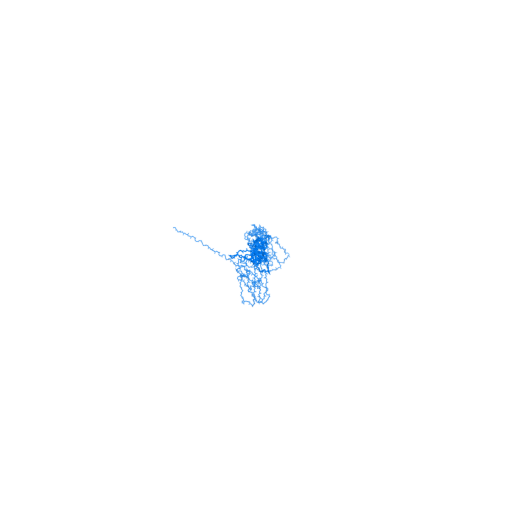17 -134.385 1.00 78.88 443 MET A O 1
ATOM 3084 N N . PHE A 1 444 ? 73.171 6.898 -132.881 1.00 78.44 444 PHE A N 1
ATOM 3085 C CA . PHE A 1 444 ? 72.606 6.183 -131.727 1.00 78.44 444 PHE A CA 1
ATOM 3086 C C . PHE A 1 444 ? 71.434 6.957 -131.116 1.00 78.44 444 PHE A C 1
ATOM 3088 O O . PHE A 1 444 ? 71.571 8.120 -130.747 1.00 78.44 444 PHE A O 1
ATOM 3095 N N . ASN A 1 445 ? 70.287 6.291 -130.953 1.00 74.69 445 ASN A N 1
ATOM 3096 C CA . ASN A 1 445 ? 69.080 6.876 -130.363 1.00 74.69 445 ASN A CA 1
ATOM 3097 C C . ASN A 1 445 ? 68.488 5.920 -129.318 1.00 74.69 445 ASN A C 1
ATOM 3099 O O . ASN A 1 445 ? 68.377 4.724 -129.595 1.00 74.69 445 ASN A O 1
ATOM 3103 N N . THR A 1 446 ? 68.055 6.426 -128.153 1.00 74.88 446 THR A N 1
ATOM 3104 C CA . THR A 1 446 ? 67.311 5.603 -127.169 1.00 74.88 446 THR A CA 1
ATOM 3105 C C . THR A 1 446 ? 65.830 5.446 -127.520 1.00 74.88 446 THR A C 1
ATOM 3107 O O . THR A 1 446 ? 65.133 4.651 -126.898 1.00 74.88 446 THR A O 1
ATOM 3110 N N . HIS A 1 447 ? 65.355 6.183 -128.529 1.00 74.81 447 HIS A N 1
ATOM 3111 C CA . HIS A 1 447 ? 63.988 6.156 -129.046 1.00 74.81 447 HIS A CA 1
ATOM 3112 C C . HIS A 1 447 ? 63.990 6.237 -130.589 1.00 74.81 447 HIS A C 1
ATOM 3114 O O . HIS A 1 447 ? 64.952 6.746 -131.169 1.00 74.81 447 HIS A O 1
ATOM 3120 N N . PRO A 1 448 ? 62.939 5.759 -131.285 1.00 72.12 448 PRO A N 1
ATOM 3121 C CA . PRO A 1 448 ? 62.857 5.812 -132.747 1.00 72.12 448 PRO A CA 1
ATOM 3122 C C . PRO A 1 448 ? 62.902 7.250 -133.289 1.00 72.12 448 PRO A C 1
ATOM 3124 O O . PRO A 1 448 ? 62.170 8.116 -132.815 1.00 72.12 448 PRO A O 1
ATOM 3127 N N . VAL A 1 449 ? 63.708 7.489 -134.327 1.00 76.44 449 VAL A N 1
ATOM 3128 C CA . VAL A 1 449 ? 63.750 8.761 -135.072 1.00 76.44 449 VAL A CA 1
ATOM 3129 C C . VAL A 1 449 ? 63.071 8.602 -136.433 1.00 76.44 449 VAL A C 1
ATOM 3131 O O . VAL A 1 449 ? 63.210 7.571 -137.088 1.00 76.44 449 VAL A O 1
ATOM 3134 N N . THR A 1 450 ? 62.320 9.614 -136.872 1.00 80.25 450 THR A N 1
ATOM 3135 C CA . THR A 1 450 ? 61.490 9.557 -138.093 1.00 80.25 450 THR A CA 1
ATOM 3136 C C . THR A 1 450 ? 62.252 9.831 -139.394 1.00 80.25 450 THR A C 1
ATOM 3138 O O . THR A 1 450 ? 61.729 9.558 -140.471 1.00 80.25 450 THR A O 1
ATOM 3141 N N . GLY A 1 451 ? 63.489 10.328 -139.322 1.00 69.88 451 GLY A N 1
ATOM 3142 C CA . GLY A 1 451 ? 64.371 10.517 -140.476 1.00 69.88 451 GLY A CA 1
ATOM 3143 C C . GLY A 1 451 ? 65.640 11.291 -140.118 1.00 69.88 451 GLY A C 1
ATOM 3144 O O . GLY A 1 451 ? 65.683 11.969 -139.094 1.00 69.88 451 GLY A O 1
ATOM 3145 N N . PHE A 1 452 ? 66.673 11.198 -140.961 1.00 78.81 452 PHE A N 1
ATOM 3146 C CA . PHE A 1 452 ? 67.899 11.996 -140.841 1.00 78.81 452 PHE A CA 1
ATOM 3147 C C . PHE A 1 452 ? 68.474 12.345 -142.227 1.00 78.81 452 PHE A C 1
ATOM 3149 O O . PHE A 1 452 ? 68.246 11.626 -143.200 1.00 78.81 452 PHE A O 1
ATOM 3156 N N . GLN A 1 453 ? 69.209 13.456 -142.326 1.00 73.25 453 GLN A N 1
ATOM 3157 C CA . GLN A 1 453 ? 69.901 13.918 -143.536 1.00 73.25 453 GLN A CA 1
ATOM 3158 C C . GLN A 1 453 ? 71.246 14.530 -143.130 1.00 73.25 453 GLN A C 1
ATOM 3160 O O . GLN A 1 453 ? 71.306 15.287 -142.165 1.00 73.25 453 GLN A O 1
ATOM 3165 N N . PHE A 1 454 ? 72.313 14.252 -143.882 1.00 76.62 454 PHE A N 1
ATOM 3166 C CA . PHE A 1 454 ? 73.605 14.925 -143.724 1.00 76.62 454 PHE A CA 1
ATOM 3167 C C . PHE A 1 454 ? 74.214 15.253 -145.094 1.00 76.62 454 PHE A C 1
ATOM 3169 O O . PHE A 1 454 ? 73.885 14.626 -146.102 1.00 76.62 454 PHE A O 1
ATOM 3176 N N . SER A 1 455 ? 75.085 16.260 -145.142 1.00 70.19 455 SER A N 1
ATOM 3177 C CA . SER A 1 455 ? 75.795 16.694 -146.349 1.00 70.19 455 SER A CA 1
ATOM 3178 C C . SER A 1 455 ? 77.296 16.674 -146.100 1.00 70.19 455 SER A C 1
ATOM 3180 O O . SER A 1 455 ? 77.744 17.216 -145.091 1.00 70.19 455 SER A O 1
ATOM 3182 N N . VAL A 1 456 ? 78.073 16.122 -147.031 1.00 74.44 456 VAL A N 1
ATOM 3183 C CA . VAL A 1 456 ? 79.540 16.167 -146.974 1.00 74.44 456 VAL A CA 1
ATOM 3184 C C . VAL A 1 456 ? 80.062 16.946 -148.177 1.00 74.44 456 VAL A C 1
ATOM 3186 O O . VAL A 1 456 ? 79.675 16.675 -149.311 1.00 74.44 456 VAL A O 1
ATOM 3189 N N . SER A 1 457 ? 80.929 17.929 -147.940 1.00 73.06 457 SER A N 1
ATOM 3190 C CA . SER A 1 457 ? 81.529 18.777 -148.977 1.00 73.06 457 SER A CA 1
ATOM 3191 C C . SER A 1 457 ? 83.047 18.828 -148.827 1.00 73.06 457 SER A C 1
ATOM 3193 O O . SER A 1 457 ? 83.543 18.833 -147.705 1.00 73.06 457 SER A O 1
ATOM 3195 N N . GLY A 1 458 ? 83.782 18.927 -149.939 1.00 68.69 458 GLY A N 1
ATOM 3196 C CA . GLY A 1 458 ? 85.238 19.132 -149.925 1.00 68.69 458 GLY A CA 1
ATOM 3197 C C . GLY A 1 458 ? 86.096 17.862 -149.843 1.00 68.69 458 GLY A C 1
ATOM 3198 O O . GLY A 1 458 ? 87.311 17.978 -149.706 1.00 68.69 458 GLY A O 1
ATOM 3199 N N . MET A 1 459 ? 85.509 16.665 -149.958 1.00 71.88 459 MET A N 1
ATOM 3200 C CA . MET A 1 459 ? 86.279 15.417 -150.057 1.00 71.88 459 MET A CA 1
ATOM 3201 C C . MET A 1 459 ? 86.774 15.177 -151.488 1.00 71.88 459 MET A C 1
ATOM 3203 O O . MET A 1 459 ? 85.989 15.209 -152.436 1.00 71.88 459 MET A O 1
ATOM 3207 N N . ASN A 1 460 ? 88.073 14.906 -151.635 1.00 67.62 460 ASN A N 1
ATOM 3208 C CA . ASN A 1 460 ? 88.665 14.415 -152.880 1.00 67.62 460 ASN A CA 1
ATOM 3209 C C . ASN A 1 460 ? 88.617 12.883 -152.889 1.00 67.62 460 ASN A C 1
ATOM 3211 O O . ASN A 1 460 ? 89.180 12.251 -152.001 1.00 67.62 460 ASN A O 1
ATOM 3215 N N . LEU A 1 461 ? 87.967 12.296 -153.894 1.00 70.38 461 LEU A N 1
ATOM 3216 C CA . LEU A 1 461 ? 87.892 10.845 -154.071 1.00 70.38 461 LEU A CA 1
ATOM 3217 C C . LEU A 1 461 ? 88.983 10.409 -155.059 1.00 70.38 461 LEU A C 1
ATOM 3219 O O . LEU A 1 461 ? 88.940 10.789 -156.229 1.00 70.38 461 LEU A O 1
ATOM 3223 N N . SER A 1 462 ? 89.971 9.638 -154.600 1.00 64.62 462 SER A N 1
ATOM 3224 C CA . SER A 1 462 ? 90.922 8.942 -155.476 1.00 64.62 462 SER A CA 1
ATOM 3225 C C . SER A 1 462 ? 90.364 7.560 -155.814 1.00 64.62 462 SER A C 1
ATOM 3227 O O . SER A 1 462 ? 90.049 6.808 -154.894 1.00 64.62 462 SER A O 1
ATOM 3229 N N . ALA A 1 463 ? 90.210 7.260 -157.105 1.00 59.06 463 ALA A N 1
ATOM 3230 C CA . ALA A 1 463 ? 89.762 5.952 -157.586 1.00 59.06 463 ALA A CA 1
ATOM 3231 C C . ALA A 1 463 ? 90.844 4.876 -157.449 1.00 59.06 463 ALA A C 1
ATOM 3233 O O . ALA A 1 463 ? 92.035 5.222 -157.644 1.00 59.06 463 ALA A O 1
#

Secondary structure (DSSP, 8-state):
---------------------------GGG-SEEEEEEEEEEEET----TT-EEEEEETTEEEEEEEEEEETTTTEEEEEEEEEESSSEEEEEEEEEEETTTTEEEEEEEEEEEETT-EE-BTTBPEEEEEE---SSS-S---GGG----GGG-SEEEEEEEEEEEET----TT-EEEEEETTEEEEEEEEEEETTTTEEEEEEEEEESSSEEEEEEEEEEETTTTEEEE-S--EEEETT-EE-BTTBPEEEEEE--TT-----BSB--TTSTTB-TT--B--S--PPPBTTTTBTT----B-TTS-BT--STTBSSSSBTSPPEETTTTEET----B-TTS-BT--STT-SSSSTTSPPSBTTTTBTT----B-TTS-BT--STT-SSSSTTPPPEETTTTEET----B-TTS-BT--SGGG---EEEEEEEETTTEEEEEEEESS--S-------S-----

Sequence (463 aa):
MKLVIKLMAFVGLSVGVVFANPNWSVNPADYQYNGSVTSSVSVDGLSIGAGDQIGAFVGDELRGVGDAAFFPPTGSHIFLTMIFSNQATGESLNFKLYDAETDQIVDLDESLPFASDMTEGNGFSPFSLSGEVATAGPACDADPSTWSVNPPDYQYNGSVTSSVSVDGLSVGAGDRVAAYVGSEVRGVGDAAFFPPTGAWNFLTMIFSNVASGETVEFKYHHAASGEVVCLNETIEFQSDMTEGNAMSSFSLTGTSSGGGTPDVAGCTDDSACNYDDSANSDDGSCEYPSGCDSACGSDLVEDACGVCGGDGSDDVGCGCFEAGPSGCDNTCGSTLENDACGVCGGDGSDDVGCGCFEPGPSGCDNACGSTLVDDACGVCGGDGSDDVGCGCFEAGPSGCDDTCGSTLATDSCGVCGGDGTSCVINVDFSLGDAANGGVDVFMFNTHPVTGFQFSVSGMNLSA